Protein 5IYV (pdb70)

B-factor: mean 101.84, std 24.01, range [60.16, 191.95]

Sequence (599 aa):
MGSLNQDATILRQAKLGLSDPAQSLSSWSDVTPCKWLGVSCDATSNVVSVDLSSFMLVGPFPSILCHHLPSLHSLSLYNNSINGSLSADDFDTCHNLISLDLSENLLVGSIPKSLPFNLPNLKFLEISGNNLSDTIPSSFGEFRKLESLNLAGNFLSGTIPASLGNVTTLKELKLAYNLFSPPSQIPSQLGNLTELQVLWLAGCNLVGPIPPSLSRLTSLVNLDLTFNQLTGSIPSWITQLKTTVEQIELFNNSFSGELPESMGNMTTTLKRFDASMNKLTGKIPDNLNLLNLESLNLFENMLEGPLPESITRSKTLSELKLFNNRLTGVLPSQLGANSPLQYVDLSYNRFSGEIPANVCGEGKLEYLILIDNSFSGEISNNLGKCKSLTRVRLSNNNKLSGQIPHGFWGLPRLSLLELSDNSFTGSIPKTIIGAKNLSNLRISSKNRFSGSIPNEIGSLNGIIEISGAENDFSGEIPESLVKLKQLSRLDLSKNQLSGEIPRELRGWKNLNELNLANNHLSGEIPKEVGILPVLNYLDLSSNQFSGEIPPLELQNLKLNVLNLSYNHLSGKIPPLYANKIYAHDFIGNPGLCVDLVPPSSGSMRHN

Solvent-accessible surface area: 24530 Å² total

Structure (mmCIF, N/CA/C/O backbone):
data_5IYV
#
_entry.id   5IYV
#
_cell.length_a   150.181
_cell.length_b   150.181
_cell.length_c   60.070
_cell.angle_alpha   90.00
_cell.angle_beta   90.00
_cell.angle_gamma   120.00
#
_symmetry.space_group_name_H-M   'P 31 2 1'
#
loop_
_entity.id
_entity.type
_entity.pdbx_description
1 polymer 'Receptor-like protein kinase 5'
2 polymer 'Protein IDA-LIKE 1'
3 branched 2-acetamido-2-deoxy-beta-D-glucopyranose-(1-4)-2-acetamido-2-deoxy-beta-D-glucopyranose
4 branched alpha-D-mannopyranose-(1-3)-beta-D-mannopyranose-(1-4)-2-acetamido-2-deoxy-beta-D-glucopyranose-(1-4)-2-acetamido-2-deoxy-beta-D-glucopyranose
5 non-polymer 2-acetamido-2-deoxy-beta-D-glucopyranose
6 non-polymer 1,2-ETHANEDIOL
7 water water
#
loop_
_atom_site.group_PDB
_atom_site.id
_atom_site.type_symbol
_atom_site.label_atom_id
_atom_site.label_alt_id
_atom_site.label_comp_id
_atom_site.label_asym_id
_atom_site.label_entity_id
_atom_site.label_seq_id
_atom_site.pdbx_PDB_ins_code
_atom_site.Cartn_x
_atom_site.Cartn_y
_atom_site.Cartn_z
_atom_site.occupancy
_atom_site.B_iso_or_equiv
_atom_site.auth_seq_id
_atom_site.auth_comp_id
_atom_site.auth_asym_id
_atom_site.auth_atom_id
_atom_site.pdbx_PDB_model_num
ATOM 1 N N . MET A 1 4 ? -7.117 101.124 -16.207 1.00 141.58 18 MET A N 1
ATOM 2 C CA . MET A 1 4 ? -8.249 100.747 -17.110 1.00 139.94 18 MET A CA 1
ATOM 3 C C . MET A 1 4 ? -7.817 99.790 -18.228 1.00 137.46 18 MET A C 1
ATOM 4 O O . MET A 1 4 ? -8.522 98.824 -18.510 1.00 134.50 18 MET A O 1
ATOM 6 N N . GLY A 1 5 ? -6.683 100.079 -18.867 1.00 141.70 19 GLY A N 1
ATOM 7 C CA . GLY A 1 5 ? -6.227 99.340 -20.051 1.00 140.48 19 GLY A CA 1
ATOM 8 C C . GLY A 1 5 ? -5.790 97.906 -19.778 1.00 134.51 19 GLY A C 1
ATOM 9 O O . GLY A 1 5 ? -6.227 96.967 -20.451 1.00 128.43 19 GLY A O 1
ATOM 10 N N . SER A 1 6 ? -4.915 97.734 -18.793 1.00 134.02 20 SER A N 1
ATOM 11 C CA . SER A 1 6 ? -4.461 96.397 -18.393 1.00 130.28 20 SER A CA 1
ATOM 12 C C . SER A 1 6 ? -5.534 95.625 -17.599 1.00 125.37 20 SER A C 1
ATOM 13 O O . SER A 1 6 ? -5.429 94.408 -17.451 1.00 117.53 20 SER A O 1
ATOM 16 N N . LEU A 1 7 ? -6.549 96.330 -17.086 1.00 124.24 21 LEU A N 1
ATOM 17 C CA . LEU A 1 7 ? -7.750 95.683 -16.511 1.00 115.74 21 LEU A CA 1
ATOM 18 C C . LEU A 1 7 ? -8.690 95.185 -17.615 1.00 108.72 21 LEU A C 1
ATOM 19 O O . LEU A 1 7 ? -9.247 94.098 -17.508 1.00 98.16 21 LEU A O 1
ATOM 24 N N . ASN A 1 8 ? -8.880 95.995 -18.658 1.00 109.63 22 ASN A N 1
ATOM 25 C CA . ASN A 1 8 ? -9.680 95.587 -19.818 1.00 108.84 22 ASN A CA 1
ATOM 26 C C . ASN A 1 8 ? -9.085 94.348 -20.477 1.00 102.86 22 ASN A C 1
ATOM 27 O O . ASN A 1 8 ? -9.788 93.362 -20.676 1.00 98.14 22 ASN A O 1
ATOM 32 N N . GLN A 1 9 ? -7.805 94.428 -20.836 1.00 101.12 23 GLN A N 1
ATOM 33 C CA . GLN A 1 9 ? -7.115 93.349 -21.529 1.00 99.35 23 GLN A CA 1
ATOM 34 C C . GLN A 1 9 ? -7.261 92.044 -20.746 1.00 94.37 23 GLN A C 1
ATOM 35 O O . GLN A 1 9 ? -7.704 91.027 -21.276 1.00 89.75 23 GLN A O 1
ATOM 41 N N . ASP A 1 10 ? -6.912 92.101 -19.467 1.00 90.60 24 ASP A N 1
ATOM 42 C CA . ASP A 1 10 ? -6.911 90.931 -18.615 1.00 83.65 24 ASP A CA 1
ATOM 43 C C . ASP A 1 10 ? -8.303 90.328 -18.357 1.00 78.07 24 ASP A C 1
ATOM 44 O O . ASP A 1 10 ? -8.457 89.120 -18.409 1.00 76.90 24 ASP A O 1
ATOM 49 N N . ALA A 1 11 ? -9.317 91.147 -18.108 1.00 76.23 25 ALA A N 1
ATOM 50 C CA . ALA A 1 11 ? -10.677 90.635 -17.951 1.00 74.59 25 ALA A CA 1
ATOM 51 C C . ALA A 1 11 ? -11.131 89.878 -19.194 1.00 75.04 25 ALA A C 1
ATOM 52 O O . ALA A 1 11 ? -11.744 88.829 -19.086 1.00 70.42 25 ALA A O 1
ATOM 54 N N . THR A 1 12 ? -10.805 90.412 -20.372 1.00 80.01 26 THR A N 1
ATOM 55 C CA . THR A 1 12 ? -11.122 89.757 -21.644 1.00 80.66 26 THR A CA 1
ATOM 56 C C . THR A 1 12 ? -10.407 88.402 -21.761 1.00 80.74 26 THR A C 1
ATOM 57 O O . THR A 1 12 ? -11.081 87.394 -22.026 1.00 79.83 26 THR A O 1
ATOM 61 N N . ILE A 1 13 ? -9.074 88.367 -21.532 1.00 79.40 27 ILE A N 1
ATOM 62 C CA . ILE A 1 13 ? -8.302 87.109 -21.622 1.00 75.71 27 ILE A CA 1
ATOM 63 C C . ILE A 1 13 ? -8.872 86.041 -20.673 1.00 73.03 27 ILE A C 1
ATOM 64 O O . ILE A 1 13 ? -9.076 84.909 -21.099 1.00 72.53 27 ILE A O 1
ATOM 69 N N . LEU A 1 14 ? -9.147 86.407 -19.419 1.00 71.83 28 LEU A N 1
ATOM 70 C CA . LEU A 1 14 ? -9.667 85.460 -18.414 1.00 71.99 28 LEU A CA 1
ATOM 71 C C . LEU A 1 14 ? -11.030 84.888 -18.760 1.00 73.53 28 LEU A C 1
ATOM 72 O O . LEU A 1 14 ? -11.253 83.696 -18.566 1.00 76.11 28 LEU A O 1
ATOM 77 N N . ARG A 1 15 ? -11.941 85.734 -19.238 1.00 74.72 29 ARG A N 1
ATOM 78 C CA . ARG A 1 15 ? -13.275 85.279 -19.632 1.00 77.21 29 ARG A CA 1
ATOM 79 C C . ARG A 1 15 ? -13.214 84.354 -20.866 1.00 77.94 29 ARG A C 1
ATOM 80 O O . ARG A 1 15 ? -13.922 83.353 -20.927 1.00 79.03 29 ARG A O 1
ATOM 88 N N . GLN A 1 16 ? -12.358 84.674 -21.835 1.00 77.82 30 GLN A N 1
ATOM 89 C CA . GLN A 1 16 ? -12.101 83.764 -22.965 1.00 77.82 30 GLN A CA 1
ATOM 90 C C . GLN A 1 16 ? -11.582 82.407 -22.520 1.00 75.61 30 GLN A C 1
ATOM 91 O O . GLN A 1 16 ? -11.929 81.394 -23.095 1.00 80.56 30 GLN A O 1
ATOM 97 N N . ALA A 1 17 ? -10.740 82.386 -21.499 1.00 75.01 31 ALA A N 1
ATOM 98 C CA . ALA A 1 17 ? -10.253 81.135 -20.948 1.00 73.02 31 ALA A CA 1
ATOM 99 C C . ALA A 1 17 ? -11.404 80.337 -20.342 1.00 73.80 31 ALA A C 1
ATOM 100 O O . ALA A 1 17 ? -11.501 79.129 -20.532 1.00 73.58 31 ALA A O 1
ATOM 102 N N . LYS A 1 18 ? -12.253 81.031 -19.601 1.00 74.24 32 LYS A N 1
ATOM 103 C CA . LYS A 1 18 ? -13.352 80.413 -18.875 1.00 73.57 32 LYS A CA 1
ATOM 104 C C . LYS A 1 18 ? -14.332 79.747 -19.825 1.00 75.12 32 LYS A C 1
ATOM 105 O O . LYS A 1 18 ? -14.779 78.644 -19.529 1.00 76.83 32 LYS A O 1
ATOM 111 N N . LEU A 1 19 ? -14.635 80.377 -20.967 1.00 75.91 33 LEU A N 1
ATOM 112 C CA . LEU A 1 19 ? -15.558 79.793 -21.970 1.00 77.01 33 LEU A CA 1
ATOM 113 C C . LEU A 1 19 ? -15.115 78.462 -22.613 1.00 74.81 33 LEU A C 1
ATOM 114 O O . LEU A 1 19 ? -15.946 77.744 -23.169 1.00 79.47 33 LEU A O 1
ATOM 119 N N . GLY A 1 20 ? -13.821 78.160 -22.577 1.00 71.60 34 GLY A N 1
ATOM 120 C CA . GLY A 1 20 ? -13.312 76.856 -22.976 1.00 73.12 34 GLY A CA 1
ATOM 121 C C . GLY A 1 20 ? -13.321 75.795 -21.874 1.00 73.91 34 GLY A C 1
ATOM 122 O O . GLY A 1 20 ? -12.977 74.639 -22.119 1.00 81.06 34 GLY A O 1
ATOM 123 N N . LEU A 1 21 ? -13.681 76.193 -20.659 1.00 71.97 35 LEU A N 1
ATOM 124 C CA . LEU A 1 21 ? -13.827 75.280 -19.553 1.00 73.62 35 LEU A CA 1
ATOM 125 C C . LEU A 1 21 ? -15.285 75.161 -19.195 1.00 75.16 35 LEU A C 1
ATOM 126 O O . LEU A 1 21 ? -16.101 75.971 -19.588 1.00 78.20 35 LEU A O 1
ATOM 131 N N . SER A 1 22 ? -15.584 74.124 -18.433 1.00 77.81 36 SER A N 1
ATOM 132 C CA . SER A 1 22 ? -16.912 73.840 -17.956 1.00 80.02 36 SER A CA 1
ATOM 133 C C . SER A 1 22 ? -16.826 73.859 -16.441 1.00 82.17 36 SER A C 1
ATOM 134 O O . SER A 1 22 ? -15.934 73.236 -15.865 1.00 83.75 36 SER A O 1
ATOM 137 N N . ASP A 1 23 ? -17.744 74.586 -15.808 1.00 84.03 37 ASP A N 1
ATOM 138 C CA . ASP A 1 23 ? -17.648 74.920 -14.389 1.00 84.46 37 ASP A CA 1
ATOM 139 C C . ASP A 1 23 ? -18.949 74.559 -13.670 1.00 86.76 37 ASP A C 1
ATOM 140 O O . ASP A 1 23 ? -19.714 75.444 -13.292 1.00 91.82 37 ASP A O 1
ATOM 145 N N . PRO A 1 24 ? -19.202 73.259 -13.462 1.00 85.47 38 PRO A N 1
ATOM 146 C CA . PRO A 1 24 ? -20.460 72.827 -12.877 1.00 87.34 38 PRO A CA 1
ATOM 147 C C . PRO A 1 24 ? -20.645 73.224 -11.404 1.00 89.46 38 PRO A C 1
ATOM 148 O O . PRO A 1 24 ? -21.782 73.463 -10.990 1.00 94.93 38 PRO A O 1
ATOM 152 N N . ALA A 1 25 ? -19.561 73.341 -10.634 1.00 88.60 39 ALA A N 1
ATOM 153 C CA . ALA A 1 25 ? -19.660 73.867 -9.247 1.00 90.18 39 ALA A CA 1
ATOM 154 C C . ALA A 1 25 ? -19.785 75.401 -9.147 1.00 89.90 39 ALA A C 1
ATOM 155 O O . ALA A 1 25 ? -19.859 75.928 -8.037 1.00 87.42 39 ALA A O 1
ATOM 157 N N . GLN A 1 26 ? -19.783 76.102 -10.294 1.00 90.10 40 GLN A N 1
ATOM 158 C CA . GLN A 1 26 ? -19.884 77.578 -10.385 1.00 89.68 40 GLN A CA 1
ATOM 159 C C . GLN A 1 26 ? -18.802 78.331 -9.596 1.00 86.89 40 GLN A C 1
ATOM 160 O O . GLN A 1 26 ? -19.039 79.403 -9.045 1.00 90.03 40 GLN A O 1
ATOM 166 N N . SER A 1 27 ? -17.613 77.742 -9.574 1.00 84.59 41 SER A N 1
ATOM 167 C CA . SER A 1 27 ? -16.431 78.275 -8.904 1.00 83.42 41 SER A CA 1
ATOM 168 C C . SER A 1 27 ? -15.989 79.631 -9.426 1.00 81.08 41 SER A C 1
ATOM 169 O O . SER A 1 27 ? -15.470 80.439 -8.648 1.00 83.03 41 SER A O 1
ATOM 172 N N . LEU A 1 28 ? -16.196 79.870 -10.724 1.00 78.18 42 LEU A N 1
ATOM 173 C CA . LEU A 1 28 ? -15.806 81.114 -11.387 1.00 78.60 42 LEU A CA 1
ATOM 174 C C . LEU A 1 28 ? -16.990 82.079 -11.610 1.00 82.17 42 LEU A C 1
ATOM 175 O O . LEU A 1 28 ? -17.053 82.742 -12.659 1.00 79.01 42 LEU A O 1
ATOM 180 N N . SER A 1 29 ? -17.921 82.169 -10.652 1.00 82.99 43 SER A N 1
ATOM 181 C CA . SER A 1 29 ? -19.069 83.067 -10.823 1.00 86.65 43 SER A CA 1
ATOM 182 C C . SER A 1 29 ? -18.589 84.510 -10.835 1.00 87.79 43 SER A C 1
ATOM 183 O O . SER A 1 29 ? -19.058 85.299 -11.660 1.00 95.48 43 SER A O 1
ATOM 186 N N . SER A 1 30 ? -17.617 84.820 -9.972 1.00 86.28 44 SER A N 1
ATOM 187 C CA . SER A 1 30 ? -17.017 86.157 -9.858 1.00 85.75 44 SER A CA 1
ATOM 188 C C . SER A 1 30 ? -16.343 86.668 -11.132 1.00 86.19 44 SER A C 1
ATOM 189 O O . SER A 1 30 ? -16.050 87.859 -11.216 1.00 87.48 44 SER A O 1
ATOM 192 N N . TRP A 1 31 ? -16.095 85.786 -12.103 1.00 85.77 45 TRP A N 1
ATOM 193 C CA . TRP A 1 31 ? -15.566 86.166 -13.427 1.00 88.02 45 TRP A CA 1
ATOM 194 C C . TRP A 1 31 ? -16.672 86.598 -14.391 1.00 93.37 45 TRP A C 1
ATOM 195 O O . TRP A 1 31 ? -16.409 87.387 -15.268 1.00 99.81 45 TRP A O 1
ATOM 206 N N . SER A 1 32 ? -17.901 86.106 -14.203 1.00 104.51 46 SER A N 1
ATOM 207 C CA . SER A 1 32 ? -19.026 86.252 -15.185 1.00 111.49 46 SER A CA 1
ATOM 208 C C . SER A 1 32 ? -19.626 87.646 -15.252 1.00 108.02 46 SER A C 1
ATOM 209 O O . SER A 1 32 ? -19.128 88.549 -14.607 1.00 110.60 46 SER A O 1
ATOM 211 N N . ASP A 1 36 ? -19.272 93.270 -12.786 1.00 128.27 50 ASP A N 1
ATOM 212 C CA . ASP A 1 36 ? -19.199 94.610 -12.169 1.00 136.87 50 ASP A CA 1
ATOM 213 C C . ASP A 1 36 ? -17.808 94.966 -11.585 1.00 136.81 50 ASP A C 1
ATOM 214 O O . ASP A 1 36 ? -17.353 96.107 -11.703 1.00 139.14 50 ASP A O 1
ATOM 216 N N . VAL A 1 37 ? -17.143 93.980 -10.979 1.00 132.03 51 VAL A N 1
ATOM 217 C CA . VAL A 1 37 ? -15.928 94.184 -10.160 1.00 128.44 51 VAL A CA 1
ATOM 218 C C . VAL A 1 37 ? -14.636 94.072 -11.011 1.00 118.94 51 VAL A C 1
ATOM 219 O O . VAL A 1 37 ? -14.654 93.510 -12.104 1.00 116.83 51 VAL A O 1
ATOM 223 N N . THR A 1 38 ? -13.536 94.647 -10.515 1.00 111.90 52 THR A N 1
ATOM 224 C CA . THR A 1 38 ? -12.196 94.532 -11.131 1.00 104.36 52 THR A CA 1
ATOM 225 C C . THR A 1 38 ? -11.632 93.093 -11.187 1.00 97.41 52 THR A C 1
ATOM 226 O O . THR A 1 38 ? -11.720 92.355 -10.194 1.00 96.65 52 THR A O 1
ATOM 230 N N . PRO A 1 39 ? -11.012 92.706 -12.326 1.00 90.81 53 PRO A N 1
ATOM 231 C CA . PRO A 1 39 ? -10.418 91.366 -12.442 1.00 87.99 53 PRO A CA 1
ATOM 232 C C . PRO A 1 39 ? -9.414 90.959 -11.346 1.00 88.13 53 PRO A C 1
ATOM 233 O O . PRO A 1 39 ? -9.307 89.774 -11.046 1.00 83.83 53 PRO A O 1
ATOM 237 N N . CYS A 1 40 ? -8.706 91.933 -10.772 1.00 88.94 54 CYS A N 1
ATOM 238 C CA . CYS A 1 40 ? -7.762 91.700 -9.686 1.00 86.62 54 CYS A CA 1
ATOM 239 C C . CYS A 1 40 ? -8.364 91.211 -8.365 1.00 85.55 54 CYS A C 1
ATOM 240 O O . CYS A 1 40 ? -7.644 90.654 -7.555 1.00 90.63 54 CYS A O 1
ATOM 243 N N . LYS A 1 41 ? -9.660 91.403 -8.154 1.00 85.61 55 LYS A N 1
ATOM 244 C CA . LYS A 1 41 ? -10.359 90.863 -6.985 1.00 87.16 55 LYS A CA 1
ATOM 245 C C . LYS A 1 41 ? -11.215 89.611 -7.294 1.00 84.52 55 LYS A C 1
ATOM 246 O O . LYS A 1 41 ? -11.954 89.141 -6.438 1.00 85.33 55 LYS A O 1
ATOM 252 N N . TRP A 1 42 ? -11.112 89.059 -8.500 1.00 80.37 56 TRP A N 1
ATOM 253 C CA . TRP A 1 42 ? -11.822 87.822 -8.831 1.00 79.27 56 TRP A CA 1
ATOM 254 C C . TRP A 1 42 ? -11.196 86.645 -8.138 1.00 77.72 56 TRP A C 1
ATOM 255 O O . TRP A 1 42 ? -10.048 86.684 -7.758 1.00 80.35 56 TRP A O 1
ATOM 266 N N . LEU A 1 43 ? -11.952 85.569 -8.040 1.00 74.26 57 LEU A N 1
ATOM 267 C CA . LEU A 1 43 ? -11.509 84.406 -7.299 1.00 73.79 57 LEU A CA 1
ATOM 268 C C . LEU A 1 43 ? -10.366 83.704 -8.037 1.00 71.62 57 LEU A C 1
ATOM 269 O O . LEU A 1 43 ? -10.467 83.362 -9.207 1.00 68.26 57 LEU A O 1
ATOM 274 N N . GLY A 1 44 ? -9.282 83.475 -7.320 1.00 73.20 58 GLY A N 1
ATOM 275 C CA . GLY A 1 44 ? -8.126 82.790 -7.884 1.00 71.81 58 GLY A CA 1
ATOM 276 C C . GLY A 1 44 ? -7.165 83.692 -8.632 1.00 69.50 58 GLY A C 1
ATOM 277 O O . GLY A 1 44 ? -6.148 83.209 -9.109 1.00 71.38 58 GLY A O 1
ATOM 278 N N . VAL A 1 45 ? -7.449 84.990 -8.705 1.00 68.18 59 VAL A N 1
ATOM 279 C CA . VAL A 1 45 ? -6.681 85.899 -9.544 1.00 71.01 59 VAL A CA 1
ATOM 280 C C . VAL A 1 45 ? -5.885 86.898 -8.695 1.00 70.69 59 VAL A C 1
ATOM 281 O O . VAL A 1 45 ? -6.468 87.570 -7.830 1.00 78.85 59 VAL A O 1
ATOM 285 N N . SER A 1 46 ? -4.579 87.000 -8.966 1.00 68.85 60 SER A N 1
ATOM 286 C CA . SER A 1 46 ? -3.679 87.954 -8.301 1.00 73.09 60 SER A CA 1
ATOM 287 C C . SER A 1 46 ? -2.984 88.873 -9.270 1.00 71.78 60 SER A C 1
ATOM 288 O O . SER A 1 46 ? -2.483 88.430 -10.274 1.00 79.54 60 SER A O 1
ATOM 291 N N . CYS A 1 47 ? -2.991 90.159 -8.961 1.00 75.61 61 CYS A N 1
ATOM 292 C CA . CYS A 1 47 ? -2.371 91.181 -9.767 1.00 75.60 61 CYS A CA 1
ATOM 293 C C . CYS A 1 47 ? -1.190 91.805 -9.062 1.00 76.38 61 CYS A C 1
ATOM 294 O O . CYS A 1 47 ? -1.103 91.755 -7.838 1.00 76.73 61 CYS A O 1
ATOM 297 N N . ASP A 1 48 ? -0.287 92.392 -9.852 1.00 79.24 62 ASP A N 1
ATOM 298 C CA . ASP A 1 48 ? 0.771 93.284 -9.338 1.00 80.82 62 ASP A CA 1
ATOM 299 C C . ASP A 1 48 ? 0.170 94.672 -9.113 1.00 77.31 62 ASP A C 1
ATOM 300 O O . ASP A 1 48 ? -1.010 94.846 -9.318 1.00 74.89 62 ASP A O 1
ATOM 305 N N . ALA A 1 49 ? 0.977 95.649 -8.712 1.00 80.57 63 ALA A N 1
ATOM 306 C CA . ALA A 1 49 ? 0.503 97.022 -8.415 1.00 80.84 63 ALA A CA 1
ATOM 307 C C . ALA A 1 49 ? 0.028 97.853 -9.604 1.00 81.95 63 ALA A C 1
ATOM 308 O O . ALA A 1 49 ? -0.673 98.851 -9.420 1.00 79.62 63 ALA A O 1
ATOM 310 N N . THR A 1 50 ? 0.430 97.463 -10.815 1.00 86.46 64 THR A N 1
ATOM 311 C CA . THR A 1 50 ? -0.051 98.090 -12.067 1.00 89.72 64 THR A CA 1
ATOM 312 C C . THR A 1 50 ? -1.210 97.284 -12.707 1.00 89.02 64 THR A C 1
ATOM 313 O O . THR A 1 50 ? -1.464 97.412 -13.907 1.00 91.85 64 THR A O 1
ATOM 317 N N . SER A 1 51 ? -1.924 96.481 -11.899 1.00 87.11 65 SER A N 1
ATOM 318 C CA . SER A 1 51 ? -3.160 95.795 -12.320 1.00 84.06 65 SER A CA 1
ATOM 319 C C . SER A 1 51 ? -2.999 94.741 -13.434 1.00 80.16 65 SER A C 1
ATOM 320 O O . SER A 1 51 ? -3.955 94.449 -14.137 1.00 80.07 65 SER A O 1
ATOM 323 N N . ASN A 1 52 ? -1.803 94.176 -13.574 1.00 79.26 66 ASN A N 1
ATOM 324 C CA . ASN A 1 52 ? -1.558 93.061 -14.492 1.00 79.53 66 ASN A CA 1
ATOM 325 C C . ASN A 1 52 ? -1.704 91.750 -13.745 1.00 76.42 66 ASN A C 1
ATOM 326 O O . ASN A 1 52 ? -1.199 91.613 -12.632 1.00 76.78 66 ASN A O 1
ATOM 331 N N . VAL A 1 53 ? -2.355 90.771 -14.357 1.00 71.04 67 VAL A N 1
ATOM 332 C CA . VAL A 1 53 ? -2.477 89.479 -13.731 1.00 69.81 67 VAL A CA 1
ATOM 333 C C . VAL A 1 53 ? -1.109 88.817 -13.696 1.00 68.73 67 VAL A C 1
ATOM 334 O O . VAL A 1 53 ? -0.449 88.661 -14.701 1.00 70.18 67 VAL A O 1
ATOM 338 N N . VAL A 1 54 ? -0.693 88.490 -12.485 1.00 72.08 68 VAL A N 1
ATOM 339 C CA . VAL A 1 54 ? 0.588 87.839 -12.180 1.00 73.98 68 VAL A CA 1
ATOM 340 C C . VAL A 1 54 ? 0.380 86.338 -11.940 1.00 71.54 68 VAL A C 1
ATOM 341 O O . VAL A 1 54 ? 1.226 85.516 -12.293 1.00 72.51 68 VAL A O 1
ATOM 345 N N . SER A 1 55 ? -0.740 85.983 -11.335 1.00 69.72 69 SER A N 1
ATOM 346 C CA . SER A 1 55 ? -0.946 84.626 -10.882 1.00 71.26 69 SER A CA 1
ATOM 347 C C . SER A 1 55 ? -2.406 84.251 -11.057 1.00 67.68 69 SER A C 1
ATOM 348 O O . SER A 1 55 ? -3.267 85.094 -10.884 1.00 68.81 69 SER A O 1
ATOM 351 N N . VAL A 1 56 ? -2.663 83.009 -11.468 1.00 66.49 70 VAL A N 1
ATOM 352 C CA . VAL A 1 56 ? -4.023 82.465 -11.568 1.00 67.98 70 VAL A CA 1
ATOM 353 C C . VAL A 1 56 ? -3.994 81.091 -10.915 1.00 71.57 70 VAL A C 1
ATOM 354 O O . VAL A 1 56 ? -3.346 80.169 -11.435 1.00 72.81 70 VAL A O 1
ATOM 358 N N . ASP A 1 57 ? -4.672 80.972 -9.769 1.00 71.55 71 ASP A N 1
ATOM 359 C CA . ASP A 1 57 ? -4.689 79.765 -8.961 1.00 72.23 71 ASP A CA 1
ATOM 360 C C . ASP A 1 57 ? -6.125 79.252 -8.839 1.00 71.18 71 ASP A C 1
ATOM 361 O O . ASP A 1 57 ? -6.903 79.765 -8.043 1.00 74.26 71 ASP A O 1
ATOM 366 N N . LEU A 1 58 ? -6.440 78.219 -9.610 1.00 66.27 72 LEU A N 1
ATOM 367 C CA . LEU A 1 58 ? -7.763 77.613 -9.646 1.00 70.62 72 LEU A CA 1
ATOM 368 C C . LEU A 1 58 ? -7.773 76.221 -8.998 1.00 70.77 72 LEU A C 1
ATOM 369 O O . LEU A 1 58 ? -8.420 75.294 -9.482 1.00 68.75 72 LEU A O 1
ATOM 374 N N . SER A 1 59 ? -7.061 76.070 -7.887 1.00 73.47 73 SER A N 1
ATOM 375 C CA . SER A 1 59 ? -6.944 74.764 -7.249 1.00 72.62 73 SER A CA 1
ATOM 376 C C . SER A 1 59 ? -8.260 74.310 -6.655 1.00 75.13 73 SER A C 1
ATOM 377 O O . SER A 1 59 ? -8.915 75.075 -5.946 1.00 75.59 73 SER A O 1
ATOM 380 N N . SER A 1 60 ? -8.637 73.073 -6.981 1.00 75.78 74 SER A N 1
ATOM 381 C CA . SER A 1 60 ? -9.783 72.393 -6.386 1.00 75.55 74 SER A CA 1
ATOM 382 C C . SER A 1 60 ? -11.105 73.035 -6.756 1.00 75.53 74 SER A C 1
ATOM 383 O O . SER A 1 60 ? -12.039 73.006 -5.960 1.00 76.84 74 SER A O 1
ATOM 386 N N . PHE A 1 61 ? -11.188 73.547 -7.987 1.00 72.16 75 PHE A N 1
ATOM 387 C CA . PHE A 1 61 ? -12.357 74.281 -8.469 1.00 72.45 75 PHE A CA 1
ATOM 388 C C . PHE A 1 61 ? -13.318 73.421 -9.299 1.00 72.25 75 PHE A C 1
ATOM 389 O O . PHE A 1 61 ? -14.325 73.934 -9.798 1.00 70.26 75 PHE A O 1
ATOM 397 N N . MET A 1 62 ? -13.021 72.129 -9.435 1.00 75.21 76 MET A N 1
ATOM 398 C CA . MET A 1 62 ? -13.893 71.163 -10.139 1.00 81.76 76 MET A CA 1
ATOM 399 C C . MET A 1 62 ? -14.103 71.481 -11.625 1.00 80.52 76 MET A C 1
ATOM 400 O O . MET A 1 62 ? -15.144 71.144 -12.197 1.00 86.33 76 MET A O 1
ATOM 405 N N . LEU A 1 63 ? -13.087 72.075 -12.250 1.00 76.29 77 LEU A N 1
ATOM 406 C CA . LEU A 1 63 ? -13.165 72.497 -13.648 1.00 75.97 77 LEU A CA 1
ATOM 407 C C . LEU A 1 63 ? -12.857 71.348 -14.609 1.00 76.06 77 LEU A C 1
ATOM 408 O O . LEU A 1 63 ? -11.995 70.536 -14.348 1.00 83.11 77 LEU A O 1
ATOM 413 N N . VAL A 1 64 ? -13.578 71.303 -15.714 1.00 74.14 78 VAL A N 1
ATOM 414 C CA . VAL A 1 64 ? -13.537 70.217 -16.662 1.00 75.61 78 VAL A CA 1
ATOM 415 C C . VAL A 1 64 ? -13.288 70.828 -18.028 1.00 75.17 78 VAL A C 1
ATOM 416 O O . VAL A 1 64 ? -13.940 71.808 -18.406 1.00 75.15 78 VAL A O 1
ATOM 420 N N . GLY A 1 65 ? -12.345 70.257 -18.766 1.00 74.42 79 GLY A N 1
ATOM 421 C CA . GLY A 1 65 ? -12.077 70.705 -20.112 1.00 75.27 79 GLY A CA 1
ATOM 422 C C . GLY A 1 65 ? -10.620 70.676 -20.453 1.00 75.79 79 GLY A C 1
ATOM 423 O O . GLY A 1 65 ? -9.795 70.308 -19.609 1.00 75.72 79 GLY A O 1
ATOM 424 N N . PRO A 1 66 ? -10.280 71.050 -21.710 1.00 74.65 80 PRO A N 1
ATOM 425 C CA . PRO A 1 66 ? -8.880 71.051 -22.114 1.00 70.81 80 PRO A CA 1
ATOM 426 C C . PRO A 1 66 ? -8.098 72.100 -21.360 1.00 70.32 80 PRO A C 1
ATOM 427 O O . PRO A 1 66 ? -8.679 72.955 -20.693 1.00 77.86 80 PRO A O 1
ATOM 431 N N . PHE A 1 67 ? -6.785 72.019 -21.450 1.00 72.30 81 PHE A N 1
ATOM 432 C CA . PHE A 1 67 ? -5.906 72.970 -20.783 1.00 70.10 81 PHE A CA 1
ATOM 433 C C . PHE A 1 67 ? -6.190 74.392 -21.343 1.00 70.81 81 PHE A C 1
ATOM 434 O O . PHE A 1 67 ? -6.131 74.575 -22.553 1.00 74.25 81 PHE A O 1
ATOM 442 N N . PRO A 1 68 ? -6.512 75.382 -20.486 1.00 68.10 82 PRO A N 1
ATOM 443 C CA . PRO A 1 68 ? -6.897 76.699 -20.985 1.00 68.27 82 PRO A CA 1
ATOM 444 C C . PRO A 1 68 ? -5.656 77.545 -21.350 1.00 71.12 82 PRO A C 1
ATOM 445 O O . PRO A 1 68 ? -5.291 78.498 -20.644 1.00 71.66 82 PRO A O 1
ATOM 449 N N . SER A 1 69 ? -5.045 77.212 -22.484 1.00 70.65 83 SER A N 1
ATOM 450 C CA . SER A 1 69 ? -3.833 77.877 -22.949 1.00 69.46 83 SER A CA 1
ATOM 451 C C . SER A 1 69 ? -3.991 79.356 -23.254 1.00 69.53 83 SER A C 1
ATOM 452 O O . SER A 1 69 ? -2.984 80.053 -23.366 1.00 70.01 83 SER A O 1
ATOM 455 N N . ILE A 1 70 ? -5.234 79.826 -23.390 1.00 71.11 84 ILE A N 1
ATOM 456 C CA . ILE A 1 70 ? -5.539 81.251 -23.531 1.00 72.92 84 ILE A CA 1
ATOM 457 C C . ILE A 1 70 ? -5.000 82.044 -22.341 1.00 74.41 84 ILE A C 1
ATOM 458 O O . ILE A 1 70 ? -4.696 83.227 -22.489 1.00 77.06 84 ILE A O 1
ATOM 463 N N . LEU A 1 71 ? -4.865 81.410 -21.169 1.00 72.39 85 LEU A N 1
ATOM 464 C CA . LEU A 1 71 ? -4.349 82.104 -19.989 1.00 68.75 85 LEU A CA 1
ATOM 465 C C . LEU A 1 71 ? -2.925 82.555 -20.200 1.00 70.75 85 LEU A C 1
ATOM 466 O O . LEU A 1 71 ? -2.520 83.566 -19.646 1.00 72.50 85 LEU A O 1
ATOM 471 N N . CYS A 1 72 ? -2.165 81.834 -21.012 1.00 72.36 86 CYS A N 1
ATOM 472 C CA . CYS A 1 72 ? -0.797 82.256 -21.327 1.00 77.19 86 CYS A CA 1
ATOM 473 C C . CYS A 1 72 ? -0.676 83.522 -22.183 1.00 77.81 86 CYS A C 1
ATOM 474 O O . CYS A 1 72 ? 0.434 84.035 -22.349 1.00 77.94 86 CYS A O 1
ATOM 477 N N . HIS A 1 73 ? -1.812 84.008 -22.699 1.00 74.38 87 HIS A N 1
ATOM 478 C CA A HIS A 1 73 ? -1.873 85.273 -23.426 0.50 77.60 87 HIS A CA 1
ATOM 479 C CA B HIS A 1 73 ? -1.870 85.252 -23.435 0.50 74.14 87 HIS A CA 1
ATOM 480 C C . HIS A 1 73 ? -1.804 86.457 -22.462 1.00 75.06 87 HIS A C 1
ATOM 481 O O . HIS A 1 73 ? -1.594 87.583 -22.885 1.00 79.87 87 HIS A O 1
ATOM 494 N N . LEU A 1 74 ? -2.005 86.221 -21.161 1.00 76.21 88 LEU A N 1
ATOM 495 C CA . LEU A 1 74 ? -1.800 87.252 -20.107 1.00 74.65 88 LEU A CA 1
ATOM 496 C C . LEU A 1 74 ? -0.296 87.591 -19.980 1.00 73.54 88 LEU A C 1
ATOM 497 O O . LEU A 1 74 ? 0.477 86.766 -19.486 1.00 72.11 88 LEU A O 1
ATOM 502 N N . PRO A 1 75 ? 0.128 88.796 -20.404 1.00 72.70 89 PRO A N 1
ATOM 503 C CA . PRO A 1 75 ? 1.574 89.009 -20.579 1.00 75.29 89 PRO A CA 1
ATOM 504 C C . PRO A 1 75 ? 2.449 88.946 -19.329 1.00 80.03 89 PRO A C 1
ATOM 505 O O . PRO A 1 75 ? 3.640 88.647 -19.460 1.00 86.35 89 PRO A O 1
ATOM 509 N N . SER A 1 76 ? 1.899 89.202 -18.138 1.00 81.10 90 SER A N 1
ATOM 510 C CA . SER A 1 76 ? 2.707 89.134 -16.898 1.00 81.12 90 SER A CA 1
ATOM 511 C C . SER A 1 76 ? 2.503 87.877 -16.034 1.00 78.86 90 SER A C 1
ATOM 512 O O . SER A 1 76 ? 2.966 87.835 -14.879 1.00 84.14 90 SER A O 1
ATOM 515 N N . LEU A 1 77 ? 1.858 86.850 -16.591 1.00 75.56 91 LEU A N 1
ATOM 516 C CA . LEU A 1 77 ? 1.565 85.624 -15.850 1.00 71.44 91 LEU A CA 1
ATOM 517 C C . LEU A 1 77 ? 2.843 84.860 -15.515 1.00 73.56 91 LEU A C 1
ATOM 518 O O . LEU A 1 77 ? 3.556 84.428 -16.408 1.00 75.50 91 LEU A O 1
ATOM 523 N N . HIS A 1 78 ? 3.108 84.711 -14.213 1.00 73.25 92 HIS A N 1
ATOM 524 C CA . HIS A 1 78 ? 4.219 83.948 -13.702 1.00 72.25 92 HIS A CA 1
ATOM 525 C C . HIS A 1 78 ? 3.771 82.623 -13.105 1.00 71.85 92 HIS A C 1
ATOM 526 O O . HIS A 1 78 ? 4.491 81.630 -13.246 1.00 76.63 92 HIS A O 1
ATOM 533 N N . SER A 1 79 ? 2.614 82.588 -12.448 1.00 71.74 93 SER A N 1
ATOM 534 C CA . SER A 1 79 ? 2.101 81.359 -11.808 1.00 73.07 93 SER A CA 1
ATOM 535 C C . SER A 1 79 ? 0.772 80.919 -12.364 1.00 69.17 93 SER A C 1
ATOM 536 O O . SER A 1 79 ? -0.172 81.707 -12.424 1.00 73.21 93 SER A O 1
ATOM 539 N N . LEU A 1 80 ? 0.691 79.650 -12.737 1.00 65.15 94 LEU A N 1
ATOM 540 C CA . LEU A 1 80 ? -0.553 79.035 -13.118 1.00 67.08 94 LEU A CA 1
ATOM 541 C C . LEU A 1 80 ? -0.736 77.712 -12.340 1.00 69.09 94 LEU A C 1
ATOM 542 O O . LEU A 1 80 ? 0.067 76.794 -12.490 1.00 70.23 94 LEU A O 1
ATOM 547 N N . SER A 1 81 ? -1.767 77.639 -11.490 1.00 69.70 95 SER A N 1
ATOM 548 C CA . SER A 1 81 ? -2.164 76.370 -10.839 1.00 71.15 95 SER A CA 1
ATOM 549 C C . SER A 1 81 ? -3.564 75.923 -11.271 1.00 73.04 95 SER A C 1
ATOM 550 O O . SER A 1 81 ? -4.527 76.684 -11.156 1.00 70.08 95 SER A O 1
ATOM 553 N N . LEU A 1 82 ? -3.649 74.695 -11.794 1.00 74.55 96 LEU A N 1
ATOM 554 C CA . LEU A 1 82 ? -4.919 74.023 -12.071 1.00 73.61 96 LEU A CA 1
ATOM 555 C C . LEU A 1 82 ? -4.962 72.736 -11.279 1.00 73.03 96 LEU A C 1
ATOM 556 O O . LEU A 1 82 ? -5.605 71.786 -11.680 1.00 77.67 96 LEU A O 1
ATOM 561 N N . TYR A 1 83 ? -4.274 72.717 -10.143 1.00 73.76 97 TYR A N 1
ATOM 562 C CA . TYR A 1 83 ? -4.197 71.547 -9.275 1.00 74.37 97 TYR A CA 1
ATOM 563 C C . TYR A 1 83 ? -5.568 71.039 -8.910 1.00 72.98 97 TYR A C 1
ATOM 564 O O . TYR A 1 83 ? -6.430 71.830 -8.550 1.00 72.62 97 TYR A O 1
ATOM 573 N N . ASN A 1 84 ? -5.762 69.725 -9.013 1.00 72.92 98 ASN A N 1
ATOM 574 C CA . ASN A 1 84 ? -6.968 69.037 -8.507 1.00 71.58 98 ASN A CA 1
ATOM 575 C C . ASN A 1 84 ? -8.227 69.514 -9.213 1.00 68.25 98 ASN A C 1
ATOM 576 O O . ASN A 1 84 ? -9.137 70.024 -8.583 1.00 66.33 98 ASN A O 1
ATOM 581 N N . ASN A 1 85 ? -8.258 69.358 -10.527 1.00 67.63 99 ASN A N 1
ATOM 582 C CA . ASN A 1 85 ? -9.441 69.699 -11.317 1.00 71.84 99 ASN A CA 1
ATOM 583 C C . ASN A 1 85 ? -9.733 68.508 -12.186 1.00 70.92 99 ASN A C 1
ATOM 584 O O . ASN A 1 85 ? -9.281 67.441 -11.867 1.00 73.31 99 ASN A O 1
ATOM 589 N N . SER A 1 86 ? -10.509 68.656 -13.244 1.00 73.60 100 SER A N 1
ATOM 590 C CA . SER A 1 86 ? -10.687 67.587 -14.228 1.00 75.35 100 SER A CA 1
ATOM 591 C C . SER A 1 86 ? -10.284 68.075 -15.612 1.00 76.25 100 SER A C 1
ATOM 592 O O . SER A 1 86 ? -11.035 67.924 -16.579 1.00 81.28 100 SER A O 1
ATOM 595 N N . ILE A 1 87 ? -9.086 68.663 -15.689 1.00 77.24 101 ILE A N 1
ATOM 596 C CA . ILE A 1 87 ? -8.459 69.060 -16.954 1.00 75.79 101 ILE A CA 1
ATOM 597 C C . ILE A 1 87 ? -8.104 67.780 -17.693 1.00 75.03 101 ILE A C 1
ATOM 598 O O . ILE A 1 87 ? -7.424 66.925 -17.143 1.00 72.79 101 ILE A O 1
ATOM 603 N N . ASN A 1 88 ? -8.577 67.642 -18.929 1.00 78.39 102 ASN A N 1
ATOM 604 C CA . ASN A 1 88 ? -8.451 66.375 -19.654 1.00 81.32 102 ASN A CA 1
ATOM 605 C C . ASN A 1 88 ? -7.820 66.572 -21.016 1.00 80.23 102 ASN A C 1
ATOM 606 O O . ASN A 1 88 ? -7.381 67.671 -21.337 1.00 84.46 102 ASN A O 1
ATOM 611 N N . GLY A 1 89 ? -7.739 65.504 -21.799 1.00 80.03 103 GLY A N 1
ATOM 612 C CA . GLY A 1 89 ? -7.093 65.558 -23.094 1.00 80.50 103 GLY A CA 1
ATOM 613 C C . GLY A 1 89 ? -5.594 65.510 -22.892 1.00 82.83 103 GLY A C 1
ATOM 614 O O . GLY A 1 89 ? -5.107 65.285 -21.780 1.00 82.19 103 GLY A O 1
ATOM 615 N N . SER A 1 90 ? -4.859 65.721 -23.974 1.00 84.03 104 SER A N 1
ATOM 616 C CA . SER A 1 90 ? -3.419 65.737 -23.928 1.00 82.72 104 SER A CA 1
ATOM 617 C C . SER A 1 90 ? -2.849 67.133 -24.170 1.00 84.99 104 SER A C 1
ATOM 618 O O . SER A 1 90 ? -3.522 68.021 -24.647 1.00 93.12 104 SER A O 1
ATOM 621 N N . LEU A 1 91 ? -1.596 67.304 -23.791 1.00 85.89 105 LEU A N 1
ATOM 622 C CA . LEU A 1 91 ? -0.865 68.545 -23.935 1.00 83.58 105 LEU A CA 1
ATOM 623 C C . LEU A 1 91 ? -0.186 68.586 -25.303 1.00 88.05 105 LEU A C 1
ATOM 624 O O . LEU A 1 91 ? 0.649 67.729 -25.611 1.00 85.71 105 LEU A O 1
ATOM 629 N N . SER A 1 92 ? -0.540 69.587 -26.110 1.00 92.79 106 SER A N 1
ATOM 630 C CA . SER A 1 92 ? 0.137 69.853 -27.380 1.00 97.65 106 SER A CA 1
ATOM 631 C C . SER A 1 92 ? 1.423 70.660 -27.169 1.00 95.38 106 SER A C 1
ATOM 632 O O . SER A 1 92 ? 1.663 71.232 -26.108 1.00 85.62 106 SER A O 1
ATOM 635 N N . ALA A 1 93 ? 2.245 70.688 -28.210 1.00 101.29 107 ALA A N 1
ATOM 636 C CA . ALA A 1 93 ? 3.411 71.562 -28.262 1.00 105.42 107 ALA A CA 1
ATOM 637 C C . ALA A 1 93 ? 2.946 73.005 -28.199 1.00 104.35 107 ALA A C 1
ATOM 638 O O . ALA A 1 93 ? 3.449 73.803 -27.396 1.00 107.07 107 ALA A O 1
ATOM 640 N N . ASP A 1 94 ? 1.954 73.306 -29.029 1.00 102.83 108 ASP A N 1
ATOM 641 C CA . ASP A 1 94 ? 1.376 74.646 -29.118 1.00 104.92 108 ASP A CA 1
ATOM 642 C C . ASP A 1 94 ? 0.733 75.165 -27.816 1.00 97.63 108 ASP A C 1
ATOM 643 O O . ASP A 1 94 ? 0.685 76.366 -27.615 1.00 102.68 108 ASP A O 1
ATOM 648 N N . ASP A 1 95 ? 0.271 74.286 -26.931 1.00 92.16 109 ASP A N 1
ATOM 649 C CA . ASP A 1 95 ? -0.342 74.713 -25.650 1.00 91.20 109 ASP A CA 1
ATOM 650 C C . ASP A 1 95 ? 0.453 75.743 -24.826 1.00 88.52 109 ASP A C 1
ATOM 651 O O . ASP A 1 95 ? -0.134 76.600 -24.162 1.00 84.63 109 ASP A O 1
ATOM 656 N N . PHE A 1 96 ? 1.781 75.675 -24.902 1.00 89.12 110 PHE A N 1
ATOM 657 C CA . PHE A 1 96 ? 2.670 76.562 -24.141 1.00 88.06 110 PHE A CA 1
ATOM 658 C C . PHE A 1 96 ? 3.463 77.586 -24.978 1.00 91.64 110 PHE A C 1
ATOM 659 O O . PHE A 1 96 ? 4.322 78.268 -24.439 1.00 89.16 110 PHE A O 1
ATOM 667 N N . ASP A 1 97 ? 3.169 77.677 -26.287 1.00 99.75 111 ASP A N 1
ATOM 668 C CA . ASP A 1 97 ? 3.587 78.778 -27.210 1.00 97.83 111 ASP A CA 1
ATOM 669 C C . ASP A 1 97 ? 3.818 80.150 -26.596 1.00 96.27 111 ASP A C 1
ATOM 670 O O . ASP A 1 97 ? 4.831 80.781 -26.890 1.00 97.04 111 ASP A O 1
ATOM 675 N N . THR A 1 98 ? 2.859 80.609 -25.788 1.00 91.33 112 THR A N 1
ATOM 676 C CA . THR A 1 98 ? 2.891 81.963 -25.205 1.00 93.49 112 THR A CA 1
ATOM 677 C C . THR A 1 98 ? 3.269 82.029 -23.704 1.00 89.62 112 THR A C 1
ATOM 678 O O . THR A 1 98 ? 3.411 83.113 -23.138 1.00 81.66 112 THR A O 1
ATOM 682 N N . CYS A 1 99 ? 3.503 80.876 -23.080 1.00 95.06 113 CYS A N 1
ATOM 683 C CA . CYS A 1 99 ? 3.756 80.800 -21.629 1.00 98.88 113 CYS A CA 1
ATOM 684 C C . CYS A 1 99 ? 5.199 81.136 -21.192 1.00 98.89 113 CYS A C 1
ATOM 685 O O . CYS A 1 99 ? 5.591 80.789 -20.080 1.00 102.24 113 CYS A O 1
ATOM 688 N N . HIS A 1 100 ? 5.981 81.830 -22.016 1.00 102.37 114 HIS A N 1
ATOM 689 C CA . HIS A 1 100 ? 7.431 81.939 -21.749 1.00 103.87 114 HIS A CA 1
ATOM 690 C C . HIS A 1 100 ? 7.783 82.741 -20.493 1.00 99.92 114 HIS A C 1
ATOM 691 O O . HIS A 1 100 ? 8.875 82.565 -19.944 1.00 103.37 114 HIS A O 1
ATOM 698 N N . ASN A 1 101 ? 6.865 83.563 -20.005 1.00 97.03 115 ASN A N 1
ATOM 699 C CA . ASN A 1 101 ? 7.051 84.212 -18.694 1.00 94.23 115 ASN A CA 1
ATOM 700 C C . ASN A 1 101 ? 6.811 83.364 -17.448 1.00 85.14 115 ASN A C 1
ATOM 701 O O . ASN A 1 101 ? 7.138 83.823 -16.350 1.00 81.29 115 ASN A O 1
ATOM 706 N N . LEU A 1 102 ? 6.225 82.171 -17.588 1.00 79.10 116 LEU A N 1
ATOM 707 C CA . LEU A 1 102 ? 5.851 81.368 -16.412 1.00 78.11 116 LEU A CA 1
ATOM 708 C C . LEU A 1 102 ? 7.049 80.946 -15.545 1.00 76.99 116 LEU A C 1
ATOM 709 O O . LEU A 1 102 ? 8.094 80.487 -16.056 1.00 73.83 116 LEU A O 1
ATOM 714 N N . ILE A 1 103 ? 6.876 81.114 -14.240 1.00 72.63 117 ILE A N 1
ATOM 715 C CA . ILE A 1 103 ? 7.819 80.623 -13.256 1.00 74.72 117 ILE A CA 1
ATOM 716 C C . ILE A 1 103 ? 7.283 79.351 -12.611 1.00 71.18 117 ILE A C 1
ATOM 717 O O . ILE A 1 103 ? 8.055 78.480 -12.256 1.00 73.97 117 ILE A O 1
ATOM 722 N N . SER A 1 104 ? 5.968 79.247 -12.469 1.00 73.96 118 SER A N 1
ATOM 723 C CA . SER A 1 104 ? 5.326 78.163 -11.713 1.00 75.25 118 SER A CA 1
ATOM 724 C C . SER A 1 104 ? 4.210 77.562 -12.555 1.00 72.16 118 SER A C 1
ATOM 725 O O . SER A 1 104 ? 3.358 78.298 -13.023 1.00 78.86 118 SER A O 1
ATOM 728 N N . LEU A 1 105 ? 4.224 76.247 -12.766 1.00 69.23 119 LEU A N 1
ATOM 729 C CA . LEU A 1 105 ? 3.123 75.553 -13.448 1.00 68.12 119 LEU A CA 1
ATOM 730 C C . LEU A 1 105 ? 2.763 74.279 -12.689 1.00 67.83 119 LEU A C 1
ATOM 731 O O . LEU A 1 105 ? 3.606 73.417 -12.515 1.00 71.11 119 LEU A O 1
ATOM 736 N N . ASP A 1 106 ? 1.523 74.194 -12.217 1.00 66.38 120 ASP A N 1
ATOM 737 C CA . ASP A 1 106 ? 1.051 73.073 -11.445 1.00 66.10 120 ASP A CA 1
ATOM 738 C C . ASP A 1 106 ? -0.175 72.508 -12.156 1.00 65.47 120 ASP A C 1
ATOM 739 O O . ASP A 1 106 ? -1.225 73.139 -12.166 1.00 62.75 120 ASP A O 1
ATOM 744 N N . LEU A 1 107 ? -0.024 71.322 -12.740 1.00 64.18 121 LEU A N 1
ATOM 745 C CA . LEU A 1 107 ? -1.136 70.620 -13.362 1.00 71.47 121 LEU A CA 1
ATOM 746 C C . LEU A 1 107 ? -1.422 69.271 -12.694 1.00 72.86 121 LEU A C 1
ATOM 747 O O . LEU A 1 107 ? -1.996 68.369 -13.318 1.00 73.82 121 LEU A O 1
ATOM 752 N N . SER A 1 108 ? -1.041 69.141 -11.423 1.00 73.05 122 SER A N 1
ATOM 753 C CA . SER A 1 108 ? -1.169 67.874 -10.712 1.00 71.71 122 SER A CA 1
ATOM 754 C C . SER A 1 108 ? -2.648 67.567 -10.444 1.00 72.09 122 SER A C 1
ATOM 755 O O . SER A 1 108 ? -3.462 68.491 -10.380 1.00 68.29 122 SER A O 1
ATOM 758 N N . GLU A 1 109 ? -2.977 66.273 -10.320 1.00 72.87 123 GLU A N 1
ATOM 759 C CA . GLU A 1 109 ? -4.334 65.798 -10.025 1.00 72.62 123 GLU A CA 1
ATOM 760 C C . GLU A 1 109 ? -5.372 66.271 -11.057 1.00 70.47 123 GLU A C 1
ATOM 761 O O . GLU A 1 109 ? -6.322 66.989 -10.748 1.00 68.12 123 GLU A O 1
ATOM 767 N N . ASN A 1 110 ? -5.165 65.855 -12.293 1.00 69.59 124 ASN A N 1
ATOM 768 C CA . ASN A 1 110 ? -6.128 66.093 -13.355 1.00 71.80 124 ASN A CA 1
ATOM 769 C C . ASN A 1 110 ? -6.275 64.798 -14.162 1.00 72.29 124 ASN A C 1
ATOM 770 O O . ASN A 1 110 ? -5.885 63.761 -13.677 1.00 72.14 124 ASN A O 1
ATOM 775 N N . LEU A 1 111 ? -6.877 64.870 -15.350 1.00 74.49 125 LEU A N 1
ATOM 776 C CA . LEU A 1 111 ? -7.092 63.734 -16.216 1.00 77.07 125 LEU A CA 1
ATOM 777 C C . LEU A 1 111 ? -6.263 63.785 -17.501 1.00 76.31 125 LEU A C 1
ATOM 778 O O . LEU A 1 111 ? -6.736 63.365 -18.554 1.00 88.67 125 LEU A O 1
ATOM 783 N N . LEU A 1 112 ? -5.036 64.280 -17.427 1.00 73.05 126 LEU A N 1
ATOM 784 C CA . LEU A 1 112 ? -4.214 64.423 -18.621 1.00 74.16 126 LEU A CA 1
ATOM 785 C C . LEU A 1 112 ? -3.691 63.065 -19.118 1.00 78.70 126 LEU A C 1
ATOM 786 O O . LEU A 1 112 ? -3.205 62.243 -18.332 1.00 78.74 126 LEU A O 1
ATOM 791 N N . VAL A 1 113 ? -3.797 62.844 -20.432 1.00 78.91 127 VAL A N 1
ATOM 792 C CA . VAL A 1 113 ? -3.271 61.641 -21.073 1.00 79.74 127 VAL A CA 1
ATOM 793 C C . VAL A 1 113 ? -2.231 62.039 -22.128 1.00 80.24 127 VAL A C 1
ATOM 794 O O . VAL A 1 113 ? -1.979 63.211 -22.361 1.00 81.73 127 VAL A O 1
ATOM 798 N N . GLY A 1 114 ? -1.598 61.045 -22.734 1.00 85.98 128 GLY A N 1
ATOM 799 C CA . GLY A 1 114 ? -0.635 61.266 -23.801 1.00 84.14 128 GLY A CA 1
ATOM 800 C C . GLY A 1 114 ? 0.717 61.630 -23.248 1.00 82.07 128 GLY A C 1
ATOM 801 O O . GLY A 1 114 ? 0.935 61.648 -22.037 1.00 78.56 128 GLY A O 1
ATOM 802 N N . SER A 1 115 ? 1.624 61.939 -24.164 1.00 83.29 129 SER A N 1
ATOM 803 C CA . SER A 1 115 ? 3.014 62.199 -23.840 1.00 79.94 129 SER A CA 1
ATOM 804 C C . SER A 1 115 ? 3.265 63.626 -23.409 1.00 76.36 129 SER A C 1
ATOM 805 O O . SER A 1 115 ? 2.538 64.528 -23.776 1.00 79.68 129 SER A O 1
ATOM 808 N N . ILE A 1 116 ? 4.307 63.820 -22.616 1.00 79.13 130 ILE A N 1
ATOM 809 C CA . ILE A 1 116 ? 4.822 65.155 -22.333 1.00 82.00 130 ILE A CA 1
ATOM 810 C C . ILE A 1 116 ? 5.462 65.691 -23.629 1.00 88.08 130 ILE A C 1
ATOM 811 O O . ILE A 1 116 ? 6.253 64.962 -24.275 1.00 88.01 130 ILE A O 1
ATOM 816 N N . PRO A 1 117 ? 5.131 66.944 -24.020 1.00 88.60 131 PRO A N 1
ATOM 817 C CA . PRO A 1 117 ? 5.768 67.550 -25.204 1.00 92.84 131 PRO A CA 1
ATOM 818 C C . PRO A 1 117 ? 7.292 67.766 -25.065 1.00 93.50 131 PRO A C 1
ATOM 819 O O . PRO A 1 117 ? 7.747 68.310 -24.058 1.00 92.18 131 PRO A O 1
ATOM 823 N N . LYS A 1 118 ? 8.050 67.351 -26.081 1.00 93.48 132 LYS A N 1
ATOM 824 C CA . LYS A 1 118 ? 9.513 67.505 -26.087 1.00 95.65 132 LYS A CA 1
ATOM 825 C C . LYS A 1 118 ? 9.951 68.973 -26.144 1.00 94.89 132 LYS A C 1
ATOM 826 O O . LYS A 1 118 ? 11.023 69.329 -25.649 1.00 92.22 132 LYS A O 1
ATOM 832 N N . SER A 1 119 ? 9.092 69.813 -26.724 1.00 90.03 133 SER A N 1
ATOM 833 C CA . SER A 1 119 ? 9.326 71.231 -26.867 1.00 87.53 133 SER A CA 1
ATOM 834 C C . SER A 1 119 ? 9.019 72.046 -25.610 1.00 85.60 133 SER A C 1
ATOM 835 O O . SER A 1 119 ? 9.096 73.278 -25.638 1.00 85.82 133 SER A O 1
ATOM 838 N N . LEU A 1 120 ? 8.646 71.386 -24.521 1.00 84.20 134 LEU A N 1
ATOM 839 C CA . LEU A 1 120 ? 8.198 72.085 -23.306 1.00 86.69 134 LEU A CA 1
ATOM 840 C C . LEU A 1 120 ? 9.261 73.019 -22.700 1.00 84.30 134 LEU A C 1
ATOM 841 O O . LEU A 1 120 ? 8.940 74.163 -22.405 1.00 86.38 134 LEU A O 1
ATOM 846 N N . PRO A 1 121 ? 10.511 72.539 -22.522 1.00 85.57 135 PRO A N 1
ATOM 847 C CA . PRO A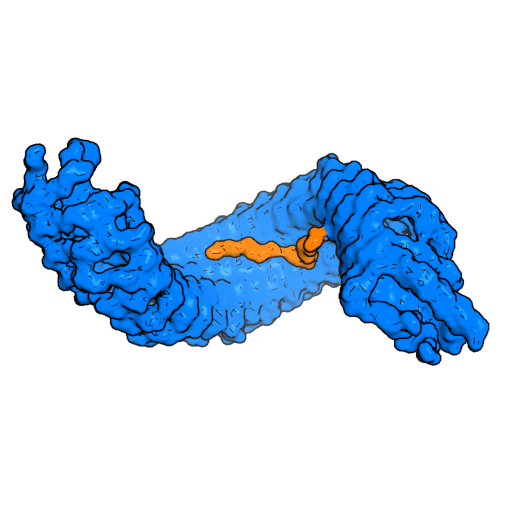 1 121 ? 11.572 73.391 -21.975 1.00 85.51 135 PRO A CA 1
ATOM 848 C C . PRO A 1 121 ? 11.914 74.604 -22.845 1.00 88.35 135 PRO A C 1
ATOM 849 O O . PRO A 1 121 ? 12.275 75.645 -22.303 1.00 88.02 135 PRO A O 1
ATOM 853 N N . PHE A 1 122 ? 11.817 74.458 -24.172 1.00 88.76 136 PHE A N 1
ATOM 854 C CA . PHE A 1 122 ? 12.008 75.576 -25.107 1.00 91.18 136 PHE A CA 1
ATOM 855 C C . PHE A 1 122 ? 10.874 76.605 -24.954 1.00 92.25 136 PHE A C 1
ATOM 856 O O . PHE A 1 122 ? 11.123 77.805 -24.911 1.00 96.23 136 PHE A O 1
ATOM 864 N N . ASN A 1 123 ? 9.636 76.129 -24.846 1.00 90.11 137 ASN A N 1
ATOM 865 C CA . ASN A 1 123 ? 8.481 77.006 -24.626 1.00 88.06 137 ASN A CA 1
ATOM 866 C C . ASN A 1 123 ? 8.359 77.577 -23.207 1.00 85.87 137 ASN A C 1
ATOM 867 O O . ASN A 1 123 ? 7.605 78.535 -22.993 1.00 83.26 137 ASN A O 1
ATOM 872 N N . LEU A 1 124 ? 9.067 76.986 -22.243 1.00 85.40 138 LEU A N 1
ATOM 873 C CA . LEU A 1 124 ? 8.958 77.368 -20.832 1.00 82.70 138 LEU A CA 1
ATOM 874 C C . LEU A 1 124 ? 10.333 77.567 -20.242 1.00 80.88 138 LEU A C 1
ATOM 875 O O . LEU A 1 124 ? 10.660 76.997 -19.219 1.00 78.91 138 LEU A O 1
ATOM 880 N N . PRO A 1 125 ? 11.134 78.439 -20.853 1.00 83.13 139 PRO A N 1
ATOM 881 C CA . PRO A 1 125 ? 12.515 78.598 -20.399 1.00 83.29 139 PRO A CA 1
ATOM 882 C C . PRO A 1 125 ? 12.691 79.117 -18.970 1.00 80.30 139 PRO A C 1
ATOM 883 O O . PRO A 1 125 ? 13.727 78.867 -18.389 1.00 87.47 139 PRO A O 1
ATOM 887 N N . ASN A 1 126 ? 11.707 79.805 -18.403 1.00 77.62 140 ASN A N 1
ATOM 888 C CA . ASN A 1 126 ? 11.879 80.398 -17.086 1.00 79.20 140 ASN A CA 1
ATOM 889 C C . ASN A 1 126 ? 11.323 79.635 -15.899 1.00 76.61 140 ASN A C 1
ATOM 890 O O . ASN A 1 126 ? 11.405 80.131 -14.788 1.00 80.78 140 ASN A O 1
ATOM 895 N N . LEU A 1 127 ? 10.802 78.427 -16.102 1.00 74.36 141 LEU A N 1
ATOM 896 C CA . LEU A 1 127 ? 10.231 77.661 -15.006 1.00 73.13 141 LEU A CA 1
ATOM 897 C C . LEU A 1 127 ? 11.199 77.418 -13.858 1.00 73.74 141 LEU A C 1
ATOM 898 O O . LEU A 1 127 ? 12.349 77.034 -14.072 1.00 71.93 141 LEU A O 1
ATOM 903 N N . LYS A 1 128 ? 10.695 77.663 -12.653 1.00 74.36 142 LYS A N 1
ATOM 904 C CA . LYS A 1 128 ? 11.260 77.151 -11.412 1.00 72.89 142 LYS A CA 1
ATOM 905 C C . LYS A 1 128 ? 10.511 75.919 -10.876 1.00 67.24 142 LYS A C 1
ATOM 906 O O . LYS A 1 128 ? 11.118 75.035 -10.300 1.00 64.78 142 LYS A O 1
ATO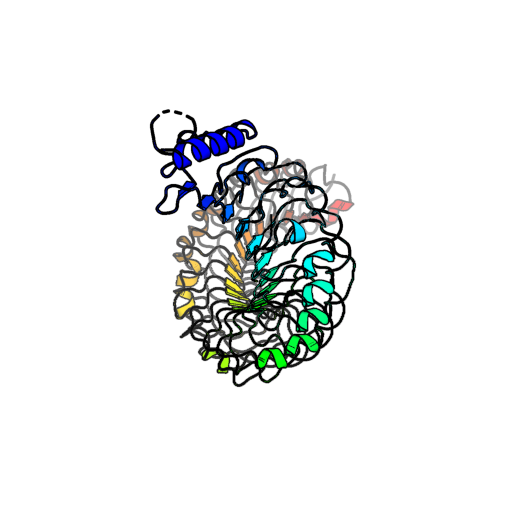M 912 N N . PHE A 1 129 ? 9.201 75.853 -11.055 1.00 66.41 143 PHE A N 1
ATOM 913 C CA . PHE A 1 129 ? 8.394 74.812 -10.421 1.00 63.11 143 PHE A CA 1
ATOM 914 C C . PHE A 1 129 ? 7.488 74.221 -11.468 1.00 64.94 143 PHE A C 1
ATOM 915 O O . PHE A 1 129 ? 6.664 74.941 -12.044 1.00 68.37 143 PHE A O 1
ATOM 923 N N . LEU A 1 130 ? 7.677 72.927 -11.732 1.00 66.05 144 LEU A N 1
ATOM 924 C CA . LEU A 1 130 ? 6.844 72.149 -12.642 1.00 65.44 144 LEU A CA 1
ATOM 925 C C . LEU A 1 130 ? 6.325 70.897 -11.944 1.00 66.90 144 LEU A C 1
ATOM 926 O O . LEU A 1 130 ? 7.095 70.045 -11.534 1.00 68.45 144 LEU A O 1
ATOM 931 N N . GLU A 1 131 ? 5.010 70.790 -11.819 1.00 69.83 145 GLU A N 1
ATOM 932 C CA . GLU A 1 131 ? 4.354 69.609 -11.259 1.00 70.45 145 GLU A CA 1
ATOM 933 C C . GLU A 1 131 ? 3.255 69.142 -12.200 1.00 66.59 145 GLU A C 1
ATOM 934 O O . GLU A 1 131 ? 2.399 69.925 -12.569 1.00 65.95 145 GLU A O 1
ATOM 940 N N . ILE A 1 132 ? 3.301 67.879 -12.601 1.00 66.67 146 ILE A N 1
ATOM 941 C CA . ILE A 1 132 ? 2.180 67.236 -13.285 1.00 72.63 146 ILE A CA 1
ATOM 942 C C . ILE A 1 132 ? 1.903 65.865 -12.649 1.00 73.52 146 ILE A C 1
ATOM 943 O O . ILE A 1 132 ? 1.679 64.853 -13.326 1.00 73.69 146 ILE A O 1
ATOM 948 N N . SER A 1 133 ? 1.901 65.864 -11.326 1.00 73.13 147 SER A N 1
ATOM 949 C CA . SER A 1 133 ? 1.772 64.662 -10.553 1.00 72.11 147 SER A CA 1
ATOM 950 C C . SER A 1 133 ? 0.333 64.137 -10.626 1.00 74.02 147 SER A C 1
ATOM 951 O O . SER A 1 133 ? -0.616 64.937 -10.655 1.00 70.24 147 SER A O 1
ATOM 954 N N . GLY A 1 134 ? 0.155 62.809 -10.663 1.00 70.03 148 GLY A N 1
ATOM 955 C CA . GLY A 1 134 ? -1.184 62.249 -10.582 1.00 68.26 148 GLY A CA 1
ATOM 956 C C . GLY A 1 134 ? -2.053 62.531 -11.798 1.00 69.44 148 GLY A C 1
ATOM 957 O O . GLY A 1 134 ? -3.143 63.059 -11.684 1.00 69.84 148 GLY A O 1
ATOM 958 N N . ASN A 1 135 ? -1.550 62.217 -12.976 1.00 70.89 149 ASN A N 1
ATOM 959 C CA . ASN A 1 135 ? -2.357 62.251 -14.188 1.00 74.03 149 ASN A CA 1
ATOM 960 C C . ASN A 1 135 ? -2.223 60.860 -14.828 1.00 76.60 149 ASN A C 1
ATOM 961 O O . ASN A 1 135 ? -1.855 59.906 -14.116 1.00 73.12 149 ASN A O 1
ATOM 966 N N . ASN A 1 136 ? -2.574 60.733 -16.114 1.00 79.15 150 ASN A N 1
ATOM 967 C CA . ASN A 1 136 ? -2.386 59.502 -16.875 1.00 86.33 150 ASN A CA 1
ATOM 968 C C . ASN A 1 136 ? -1.360 59.664 -18.026 1.00 86.55 150 ASN A C 1
ATOM 969 O O . ASN A 1 136 ? -1.532 59.080 -19.134 1.00 86.59 150 ASN A O 1
ATOM 974 N N . LEU A 1 137 ? -0.293 60.427 -17.766 1.00 80.23 151 LEU A N 1
ATOM 975 C CA . LEU A 1 137 ? 0.723 60.697 -18.793 1.00 81.04 151 LEU A CA 1
ATOM 976 C C . LEU A 1 137 ? 1.508 59.446 -19.171 1.00 81.53 151 LEU A C 1
ATOM 977 O O . LEU A 1 137 ? 1.754 58.587 -18.323 1.00 82.90 151 LEU A O 1
ATOM 982 N N . SER A 1 138 ? 1.920 59.364 -20.435 1.00 81.14 152 SER A N 1
ATOM 983 C CA . SER A 1 138 ? 2.617 58.173 -20.957 1.00 84.42 152 SER A CA 1
ATOM 984 C C . SER A 1 138 ? 3.760 58.580 -21.901 1.00 84.99 152 SER A C 1
ATOM 985 O O . SER A 1 138 ? 4.156 59.744 -21.904 1.00 85.34 152 SER A O 1
ATOM 988 N N . ASP A 1 139 ? 4.310 57.627 -22.656 1.00 89.17 153 ASP A N 1
ATOM 989 C CA . ASP A 1 139 ? 5.597 57.778 -23.365 1.00 92.32 153 ASP A CA 1
ATOM 990 C C . ASP A 1 139 ? 6.762 58.122 -22.375 1.00 88.15 153 ASP A C 1
ATOM 991 O O . ASP A 1 139 ? 6.615 58.015 -21.153 1.00 81.19 153 ASP A O 1
ATOM 996 N N . THR A 1 140 ? 7.922 58.504 -22.899 1.00 89.24 154 THR A N 1
ATOM 997 C CA . THR A 1 140 ? 9.097 58.778 -22.066 1.00 86.77 154 THR A CA 1
ATOM 998 C C . THR A 1 140 ? 9.200 60.230 -21.629 1.00 86.38 154 THR A C 1
ATOM 999 O O . THR A 1 140 ? 8.582 61.127 -22.214 1.00 91.88 154 THR A O 1
ATOM 1003 N N . ILE A 1 141 ? 9.976 60.454 -20.573 1.00 86.18 155 ILE A N 1
ATOM 1004 C CA . ILE A 1 141 ? 10.302 61.811 -20.136 1.00 83.65 155 ILE A CA 1
ATOM 1005 C C . ILE A 1 141 ? 11.292 62.337 -21.171 1.00 84.39 155 ILE A C 1
ATOM 1006 O O . ILE A 1 141 ? 12.328 61.722 -21.367 1.00 89.51 155 ILE A O 1
ATOM 1011 N N . PRO A 1 142 ? 10.975 63.445 -21.855 1.00 82.93 156 PRO A N 1
ATOM 1012 C CA . PRO A 1 142 ? 11.870 63.913 -22.931 1.00 85.94 156 PRO A CA 1
ATOM 1013 C C . PRO A 1 142 ? 13.287 64.228 -22.448 1.00 85.34 156 PRO A C 1
ATOM 1014 O O . PRO A 1 142 ? 13.453 64.858 -21.399 1.00 84.40 156 PRO A O 1
ATOM 1018 N N . SER A 1 143 ? 14.293 63.792 -23.201 1.00 88.58 157 SER A N 1
ATOM 1019 C CA . SER A 1 143 ? 15.687 64.127 -22.884 1.00 88.82 157 SER A CA 1
ATOM 1020 C C . SER A 1 143 ? 15.918 65.634 -22.861 1.00 87.59 157 SER A C 1
ATOM 1021 O O . SER A 1 143 ? 16.758 66.114 -22.097 1.00 87.85 157 SER A O 1
ATOM 1024 N N . SER A 1 144 ? 15.160 66.370 -23.673 1.00 84.29 158 SER A N 1
ATOM 1025 C CA . SER A 1 144 ? 15.217 67.816 -23.663 1.00 85.77 158 SER A CA 1
ATOM 1026 C C . SER A 1 144 ? 14.956 68.471 -22.292 1.00 87.15 158 SER A C 1
ATOM 1027 O O . SER A 1 144 ? 15.237 69.656 -22.128 1.00 95.28 158 SER A O 1
ATOM 1030 N N . PHE A 1 145 ? 14.419 67.735 -21.320 1.00 85.02 159 PHE A N 1
ATOM 1031 C CA . PHE A 1 145 ? 14.304 68.250 -19.945 1.00 85.35 159 PHE A CA 1
ATOM 1032 C C . PHE A 1 145 ? 15.648 68.680 -19.314 1.00 89.18 159 PHE A C 1
ATOM 1033 O O . PHE A 1 145 ? 15.671 69.567 -18.448 1.00 89.06 159 PHE A O 1
ATOM 1041 N N . GLY A 1 146 ? 16.755 68.095 -19.776 1.00 89.34 160 GLY A N 1
ATOM 1042 C CA . GLY A 1 146 ? 18.095 68.558 -19.423 1.00 92.00 160 GLY A CA 1
ATOM 1043 C C . GLY A 1 146 ? 18.405 70.017 -19.758 1.00 94.87 160 GLY A C 1
ATOM 1044 O O . GLY A 1 146 ? 19.357 70.597 -19.220 1.00 97.44 160 GLY A O 1
ATOM 1045 N N . GLU A 1 147 ? 17.609 70.621 -20.640 1.00 96.73 161 GLU A N 1
ATOM 1046 C CA . GLU A 1 147 ? 17.821 72.017 -21.068 1.00 97.45 161 GLU A CA 1
ATOM 1047 C C . GLU A 1 147 ? 17.250 73.111 -20.160 1.00 88.49 161 GLU A C 1
ATOM 1048 O O . GLU A 1 147 ? 17.607 74.246 -20.317 1.00 90.52 161 GLU A O 1
ATOM 1054 N N . PHE A 1 148 ? 16.382 72.788 -19.216 1.00 87.73 162 PHE A N 1
ATOM 1055 C CA . PHE A 1 148 ? 15.944 73.775 -18.204 1.00 84.54 162 PHE A CA 1
ATOM 1056 C C . PHE A 1 148 ? 17.130 74.395 -17.466 1.00 85.41 162 PHE A C 1
ATOM 1057 O O . PHE A 1 148 ? 17.918 73.675 -16.823 1.00 91.46 162 PHE A O 1
ATOM 1065 N N . ARG A 1 149 ? 17.257 75.718 -17.561 1.00 86.90 163 ARG A N 1
ATOM 1066 C CA . ARG A 1 149 ? 18.368 76.446 -16.938 1.00 89.15 163 ARG A CA 1
ATOM 1067 C C . ARG A 1 149 ? 18.032 77.001 -15.532 1.00 87.17 163 ARG A C 1
ATOM 1068 O O . ARG A 1 149 ? 18.922 77.495 -14.844 1.00 92.16 163 ARG A O 1
ATOM 1076 N N . LYS A 1 150 ? 16.772 76.916 -15.096 1.00 82.93 164 LYS A N 1
ATOM 1077 C CA . LYS A 1 150 ? 16.328 77.550 -13.840 1.00 83.65 164 LYS A CA 1
ATOM 1078 C C . LYS A 1 150 ? 15.509 76.676 -12.875 1.00 80.46 164 LYS A C 1
ATOM 1079 O O . LYS A 1 150 ? 15.190 77.116 -11.756 1.00 77.78 164 LYS A O 1
ATOM 1085 N N . LEU A 1 151 ? 15.203 75.444 -13.286 1.00 76.74 165 LEU A N 1
ATOM 1086 C CA . LEU A 1 151 ? 14.197 74.639 -12.636 1.00 71.71 165 LEU A CA 1
ATOM 1087 C C . LEU A 1 151 ? 14.698 74.147 -11.278 1.00 72.98 165 LEU A C 1
ATOM 1088 O O . LEU A 1 151 ? 15.801 73.612 -11.178 1.00 73.67 165 LEU A O 1
ATOM 1093 N N . GLU A 1 152 ? 13.885 74.389 -10.246 1.00 73.95 166 GLU A N 1
ATOM 1094 C CA . GLU A 1 152 ? 14.174 74.062 -8.842 1.00 74.58 166 GLU A CA 1
ATOM 1095 C C . GLU A 1 152 ? 13.435 72.833 -8.321 1.00 71.78 166 GLU A C 1
ATOM 1096 O O . GLU A 1 152 ? 13.924 72.152 -7.427 1.00 75.42 166 GLU A O 1
ATOM 1102 N N . SER A 1 153 ? 12.244 72.573 -8.831 1.00 72.96 167 SER A N 1
ATOM 1103 C CA . SER A 1 153 ? 11.397 71.477 -8.341 1.00 70.65 167 SER A CA 1
ATOM 1104 C C . SER A 1 153 ? 10.708 70.841 -9.533 1.00 68.40 167 SER A C 1
ATOM 1105 O O . SER A 1 153 ? 10.033 71.543 -10.272 1.00 70.12 167 SER A O 1
ATOM 1108 N N . LEU A 1 154 ? 10.952 69.547 -9.763 1.00 67.39 168 LEU A N 1
ATOM 1109 C CA . LEU A 1 154 ? 10.292 68.775 -10.829 1.00 65.31 168 LEU A CA 1
ATOM 1110 C C . LEU A 1 154 ? 9.518 67.610 -10.228 1.00 65.53 168 LEU A C 1
ATOM 1111 O O . LEU A 1 154 ? 10.101 66.756 -9.584 1.00 73.94 168 LEU A O 1
ATOM 1116 N N . ASN A 1 155 ? 8.212 67.567 -10.441 1.00 65.08 169 ASN A N 1
ATOM 1117 C CA . ASN A 1 155 ? 7.392 66.468 -9.960 1.00 63.67 169 ASN A CA 1
ATOM 1118 C C . ASN A 1 155 ? 6.524 65.874 -11.065 1.00 64.65 169 ASN A C 1
ATOM 1119 O O . ASN A 1 155 ? 5.539 66.478 -11.483 1.00 62.35 169 ASN A O 1
ATOM 1124 N N . LEU A 1 156 ? 6.899 64.672 -11.497 1.00 64.13 170 LEU A N 1
ATOM 1125 C CA . LEU A 1 156 ? 6.130 63.897 -12.451 1.00 66.18 170 LEU A CA 1
ATOM 1126 C C . LEU A 1 156 ? 5.632 62.583 -11.845 1.00 67.08 170 LEU A C 1
ATOM 1127 O O . LEU A 1 156 ? 5.249 61.690 -12.561 1.00 66.35 170 LEU A O 1
ATOM 1132 N N . ALA A 1 157 ? 5.563 62.516 -10.518 1.00 68.17 171 ALA A N 1
ATOM 1133 C CA . ALA A 1 157 ? 5.181 61.311 -9.804 1.00 67.02 171 ALA A CA 1
ATOM 1134 C C . ALA A 1 157 ? 3.748 60.911 -10.040 1.00 65.29 171 ALA A C 1
ATOM 1135 O O . ALA A 1 157 ? 2.873 61.762 -10.060 1.00 68.71 171 ALA A O 1
ATOM 1137 N N . GLY A 1 158 ? 3.501 59.608 -10.188 1.00 69.04 172 GLY A N 1
ATOM 1138 C CA . GLY A 1 158 ? 2.122 59.074 -10.311 1.00 67.61 172 GLY A CA 1
ATOM 1139 C C . GLY A 1 158 ? 1.503 59.257 -11.687 1.00 69.12 172 GLY A C 1
ATOM 1140 O O . GLY A 1 158 ? 0.476 59.897 -11.829 1.00 74.90 172 GLY A O 1
ATOM 1141 N N . ASN A 1 159 ? 2.158 58.725 -12.707 1.00 69.99 173 ASN A N 1
ATOM 1142 C CA . ASN A 1 159 ? 1.654 58.752 -14.083 1.00 71.50 173 ASN A CA 1
ATOM 1143 C C . ASN A 1 159 ? 1.976 57.358 -14.637 1.00 75.55 173 ASN A C 1
ATOM 1144 O O . ASN A 1 159 ? 2.331 56.479 -13.861 1.00 74.27 173 ASN A O 1
ATOM 1149 N N . PHE A 1 160 ? 1.848 57.153 -15.949 1.00 76.89 174 PHE A N 1
ATOM 1150 C CA . PHE A 1 160 ? 2.301 55.933 -16.598 1.00 80.92 174 PHE A CA 1
ATOM 1151 C C . PHE A 1 160 ? 3.516 56.165 -17.509 1.00 80.41 174 PHE A C 1
ATOM 1152 O O . PHE A 1 160 ? 3.598 55.595 -18.599 1.00 86.02 174 PHE A O 1
ATOM 1160 N N . LEU A 1 161 ? 4.472 56.975 -17.056 1.00 74.98 175 LEU A N 1
ATOM 1161 C CA . LEU A 1 161 ? 5.639 57.286 -17.879 1.00 74.65 175 LEU A CA 1
ATOM 1162 C C . LEU A 1 161 ? 6.509 56.060 -18.030 1.00 74.60 175 LEU A C 1
ATOM 1163 O O . LEU A 1 161 ? 6.680 55.300 -17.085 1.00 76.48 175 LEU A O 1
ATOM 1168 N N . SER A 1 162 ? 7.074 55.887 -19.220 1.00 76.61 176 SER A N 1
ATOM 1169 C CA . SER A 1 162 ? 7.802 54.671 -19.566 1.00 79.98 176 SER A CA 1
ATOM 1170 C C . SER A 1 162 ? 9.251 54.984 -19.969 1.00 82.64 176 SER A C 1
ATOM 1171 O O . SER A 1 162 ? 9.689 56.145 -19.877 1.00 81.96 176 SER A O 1
ATOM 1174 N N . GLY A 1 163 ? 9.994 53.947 -20.381 1.00 85.20 177 GLY A N 1
ATOM 1175 C CA . GLY A 1 163 ? 11.420 54.071 -20.706 1.00 84.27 177 GLY A CA 1
ATOM 1176 C C . GLY A 1 163 ? 12.251 54.132 -19.431 1.00 84.39 177 GLY A C 1
ATOM 1177 O O . GLY A 1 163 ? 11.916 53.495 -18.444 1.00 84.21 177 GLY A O 1
ATOM 1178 N N . THR A 1 164 ? 13.349 54.877 -19.456 1.00 86.61 178 THR A N 1
ATOM 1179 C CA . THR A 1 164 ? 14.179 55.078 -18.263 1.00 84.99 178 THR A CA 1
ATOM 1180 C C . THR A 1 164 ? 14.304 56.568 -17.937 1.00 84.72 178 THR A C 1
ATOM 1181 O O . THR A 1 164 ? 14.060 57.430 -18.784 1.00 90.82 178 THR A O 1
ATOM 1185 N N . ILE A 1 165 ? 14.652 56.862 -16.691 1.00 80.04 179 ILE A N 1
ATOM 1186 C CA . ILE A 1 165 ? 14.858 58.230 -16.247 1.00 76.10 179 ILE A CA 1
ATOM 1187 C C . ILE A 1 165 ? 16.016 58.791 -17.075 1.00 78.86 179 ILE A C 1
ATOM 1188 O O . ILE A 1 165 ? 17.095 58.217 -17.047 1.00 80.32 179 ILE A O 1
ATOM 1193 N N . PRO A 1 166 ? 15.794 59.887 -17.828 1.00 80.50 180 PRO A N 1
ATOM 1194 C CA . PRO A 1 166 ? 16.843 60.365 -18.738 1.00 82.44 180 PRO A CA 1
ATOM 1195 C C . PRO A 1 166 ? 18.075 60.886 -18.005 1.00 83.86 180 PRO A C 1
ATOM 1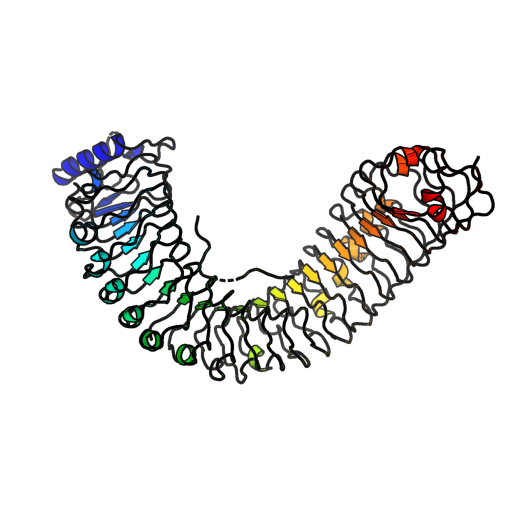196 O O . PRO A 1 166 ? 17.958 61.617 -17.027 1.00 82.29 180 PRO A O 1
ATOM 1200 N N . ALA A 1 167 ? 19.248 60.492 -18.488 1.00 86.53 181 ALA A N 1
ATOM 1201 C CA . ALA A 1 167 ? 20.519 60.919 -17.894 1.00 89.29 181 ALA A CA 1
ATOM 1202 C C . ALA A 1 167 ? 20.676 62.437 -17.960 1.00 86.67 181 ALA A C 1
ATOM 1203 O O . ALA A 1 167 ? 21.189 63.060 -17.023 1.00 86.55 181 ALA A O 1
ATOM 1205 N N . SER A 1 168 ? 20.197 63.016 -19.061 1.00 86.24 182 SER A N 1
ATOM 1206 C CA . SER A 1 168 ? 20.247 64.450 -19.301 1.00 84.54 182 SER A CA 1
ATOM 1207 C C . SER A 1 168 ? 19.677 65.294 -18.149 1.00 81.30 182 SER A C 1
ATOM 1208 O O . SER A 1 168 ? 20.019 66.458 -18.029 1.00 83.37 182 SER A O 1
ATOM 1211 N N . LEU A 1 169 ? 18.816 64.730 -17.311 1.00 78.05 183 LEU A N 1
ATOM 1212 C CA . LEU A 1 169 ? 18.365 65.426 -16.103 1.00 78.82 183 LEU A CA 1
ATOM 1213 C C . LEU A 1 169 ? 19.484 65.918 -15.207 1.00 84.29 183 LEU A C 1
ATOM 1214 O O . LEU A 1 169 ? 19.303 66.915 -14.496 1.00 89.06 183 LEU A O 1
ATOM 1219 N N . GLY A 1 170 ? 20.620 65.218 -15.219 1.00 88.53 184 GLY A N 1
ATOM 1220 C CA . GLY A 1 170 ? 21.814 65.615 -14.458 1.00 89.35 184 GLY A CA 1
ATOM 1221 C C . GLY A 1 170 ? 22.393 66.991 -14.751 1.00 88.54 184 GLY A C 1
ATOM 1222 O O . GLY A 1 170 ? 23.070 67.547 -13.903 1.00 88.02 184 GLY A O 1
ATOM 1223 N N . ASN A 1 171 ? 22.135 67.529 -15.942 1.00 93.15 185 ASN A N 1
ATOM 1224 C CA . ASN A 1 171 ? 22.526 68.909 -16.299 1.00 100.22 185 ASN A CA 1
ATOM 1225 C C . ASN A 1 171 ? 21.713 69.994 -15.584 1.00 95.29 185 ASN A C 1
ATOM 1226 O O . ASN A 1 171 ? 22.153 71.143 -15.539 1.00 102.35 185 ASN A O 1
ATOM 1231 N N . VAL A 1 172 ? 20.543 69.658 -15.040 1.00 87.35 186 VAL A N 1
ATOM 1232 C CA . VAL A 1 172 ? 19.625 70.661 -14.490 1.00 83.01 186 VAL A CA 1
ATOM 1233 C C . VAL A 1 172 ? 20.036 70.897 -13.056 1.00 79.54 186 VAL A C 1
ATOM 1234 O O . VAL A 1 172 ? 19.300 70.587 -12.132 1.00 78.60 186 VAL A O 1
ATOM 1238 N N . THR A 1 173 ? 21.218 71.488 -12.893 1.00 78.85 187 THR A N 1
ATOM 1239 C CA . THR A 1 173 ? 21.910 71.570 -11.597 1.00 78.85 187 THR A CA 1
ATOM 1240 C C . THR A 1 173 ? 21.293 72.556 -10.615 1.00 79.71 187 THR A C 1
ATOM 1241 O O . THR A 1 173 ? 21.715 72.624 -9.462 1.00 82.38 187 THR A O 1
ATOM 1245 N N . THR A 1 174 ? 20.310 73.322 -11.075 1.00 78.72 188 THR A N 1
ATOM 1246 C CA . THR A 1 174 ? 19.491 74.150 -10.215 1.00 80.58 188 THR A CA 1
ATOM 1247 C C . THR A 1 174 ? 18.434 73.348 -9.441 1.00 77.72 188 THR A C 1
ATOM 1248 O O . THR A 1 174 ? 17.756 73.903 -8.585 1.00 76.17 188 THR A O 1
ATOM 1252 N N . LEU A 1 175 ? 18.271 72.064 -9.749 1.00 78.58 189 LEU A N 1
ATOM 1253 C CA . LEU A 1 175 ? 17.251 71.241 -9.090 1.00 76.45 189 LEU A CA 1
ATOM 1254 C C . LEU A 1 175 ? 17.487 71.027 -7.602 1.00 75.79 189 LEU A C 1
ATOM 1255 O O . LEU A 1 175 ? 18.535 70.562 -7.206 1.00 77.14 189 LEU A O 1
ATOM 1260 N N . LYS A 1 176 ? 16.489 71.381 -6.804 1.00 76.18 190 LYS A N 1
ATOM 1261 C CA . LYS A 1 176 ? 16.424 71.059 -5.382 1.00 78.33 190 LYS A CA 1
ATOM 1262 C C . LYS A 1 176 ? 15.437 69.929 -5.020 1.00 74.39 190 LYS A C 1
ATOM 1263 O O . LYS A 1 176 ? 15.514 69.354 -3.929 1.00 76.09 190 LYS A O 1
ATOM 1269 N N . GLU A 1 177 ? 14.492 69.630 -5.892 1.00 70.87 191 GLU A N 1
ATOM 1270 C CA . GLU A 1 177 ? 13.584 68.502 -5.677 1.00 70.86 191 GLU A CA 1
ATOM 1271 C C . GLU A 1 177 ? 13.329 67.796 -6.981 1.00 69.69 191 GLU A C 1
ATOM 1272 O O . GLU A 1 177 ? 13.081 68.429 -7.992 1.00 71.52 191 GLU A O 1
ATOM 1278 N N . LEU A 1 178 ? 13.453 66.477 -6.953 1.00 71.71 192 LEU A N 1
ATOM 1279 C CA . LEU A 1 178 ? 13.195 65.635 -8.113 1.00 69.21 192 LEU A CA 1
ATOM 1280 C C . LEU A 1 178 ? 12.294 64.466 -7.671 1.00 68.13 192 LEU A C 1
ATOM 1281 O O . LEU A 1 178 ? 12.726 63.598 -6.897 1.00 68.21 192 LEU A O 1
ATOM 1286 N N . LYS A 1 179 ? 11.055 64.473 -8.164 1.00 63.83 193 LYS A N 1
ATOM 1287 C CA . LYS A 1 179 ? 10.055 63.470 -7.841 1.00 65.25 193 LYS A CA 1
ATOM 1288 C C . LYS A 1 179 ? 9.549 62.778 -9.103 1.00 67.71 193 LYS A C 1
ATOM 1289 O O . LYS A 1 179 ? 8.818 63.382 -9.895 1.00 73.34 193 LYS A O 1
ATOM 1295 N N . LEU A 1 180 ? 9.968 61.525 -9.306 1.00 66.66 194 LEU A N 1
ATOM 1296 C CA . LEU A 1 180 ? 9.540 60.712 -10.461 1.00 66.29 194 LEU A CA 1
ATOM 1297 C C . LEU A 1 180 ? 8.823 59.399 -10.040 1.00 64.66 194 LEU A C 1
ATOM 1298 O O . LEU A 1 180 ? 8.547 58.534 -10.864 1.00 61.60 194 LEU A O 1
ATOM 1303 N N . ALA A 1 181 ? 8.463 59.322 -8.767 1.00 64.85 195 ALA A N 1
ATOM 1304 C CA . ALA A 1 181 ? 7.981 58.118 -8.134 1.00 66.51 195 ALA A CA 1
ATOM 1305 C C . ALA A 1 181 ? 6.708 57.617 -8.765 1.00 65.80 195 ALA A C 1
ATOM 1306 O O . ALA A 1 181 ? 5.911 58.405 -9.205 1.00 70.10 195 ALA A O 1
ATOM 1308 N N . TYR A 1 182 ? 6.532 56.299 -8.807 1.00 67.16 196 TYR A N 1
ATOM 1309 C CA . TYR A 1 182 ? 5.266 55.675 -9.242 1.00 69.89 196 TYR A CA 1
ATOM 1310 C C . TYR A 1 182 ? 4.926 55.933 -10.703 1.00 67.46 196 TYR A C 1
ATOM 1311 O O . TYR A 1 182 ? 3.920 56.528 -11.029 1.00 67.73 196 TYR A O 1
ATOM 1320 N N . ASN A 1 183 ? 5.816 55.466 -11.566 1.00 70.56 197 ASN A N 1
ATOM 1321 C CA . ASN A 1 183 ? 5.612 55.439 -13.022 1.00 75.27 197 ASN A CA 1
ATOM 1322 C C . ASN A 1 183 ? 5.904 54.014 -13.511 1.00 78.16 197 ASN A C 1
ATOM 1323 O O . ASN A 1 183 ? 6.049 53.133 -12.692 1.00 81.20 197 ASN A O 1
ATOM 1328 N N . LEU A 1 184 ? 5.948 53.794 -14.829 1.00 81.50 198 LEU A N 1
ATOM 1329 C CA . LEU A 1 184 ? 6.170 52.476 -15.431 1.00 81.49 198 LEU A CA 1
ATOM 1330 C C . LEU A 1 184 ? 7.480 52.406 -16.218 1.00 82.49 198 LEU A C 1
ATOM 1331 O O . LEU A 1 184 ? 7.512 51.975 -17.375 1.00 83.22 198 LEU A O 1
ATOM 1336 N N . PHE A 1 185 ? 8.568 52.801 -15.571 1.00 79.21 199 PHE A N 1
ATOM 1337 C CA . PHE A 1 185 ? 9.879 52.748 -16.198 1.00 78.28 199 PHE A CA 1
ATOM 1338 C C . PHE A 1 185 ? 10.289 51.288 -16.406 1.00 78.71 199 PHE A C 1
ATOM 1339 O O . PHE A 1 185 ? 9.863 50.419 -15.654 1.00 79.78 199 PHE A O 1
ATOM 1347 N N . SER A 1 186 ? 11.097 51.024 -17.436 1.00 78.09 200 SER A N 1
ATOM 1348 C CA . SER A 1 186 ? 11.712 49.704 -17.645 1.00 78.43 200 SER A CA 1
ATOM 1349 C C . SER A 1 186 ? 12.720 49.419 -16.545 1.00 79.58 200 SER A C 1
ATOM 1350 O O . SER A 1 186 ? 13.214 50.371 -15.941 1.00 86.66 200 SER A O 1
ATOM 1353 N N . PRO A 1 187 ? 13.057 48.130 -16.276 1.00 81.84 201 PRO A N 1
ATOM 1354 C CA A PRO A 1 187 ? 14.067 47.877 -15.247 0.50 79.86 201 PRO A CA 1
ATOM 1355 C CA B PRO A 1 187 ? 14.071 47.868 -15.249 0.50 80.00 201 PRO A CA 1
ATOM 1356 C C . PRO A 1 187 ? 15.387 48.535 -15.630 1.00 79.90 201 PRO A C 1
ATOM 1357 O O . PRO A 1 187 ? 15.871 48.334 -16.742 1.00 84.11 201 PRO A O 1
ATOM 1364 N N . SER A 1 188 ? 15.938 49.345 -14.732 1.00 78.39 202 SER A N 1
ATOM 1365 C CA . SER A 1 188 ? 17.142 50.110 -15.041 1.00 77.55 202 SER A CA 1
ATOM 1366 C C . SER A 1 188 ? 17.764 50.636 -13.785 1.00 77.34 202 SER A C 1
ATOM 1367 O O . SER A 1 188 ? 17.140 50.652 -12.733 1.00 79.28 202 SER A O 1
ATOM 1370 N N . GLN A 1 189 ? 19.008 51.062 -13.905 1.00 80.79 203 GLN A N 1
ATOM 1371 C CA . GLN A 1 189 ? 19.744 51.622 -12.785 1.00 81.66 203 GLN A CA 1
ATOM 1372 C C . GLN A 1 189 ? 19.405 53.075 -12.554 1.00 80.16 203 GLN A C 1
ATOM 1373 O O . GLN A 1 189 ? 18.888 53.745 -13.443 1.00 82.17 203 GLN A O 1
ATOM 1379 N N . ILE A 1 190 ? 19.687 53.549 -11.346 1.00 79.47 204 ILE A N 1
ATOM 1380 C CA . ILE A 1 190 ? 19.622 54.971 -11.059 1.00 79.44 204 ILE A CA 1
ATOM 1381 C C . ILE A 1 190 ? 20.753 55.580 -11.881 1.00 79.94 204 ILE A C 1
ATOM 1382 O O . ILE A 1 190 ? 21.898 55.172 -11.703 1.00 76.75 204 ILE A O 1
ATOM 1387 N N . PRO A 1 191 ? 20.443 56.541 -12.776 1.00 81.35 205 PRO A N 1
ATOM 1388 C CA . PRO A 1 191 ? 21.498 57.156 -13.586 1.00 84.17 205 PRO A CA 1
ATOM 1389 C C . PRO A 1 191 ? 22.575 57.842 -12.743 1.00 83.23 205 PRO A C 1
ATOM 1390 O O . PRO A 1 191 ? 22.272 58.532 -11.770 1.00 81.35 205 PRO A O 1
ATOM 1394 N N . SER A 1 192 ? 23.823 57.631 -13.133 1.00 86.39 206 SER A N 1
ATOM 1395 C CA . SER A 1 192 ? 24.989 58.175 -12.420 1.00 87.23 206 SER A CA 1
ATOM 1396 C C . SER A 1 192 ? 25.019 59.727 -12.405 1.00 84.60 206 SER A C 1
ATOM 1397 O O . SER A 1 192 ? 25.450 60.359 -11.451 1.00 82.84 206 SER A O 1
ATOM 1400 N N . GLN A 1 193 ? 24.503 60.314 -13.471 1.00 82.66 207 GLN A N 1
ATOM 1401 C CA . GLN A 1 193 ? 24.546 61.727 -13.696 1.00 81.79 207 GLN A CA 1
ATOM 1402 C C . GLN A 1 193 ? 23.751 62.452 -12.623 1.00 82.21 207 GLN A C 1
ATOM 1403 O O . GLN A 1 193 ? 24.053 63.601 -12.328 1.00 84.36 207 GLN A O 1
ATOM 1409 N N . LEU A 1 194 ? 22.756 61.797 -12.013 1.00 80.42 208 LEU A N 1
ATOM 1410 C CA . LEU A 1 194 ? 21.981 62.428 -10.942 1.00 78.56 208 LEU A CA 1
ATOM 1411 C C . LEU A 1 194 ? 22.848 62.903 -9.770 1.00 82.02 208 LEU A C 1
ATOM 1412 O O . LEU A 1 194 ? 22.430 63.776 -9.017 1.00 83.45 208 LEU A O 1
ATOM 1417 N N . GLY A 1 195 ? 24.041 62.321 -9.614 1.00 83.41 209 GLY A N 1
ATOM 1418 C CA . GLY A 1 195 ? 25.074 62.849 -8.728 1.00 82.86 209 GLY A CA 1
ATOM 1419 C C . GLY A 1 195 ? 25.496 64.284 -8.986 1.00 84.99 209 GLY A C 1
ATOM 1420 O O . GLY A 1 195 ? 25.999 64.937 -8.079 1.00 90.03 209 GLY A O 1
ATOM 1421 N N . ASN A 1 196 ? 25.326 64.773 -10.218 1.00 84.67 210 ASN A N 1
ATOM 1422 C CA . ASN A 1 196 ? 25.568 66.184 -10.549 1.00 87.71 210 ASN A CA 1
ATOM 1423 C C . ASN A 1 196 ? 24.620 67.164 -9.845 1.00 83.95 210 ASN A C 1
ATOM 1424 O O . ASN A 1 196 ? 24.916 68.346 -9.758 1.00 88.02 210 ASN A O 1
ATOM 1429 N N . LEU A 1 197 ? 23.478 66.693 -9.363 1.00 80.55 211 LEU A N 1
ATOM 1430 C CA . LEU A 1 197 ? 22.456 67.578 -8.837 1.00 79.96 211 LEU A CA 1
ATOM 1431 C C . LEU A 1 197 ? 22.735 67.843 -7.382 1.00 81.39 211 LEU A C 1
ATOM 1432 O O . LEU A 1 197 ? 21.943 67.474 -6.515 1.00 85.07 211 LEU A O 1
ATOM 1437 N N . THR A 1 198 ? 23.824 68.564 -7.126 1.00 82.67 212 THR A N 1
ATOM 1438 C CA . THR A 1 198 ? 24.383 68.663 -5.777 1.00 83.54 212 THR A CA 1
ATOM 1439 C C . THR A 1 198 ? 23.583 69.572 -4.856 1.00 84.42 212 THR A C 1
ATOM 1440 O O . THR A 1 198 ? 23.886 69.618 -3.660 1.00 84.66 212 THR A O 1
ATOM 1444 N N . GLU A 1 199 ? 22.589 70.286 -5.403 1.00 83.66 213 GLU A N 1
ATOM 1445 C CA . GLU A 1 199 ? 21.657 71.063 -4.592 1.00 85.89 213 GLU A CA 1
ATOM 1446 C C . GLU A 1 199 ? 20.417 70.278 -4.144 1.00 79.47 213 GLU A C 1
ATOM 1447 O O . GLU A 1 199 ? 19.623 70.807 -3.383 1.00 77.20 213 GLU A O 1
ATOM 1453 N N . LEU A 1 200 ? 20.256 69.027 -4.567 1.00 76.44 214 LEU A N 1
ATOM 1454 C CA . LEU A 1 200 ? 19.050 68.246 -4.206 1.00 76.34 214 LEU A CA 1
ATOM 1455 C C . LEU A 1 200 ? 18.803 68.070 -2.711 1.00 76.76 214 LEU A C 1
ATOM 1456 O O . LEU A 1 200 ? 19.667 67.626 -1.942 1.00 73.25 214 LEU A O 1
ATOM 1461 N N . GLN A 1 201 ? 17.581 68.395 -2.324 1.00 76.72 215 GLN A N 1
ATOM 1462 C CA . GLN A 1 201 ? 17.105 68.167 -0.973 1.00 77.69 215 GLN A CA 1
ATOM 1463 C C . GLN A 1 201 ? 16.131 66.999 -0.906 1.00 73.32 215 GLN A C 1
ATOM 1464 O O . GLN A 1 201 ? 16.087 66.304 0.104 1.00 71.97 215 GLN A O 1
ATOM 1470 N N . VAL A 1 202 ? 15.361 66.795 -1.978 1.00 72.53 216 VAL A N 1
ATOM 1471 C CA . VAL A 1 202 ? 14.388 65.725 -2.057 1.00 68.74 216 VAL A CA 1
ATOM 1472 C C . VAL A 1 202 ? 14.639 64.924 -3.323 1.00 70.40 216 VAL A C 1
ATOM 1473 O O . VAL A 1 202 ? 14.644 65.475 -4.424 1.00 67.98 216 VAL A O 1
ATOM 1477 N N . LEU A 1 203 ? 14.873 63.623 -3.151 1.00 73.01 217 LEU A N 1
ATOM 1478 C CA . LEU A 1 203 ? 14.923 62.678 -4.276 1.00 73.84 217 LEU A CA 1
ATOM 1479 C C . LEU A 1 203 ? 13.943 61.528 -3.977 1.00 71.87 217 LEU A C 1
ATOM 1480 O O . LEU A 1 203 ? 14.116 60.771 -3.018 1.00 67.86 217 LEU A O 1
ATOM 1485 N N . TRP A 1 204 ? 12.902 61.438 -4.796 1.00 67.72 218 TRP A N 1
ATOM 1486 C CA . TRP A 1 204 ? 11.837 60.498 -4.590 1.00 66.69 218 TRP A CA 1
ATOM 1487 C C . TRP A 1 204 ? 11.692 59.711 -5.890 1.00 69.42 218 TRP A C 1
ATOM 1488 O O . TRP A 1 204 ? 11.095 60.202 -6.854 1.00 66.96 218 TRP A O 1
ATOM 1499 N N . LEU A 1 205 ? 12.289 58.506 -5.889 1.00 68.80 219 LEU A N 1
ATOM 1500 C CA . LEU A 1 205 ? 12.265 57.575 -7.003 1.00 69.81 219 LEU A CA 1
ATOM 1501 C C . LEU A 1 205 ? 11.655 56.228 -6.609 1.00 71.15 219 LEU A C 1
ATOM 1502 O O . LEU A 1 205 ? 12.071 55.183 -7.116 1.00 71.55 219 LEU A O 1
ATOM 1507 N N . ALA A 1 206 ? 10.647 56.267 -5.740 1.00 68.99 220 ALA A N 1
ATOM 1508 C CA . ALA A 1 206 ? 9.947 55.085 -5.305 1.00 65.70 220 ALA A CA 1
ATOM 1509 C C . ALA A 1 206 ? 9.128 54.509 -6.441 1.00 71.96 220 ALA A C 1
ATOM 1510 O O . ALA A 1 206 ? 8.538 55.257 -7.223 1.00 73.18 220 ALA A O 1
ATOM 1512 N N . GLY A 1 207 ? 9.068 53.173 -6.516 1.00 72.56 221 GLY A N 1
ATOM 1513 C CA . GLY A 1 207 ? 8.240 52.495 -7.519 1.00 69.34 221 GLY A CA 1
ATOM 1514 C C . GLY A 1 207 ? 8.629 52.834 -8.942 1.00 67.27 221 GLY A C 1
ATOM 1515 O O . GLY A 1 207 ? 7.773 53.089 -9.765 1.00 68.77 221 GLY A O 1
ATOM 1516 N N . CYS A 1 208 ? 9.923 52.835 -9.219 1.00 68.91 222 CYS A N 1
ATOM 1517 C CA . CYS A 1 208 ? 10.462 53.207 -10.531 1.00 72.43 222 CYS A CA 1
ATOM 1518 C C . CYS A 1 208 ? 11.191 52.071 -11.179 1.00 71.91 222 CYS A C 1
ATOM 1519 O O . CYS A 1 208 ? 11.962 52.289 -12.108 1.00 76.62 222 CYS A O 1
ATOM 1522 N N . ASN A 1 209 ? 10.974 50.855 -10.697 1.00 72.85 223 ASN A N 1
ATOM 1523 C CA . ASN A 1 209 ? 11.606 49.688 -11.289 1.00 73.40 223 ASN A CA 1
ATOM 1524 C C . ASN A 1 209 ? 13.134 49.781 -11.325 1.00 74.31 223 ASN A C 1
ATOM 1525 O O . ASN A 1 209 ? 13.770 49.301 -12.252 1.00 77.77 223 ASN A O 1
ATOM 1530 N N . LEU A 1 210 ? 13.721 50.382 -10.297 1.00 72.32 224 LEU A N 1
ATOM 1531 C CA . LEU A 1 210 ? 15.165 50.523 -10.220 1.00 73.32 224 LEU A CA 1
ATOM 1532 C C . LEU A 1 210 ? 15.852 49.214 -9.787 1.00 76.40 224 LEU A C 1
ATOM 1533 O O . LEU A 1 210 ? 15.363 48.472 -8.902 1.00 74.30 224 LEU A O 1
ATOM 1538 N N . VAL A 1 211 ? 16.998 48.954 -10.407 1.00 75.88 225 VAL A N 1
ATOM 1539 C CA . VAL A 1 211 ? 17.833 47.796 -10.079 1.00 76.24 225 VAL A CA 1
ATOM 1540 C C . VAL A 1 211 ? 19.288 48.229 -9.840 1.00 74.29 225 VAL A C 1
ATOM 1541 O O . VAL A 1 211 ? 19.716 49.283 -10.271 1.00 77.98 225 VAL A O 1
ATOM 1545 N N . GLY A 1 212 ? 20.030 47.412 -9.130 1.00 73.22 226 GLY A N 1
ATOM 1546 C CA . GLY A 1 212 ? 21.441 47.651 -8.925 1.00 76.13 226 GLY A CA 1
ATOM 1547 C C . GLY A 1 212 ? 21.717 48.396 -7.647 1.00 77.29 226 GLY A C 1
ATOM 1548 O O . GLY A 1 212 ? 20.829 48.559 -6.804 1.00 75.91 226 GLY A O 1
ATOM 1549 N N . PRO A 1 213 ? 22.960 48.861 -7.488 1.00 83.32 227 PRO A N 1
ATOM 1550 C CA . PRO A 1 213 ? 23.290 49.588 -6.269 1.00 85.56 227 PRO A CA 1
ATOM 1551 C C . PRO A 1 213 ? 22.879 51.014 -6.399 1.00 83.78 227 PRO A C 1
ATOM 1552 O O . PRO A 1 213 ? 22.670 51.476 -7.514 1.00 82.54 227 PRO A O 1
ATOM 1556 N N . ILE A 1 214 ? 22.778 51.693 -5.257 1.00 84.12 228 ILE A N 1
ATOM 1557 C CA . ILE A 1 214 ? 22.748 53.144 -5.226 1.00 80.86 228 ILE A CA 1
ATOM 1558 C C . ILE A 1 214 ? 24.122 53.602 -5.750 1.00 83.24 228 ILE A C 1
ATOM 1559 O O . ILE A 1 214 ? 25.141 53.198 -5.190 1.00 84.92 228 ILE A O 1
ATOM 1564 N N . PRO A 1 215 ? 24.158 54.389 -6.853 1.00 84.73 229 PRO A N 1
ATOM 1565 C CA . PRO A 1 215 ? 25.465 54.702 -7.443 1.00 85.62 229 PRO A CA 1
ATOM 1566 C C . PRO A 1 215 ? 26.366 55.474 -6.476 1.00 86.91 229 PRO A C 1
ATOM 1567 O O . PRO A 1 215 ? 25.851 56.180 -5.585 1.00 84.73 229 PRO A O 1
ATOM 1571 N N . PRO A 1 216 ? 27.698 55.303 -6.607 1.00 84.24 230 PRO A N 1
ATOM 1572 C CA . PRO A 1 216 ? 28.586 56.045 -5.698 1.00 84.08 230 PRO A CA 1
ATOM 1573 C C . PRO A 1 216 ? 28.506 57.578 -5.872 1.00 83.13 230 PRO A C 1
ATOM 1574 O O . PRO A 1 216 ? 28.695 58.318 -4.895 1.00 78.55 230 PRO A O 1
ATOM 1578 N N . SER A 1 217 ? 28.194 58.035 -7.090 1.00 82.54 231 SER A N 1
ATOM 1579 C CA . SER A 1 217 ? 28.114 59.471 -7.401 1.00 82.40 231 SER A CA 1
ATOM 1580 C C . SER A 1 217 ? 27.073 60.249 -6.571 1.00 80.99 231 SER A C 1
ATOM 1581 O O . SER A 1 217 ? 27.220 61.465 -6.375 1.00 80.90 231 SER A O 1
ATOM 1584 N N . LEU A 1 218 ? 26.056 59.551 -6.056 1.00 78.69 232 LEU A N 1
ATOM 1585 C CA . LEU A 1 218 ? 25.068 60.175 -5.166 1.00 77.71 232 LEU A CA 1
ATOM 1586 C C . LEU A 1 218 ? 25.614 60.632 -3.813 1.00 78.80 232 LEU A C 1
ATOM 1587 O O . LEU A 1 218 ? 24.915 61.331 -3.079 1.00 82.05 232 LEU A O 1
ATOM 1592 N N . SER A 1 219 ? 26.851 60.275 -3.480 1.00 79.49 233 SER A N 1
ATOM 1593 C CA . SER A 1 219 ? 27.526 60.849 -2.309 1.00 80.92 233 SER A CA 1
ATOM 1594 C C . SER A 1 219 ? 27.742 62.354 -2.427 1.00 83.32 233 SER A C 1
ATOM 1595 O O . SER A 1 219 ? 27.916 63.052 -1.422 1.00 87.15 233 SER A O 1
ATOM 1598 N N . ARG A 1 220 ? 27.727 62.866 -3.650 1.00 83.99 234 ARG A N 1
ATOM 1599 C CA . ARG A 1 220 ? 27.823 64.307 -3.867 1.00 86.11 234 ARG A CA 1
ATOM 1600 C C . ARG A 1 220 ? 26.541 65.080 -3.475 1.00 83.25 234 ARG A C 1
ATOM 1601 O O . ARG A 1 220 ? 26.583 66.305 -3.368 1.00 82.06 234 ARG A O 1
ATOM 1609 N N . LEU A 1 221 ? 25.425 64.369 -3.267 1.00 80.86 235 LEU A N 1
ATOM 1610 C CA . LEU A 1 221 ? 24.159 64.959 -2.831 1.00 79.76 235 LEU A CA 1
ATOM 1611 C C . LEU A 1 221 ? 24.171 65.192 -1.332 1.00 80.33 235 LEU A C 1
ATOM 1612 O O . LEU A 1 221 ? 23.347 64.642 -0.615 1.00 76.60 235 LEU A O 1
ATOM 1617 N N . THR A 1 222 ? 25.072 66.056 -0.868 1.00 82.08 236 THR A N 1
ATOM 1618 C CA . THR A 1 222 ? 25.229 66.313 0.550 1.00 83.27 236 THR A CA 1
ATOM 1619 C C . THR A 1 222 ? 24.144 67.223 1.165 1.00 84.52 236 THR A C 1
ATOM 1620 O O . THR A 1 222 ? 24.170 67.439 2.379 1.00 87.83 236 THR A O 1
ATOM 1624 N N . SER A 1 223 ? 23.207 67.755 0.365 1.00 81.28 237 SER A N 1
ATOM 1625 C CA . SER A 1 223 ? 22.085 68.529 0.914 1.00 78.51 237 SER A CA 1
ATOM 1626 C C . SER A 1 223 ? 20.780 67.743 1.064 1.00 76.14 237 SER A C 1
ATOM 1627 O O . SER A 1 223 ? 19.769 68.313 1.465 1.00 74.83 237 SER A O 1
ATOM 1630 N N . LEU A 1 224 ? 20.791 66.440 0.787 1.00 74.70 238 LEU A N 1
ATOM 1631 C CA . LEU A 1 224 ? 19.598 65.609 0.979 1.00 73.31 238 LEU A CA 1
ATOM 1632 C C . LEU A 1 224 ? 18.980 65.753 2.361 1.00 74.74 238 LEU A C 1
ATOM 1633 O O . LEU A 1 224 ? 19.655 65.647 3.375 1.00 77.14 238 LEU A O 1
ATOM 1638 N N . VAL A 1 225 ? 17.687 66.042 2.353 1.00 74.60 239 VAL A N 1
ATOM 1639 C CA . VAL A 1 225 ? 16.826 66.043 3.519 1.00 73.41 239 VAL A CA 1
ATOM 1640 C C . VAL A 1 225 ? 15.943 64.796 3.486 1.00 72.95 239 VAL A C 1
ATOM 1641 O O . VAL A 1 225 ? 15.704 64.178 4.528 1.00 76.81 239 VAL A O 1
ATOM 1645 N N . ASN A 1 226 ? 15.459 64.445 2.293 1.00 72.66 240 ASN A N 1
ATOM 1646 C CA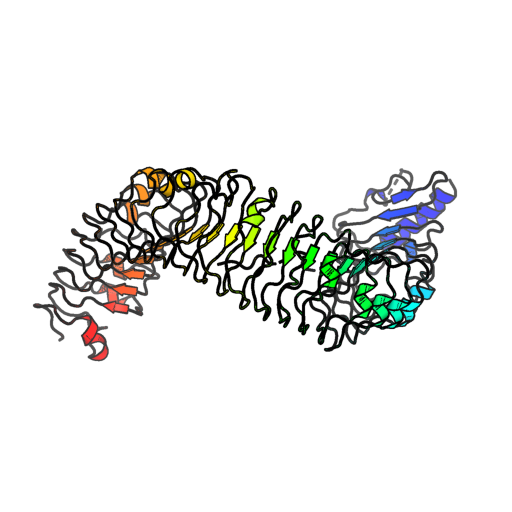 . ASN A 1 226 ? 14.597 63.295 2.085 1.00 69.83 240 ASN A CA 1
ATOM 1647 C C . ASN A 1 226 ? 15.090 62.491 0.920 1.00 68.79 240 ASN A C 1
ATOM 1648 O O . ASN A 1 226 ? 15.093 62.973 -0.215 1.00 70.23 240 ASN A O 1
ATOM 1653 N N . LEU A 1 227 ? 15.468 61.247 1.206 1.00 71.15 241 LEU A N 1
ATOM 1654 C CA . LEU A 1 227 ? 15.831 60.256 0.192 1.00 69.34 241 LEU A CA 1
ATOM 1655 C C . LEU A 1 227 ? 14.839 59.105 0.247 1.00 67.38 241 LEU A C 1
ATOM 1656 O O . LEU A 1 227 ? 14.757 58.421 1.252 1.00 69.42 241 LEU A O 1
ATOM 1661 N N . ASP A 1 228 ? 14.089 58.885 -0.822 1.00 66.51 242 ASP A N 1
ATOM 1662 C CA . ASP A 1 228 ? 13.042 57.886 -0.823 1.00 66.34 242 ASP A CA 1
ATOM 1663 C C . ASP A 1 228 ? 13.132 57.027 -2.067 1.00 71.85 242 ASP A C 1
ATOM 1664 O O . ASP A 1 228 ? 12.872 57.495 -3.194 1.00 70.39 242 ASP A O 1
ATOM 1669 N N . LEU A 1 229 ? 13.481 55.752 -1.827 1.00 70.94 243 LEU A N 1
ATOM 1670 C CA . LEU A 1 229 ? 13.734 54.789 -2.872 1.00 69.75 243 LEU A CA 1
ATOM 1671 C C . LEU A 1 229 ? 12.974 53.498 -2.611 1.00 70.02 243 LEU A C 1
ATOM 1672 O O . LEU A 1 229 ? 13.432 52.415 -2.988 1.00 71.42 243 LEU A O 1
ATOM 1677 N N . THR A 1 230 ? 11.792 53.629 -2.017 1.00 68.85 244 THR A N 1
ATOM 1678 C CA . THR A 1 230 ? 10.970 52.483 -1.663 1.00 72.66 244 THR A CA 1
ATOM 1679 C C . THR A 1 230 ? 10.385 51.801 -2.898 1.00 72.10 244 THR A C 1
ATOM 1680 O O . THR A 1 230 ? 10.271 52.420 -3.952 1.00 71.18 244 THR A O 1
ATOM 1684 N N . PHE A 1 231 ? 10.011 50.527 -2.757 1.00 75.95 245 PHE A N 1
ATOM 1685 C CA . PHE A 1 231 ? 9.410 49.751 -3.842 1.00 78.55 245 PHE A CA 1
ATOM 1686 C C . PHE A 1 231 ? 10.292 49.709 -5.092 1.00 74.46 245 PHE A C 1
ATOM 1687 O O . PHE A 1 231 ? 9.832 50.006 -6.203 1.00 75.72 245 PHE A O 1
ATOM 1695 N N . ASN A 1 232 ? 11.558 49.339 -4.921 1.00 71.62 246 ASN A N 1
ATOM 1696 C CA . ASN A 1 232 ? 12.425 49.005 -6.066 1.00 74.35 246 ASN A CA 1
ATOM 1697 C C . ASN A 1 232 ? 13.083 47.647 -5.823 1.00 76.04 246 ASN A C 1
ATOM 1698 O O . ASN A 1 232 ? 12.700 46.963 -4.880 1.00 77.10 246 ASN A O 1
ATOM 1703 N N . GLN A 1 233 ? 14.026 47.240 -6.681 1.00 80.09 247 GLN A N 1
ATOM 1704 C CA . GLN A 1 233 ? 14.922 46.106 -6.387 1.00 82.02 247 GLN A CA 1
ATOM 1705 C C . GLN A 1 233 ? 16.393 46.562 -6.307 1.00 79.27 247 GLN A C 1
ATOM 1706 O O . GLN A 1 233 ? 17.298 46.052 -6.973 1.00 78.31 247 GLN A O 1
ATOM 1712 N N . LEU A 1 234 ? 16.630 47.526 -5.445 1.00 76.17 248 LEU A N 1
ATOM 1713 C CA . LEU A 1 234 ? 17.977 47.978 -5.216 1.00 77.98 248 LEU A CA 1
ATOM 1714 C C . LEU A 1 234 ? 18.705 46.917 -4.409 1.00 78.34 248 LEU A C 1
ATOM 1715 O O . LEU A 1 234 ? 18.102 46.237 -3.566 1.00 74.96 248 LEU A O 1
ATOM 1720 N N . THR A 1 235 ? 19.993 46.775 -4.718 1.00 81.68 249 THR A N 1
ATOM 1721 C CA . THR A 1 235 ? 20.897 45.794 -4.119 1.00 79.38 249 THR A CA 1
ATOM 1722 C C . THR A 1 235 ? 22.101 46.500 -3.521 1.00 76.57 249 THR A C 1
ATOM 1723 O O . THR A 1 235 ? 22.285 47.723 -3.694 1.00 75.17 249 THR A O 1
ATOM 1727 N N . GLY A 1 236 ? 22.898 45.706 -2.802 1.00 80.37 250 GLY A N 1
ATOM 1728 C CA . GLY A 1 236 ? 24.132 46.146 -2.172 1.00 80.69 250 GLY A CA 1
ATOM 1729 C C . GLY A 1 236 ? 23.908 46.651 -0.762 1.00 78.79 250 GLY A C 1
ATOM 1730 O O . GLY A 1 236 ? 22.829 46.504 -0.185 1.00 77.57 250 GLY A O 1
ATOM 1731 N N . SER A 1 237 ? 24.953 47.239 -0.207 1.00 80.64 251 SER A N 1
ATOM 1732 C CA . SER A 1 237 ? 24.894 47.863 1.110 1.00 82.20 251 SER A CA 1
ATOM 1733 C C . SER A 1 237 ? 24.063 49.145 1.073 1.00 80.21 251 SER A C 1
ATOM 1734 O O . SER A 1 237 ? 23.979 49.801 0.042 1.00 81.32 251 SER A O 1
ATOM 1737 N N . ILE A 1 238 ? 23.456 49.506 2.199 1.00 79.42 252 ILE A N 1
ATOM 1738 C CA . ILE A 1 238 ? 23.030 50.886 2.403 1.00 77.16 252 ILE A CA 1
ATOM 1739 C C . ILE A 1 238 ? 24.350 51.647 2.574 1.00 81.09 252 ILE A C 1
ATOM 1740 O O . ILE A 1 238 ? 25.097 51.340 3.505 1.00 89.39 252 ILE A O 1
ATOM 1745 N N . PRO A 1 239 ? 24.671 52.605 1.680 1.00 80.87 253 PRO A N 1
ATOM 1746 C CA . PRO A 1 239 ? 26.000 53.208 1.786 1.00 78.91 253 PRO A CA 1
ATOM 1747 C C . PRO A 1 239 ? 26.145 53.959 3.076 1.00 78.05 253 PRO A C 1
ATOM 1748 O O . PRO A 1 239 ? 25.204 54.604 3.512 1.00 82.02 253 PRO A O 1
ATOM 1752 N N . SER A 1 240 ? 27.310 53.862 3.691 1.00 82.14 254 SER A N 1
ATOM 1753 C CA . SER A 1 240 ? 27.554 54.531 4.961 1.00 85.33 254 SER A CA 1
ATOM 1754 C C . SER A 1 240 ? 27.691 56.062 4.834 1.00 85.11 254 SER A C 1
ATOM 1755 O O . SER A 1 240 ? 27.692 56.738 5.862 1.00 87.36 254 SER A O 1
ATOM 1758 N N . TRP A 1 241 ? 27.832 56.604 3.614 1.00 82.91 255 TRP A N 1
ATOM 1759 C CA . TRP A 1 241 ? 27.831 58.061 3.418 1.00 83.73 255 TRP A CA 1
ATOM 1760 C C . TRP A 1 241 ? 26.495 58.760 3.726 1.00 84.63 255 TRP A C 1
ATOM 1761 O O . TRP A 1 241 ? 26.496 59.976 3.884 1.00 87.24 255 TRP A O 1
ATOM 1772 N N . ILE A 1 242 ? 25.378 58.028 3.841 1.00 83.41 256 ILE A N 1
ATOM 1773 C CA . ILE A 1 242 ? 24.134 58.642 4.313 1.00 86.16 256 ILE A CA 1
ATOM 1774 C C . ILE A 1 242 ? 24.302 59.167 5.733 1.00 90.89 256 ILE A C 1
ATOM 1775 O O . ILE A 1 242 ? 23.566 60.043 6.167 1.00 93.81 256 ILE A O 1
ATOM 1780 N N . THR A 1 243 ? 25.254 58.599 6.462 1.00 94.89 257 THR A N 1
ATOM 1781 C CA . THR A 1 243 ? 25.528 58.980 7.829 1.00 94.87 257 THR A CA 1
ATOM 1782 C C . THR A 1 243 ? 26.167 60.353 7.945 1.00 91.85 257 THR A C 1
ATOM 1783 O O . THR A 1 243 ? 26.082 60.994 8.994 1.00 90.59 257 THR A O 1
ATOM 1787 N N . GLN A 1 244 ? 26.804 60.806 6.876 1.00 91.87 258 GLN A N 1
ATOM 1788 C CA . GLN A 1 244 ? 27.483 62.099 6.885 1.00 97.02 258 GLN A CA 1
ATOM 1789 C C . GLN A 1 244 ? 26.757 63.157 6.038 1.00 94.65 258 GLN A C 1
ATOM 1790 O O . GLN A 1 244 ? 27.366 64.088 5.510 1.00 96.32 258 GLN A O 1
ATOM 1796 N N . LEU A 1 245 ? 25.440 62.999 5.929 1.00 93.38 259 LEU A N 1
ATOM 1797 C CA . LEU A 1 245 ? 24.564 64.022 5.396 1.00 90.47 259 LEU A CA 1
ATOM 1798 C C . LEU A 1 245 ? 24.250 64.913 6.571 1.00 91.54 259 LEU A C 1
ATOM 1799 O O . LEU A 1 245 ? 23.651 64.448 7.528 1.00 93.31 259 LEU A O 1
ATOM 1804 N N . LYS A 1 246 ? 24.677 66.168 6.528 1.00 93.56 260 LYS A N 1
ATOM 1805 C CA . LYS A 1 246 ? 24.496 67.036 7.677 1.00 99.52 260 LYS A CA 1
ATOM 1806 C C . LYS A 1 246 ? 23.025 67.374 8.008 1.00 98.40 260 LYS A C 1
ATOM 1807 O O . LYS A 1 246 ? 22.719 67.639 9.175 1.00 95.41 260 LYS A O 1
ATOM 1813 N N . THR A 1 247 ? 22.130 67.351 7.011 1.00 97.30 261 THR A N 1
ATOM 1814 C CA A THR A 1 247 ? 20.758 67.825 7.216 0.80 97.21 261 THR A CA 1
ATOM 1815 C CA B THR A 1 247 ? 20.763 67.853 7.170 0.20 95.40 261 THR A CA 1
ATOM 1816 C C . THR A 1 247 ? 19.688 66.802 6.872 1.00 92.69 261 THR A C 1
ATOM 1817 O O . THR A 1 247 ? 18.522 67.145 6.708 1.00 94.10 261 THR A O 1
ATOM 1824 N N . VAL A 1 248 ? 20.067 65.529 6.816 1.00 88.55 262 VAL A N 1
ATOM 1825 C CA . VAL A 1 248 ? 19.110 64.482 6.478 1.00 84.66 262 VAL A CA 1
ATOM 1826 C C . VAL A 1 248 ? 18.000 64.315 7.526 1.00 84.46 262 VAL A C 1
ATOM 1827 O O . VAL A 1 248 ? 18.284 64.192 8.720 1.00 89.32 262 VAL A O 1
ATOM 1831 N N . GLU A 1 249 ? 16.742 64.320 7.077 1.00 80.27 263 GLU A N 1
ATOM 1832 C CA . GLU A 1 249 ? 15.581 64.104 7.958 1.00 78.39 263 GLU A CA 1
ATOM 1833 C C . GLU A 1 249 ? 14.826 62.794 7.721 1.00 76.37 263 GLU A C 1
ATOM 1834 O O . GLU A 1 249 ? 14.305 62.198 8.656 1.00 76.23 263 GLU A O 1
ATOM 1840 N N . GLN A 1 250 ? 14.782 62.324 6.491 1.00 76.46 264 GLN A N 1
ATOM 1841 C CA . GLN A 1 250 ? 14.024 61.131 6.158 1.00 75.85 264 GLN A CA 1
ATOM 1842 C C . GLN A 1 250 ? 14.798 60.238 5.210 1.00 74.39 264 GLN A C 1
ATOM 1843 O O . GLN A 1 250 ? 15.233 60.694 4.152 1.00 79.62 264 GLN A O 1
ATOM 1849 N N . ILE A 1 251 ? 14.986 58.978 5.589 1.00 73.58 265 ILE A N 1
ATOM 1850 C CA . ILE A 1 251 ? 15.528 57.957 4.679 1.00 76.08 265 ILE A CA 1
ATOM 1851 C C . ILE A 1 251 ? 14.496 56.857 4.558 1.00 73.02 265 ILE A C 1
ATOM 1852 O O . ILE A 1 251 ? 14.128 56.261 5.547 1.00 74.80 265 ILE A O 1
ATOM 1857 N N . GLU A 1 252 ? 14.014 56.614 3.346 1.00 74.19 266 GLU A N 1
ATOM 1858 C CA . GLU A 1 252 ? 13.004 55.587 3.087 1.00 71.39 266 GLU A CA 1
ATOM 1859 C C . GLU A 1 252 ? 13.548 54.623 2.056 1.00 73.54 266 GLU A C 1
ATOM 1860 O O . GLU A 1 252 ? 13.816 55.012 0.918 1.00 75.43 266 GLU A O 1
ATOM 1866 N N . LEU A 1 253 ? 13.770 53.378 2.492 1.00 75.59 267 LEU A N 1
ATOM 1867 C CA . LEU A 1 253 ? 14.306 52.310 1.656 1.00 72.70 267 LEU A CA 1
ATOM 1868 C C . LEU A 1 253 ? 13.500 51.005 1.703 1.00 73.21 267 LEU A C 1
ATOM 1869 O O . LEU A 1 253 ? 13.904 50.016 1.095 1.00 74.25 267 LEU A O 1
ATOM 1874 N N . PHE A 1 254 ? 12.353 51.024 2.384 1.00 75.42 268 PHE A N 1
ATOM 1875 C CA . PHE A 1 254 ? 11.379 49.920 2.457 1.00 78.40 268 PHE A CA 1
ATOM 1876 C C . PHE A 1 254 ? 11.238 49.172 1.126 1.00 76.16 268 PHE A C 1
ATOM 1877 O O . PHE A 1 254 ? 11.095 49.796 0.086 1.00 74.86 268 PHE A O 1
ATOM 1885 N N . ASN A 1 255 ? 11.318 47.841 1.168 1.00 76.46 269 ASN A N 1
ATOM 1886 C CA . ASN A 1 255 ? 10.978 46.967 0.041 1.00 74.57 269 ASN A CA 1
ATOM 1887 C C . ASN A 1 255 ? 11.952 47.092 -1.133 1.00 74.54 269 ASN A C 1
ATOM 1888 O O . ASN A 1 255 ? 11.565 47.385 -2.270 1.00 74.10 269 ASN A O 1
ATOM 1893 N N . ASN A 1 256 ? 13.221 46.828 -0.835 1.00 74.21 270 ASN A N 1
ATOM 1894 C CA . ASN A 1 256 ? 14.265 46.621 -1.832 1.00 74.62 270 ASN A CA 1
ATOM 1895 C C . ASN A 1 256 ? 15.031 45.322 -1.500 1.00 78.03 270 ASN A C 1
ATOM 1896 O O . ASN A 1 256 ? 14.589 44.583 -0.624 1.00 80.16 270 ASN A O 1
ATOM 1901 N N . SER A 1 257 ? 16.157 45.045 -2.183 1.00 79.95 271 SER A N 1
ATOM 1902 C CA . SER A 1 257 ? 17.059 43.931 -1.818 1.00 83.12 271 SER A CA 1
ATOM 1903 C C . SER A 1 257 ? 18.399 44.377 -1.211 1.00 80.53 271 SER A C 1
ATOM 1904 O O . SER A 1 257 ? 19.444 43.794 -1.486 1.00 83.03 271 SER A O 1
ATOM 1907 N N . PHE A 1 258 ? 18.359 45.396 -0.366 1.00 79.15 272 PHE A N 1
ATOM 1908 C CA . PHE A 1 258 ? 19.547 45.812 0.392 1.00 80.65 272 PHE A CA 1
ATOM 1909 C C . PHE A 1 258 ? 20.008 44.688 1.322 1.00 81.50 272 PHE A C 1
ATOM 1910 O O . PHE A 1 258 ? 19.181 43.970 1.894 1.00 80.89 272 PHE A O 1
ATOM 1918 N N . SER A 1 259 ? 21.326 44.504 1.411 1.00 81.80 273 SER A N 1
ATOM 1919 C CA . SER A 1 259 ? 21.929 43.501 2.301 1.00 80.68 273 SER A CA 1
ATOM 1920 C C . SER A 1 259 ? 23.098 44.135 3.026 1.00 80.15 273 SER A C 1
ATOM 1921 O O . SER A 1 259 ? 23.255 45.362 3.002 1.00 86.11 273 SER A O 1
ATOM 1924 N N . GLY A 1 260 ? 23.895 43.324 3.706 1.00 82.04 274 GLY A N 1
ATOM 1925 C CA . GLY A 1 260 ? 24.954 43.829 4.547 1.00 83.67 274 GLY A CA 1
ATOM 1926 C C . GLY A 1 260 ? 24.345 44.397 5.818 1.00 84.12 274 GLY A C 1
ATOM 1927 O O . GLY A 1 260 ? 23.223 44.058 6.188 1.00 83.32 274 GLY A O 1
ATOM 1928 N N . GLU A 1 261 ? 25.103 45.248 6.497 1.00 88.59 275 GLU A N 1
ATOM 1929 C CA . GLU A 1 261 ? 24.689 45.791 7.778 1.00 92.22 275 GLU A CA 1
ATOM 1930 C C . GLU A 1 261 ? 24.206 47.215 7.614 1.00 88.25 275 GLU A C 1
ATOM 1931 O O . GLU A 1 261 ? 24.559 47.909 6.664 1.00 93.72 275 GLU A O 1
ATOM 1937 N N . LEU A 1 262 ? 23.380 47.639 8.558 1.00 83.53 276 LEU A N 1
ATOM 1938 C CA . LEU A 1 262 ? 23.145 49.048 8.777 1.00 80.80 276 LEU A CA 1
ATOM 1939 C C . LEU A 1 262 ? 24.523 49.663 9.061 1.00 81.95 276 LEU A C 1
ATOM 1940 O O . LEU A 1 262 ? 25.338 49.040 9.755 1.00 83.76 276 LEU A O 1
ATOM 1945 N N . PRO A 1 263 ? 24.808 50.855 8.515 1.00 82.25 277 PRO A N 1
ATOM 1946 C CA . PRO A 1 263 ? 26.103 51.427 8.826 1.00 87.49 277 PRO A CA 1
ATOM 1947 C C . PRO A 1 263 ? 26.234 51.716 10.330 1.00 94.15 277 PRO A C 1
ATOM 1948 O O . PRO A 1 263 ? 25.275 52.230 10.942 1.00 93.79 277 PRO A O 1
ATOM 1952 N N . GLU A 1 264 ? 27.396 51.367 10.901 1.00 96.53 278 GLU A N 1
ATOM 1953 C CA . GLU A 1 264 ? 27.672 51.514 12.341 1.00 103.78 278 GLU A CA 1
ATOM 1954 C C . GLU A 1 264 ? 27.576 52.976 12.819 1.00 103.02 278 GLU A C 1
ATOM 1955 O O . GLU A 1 264 ? 27.155 53.263 13.951 1.00 99.65 278 GLU A O 1
ATOM 1961 N N . SER A 1 265 ? 27.961 53.901 11.951 1.00 102.14 279 SER A N 1
ATOM 1962 C CA . SER A 1 265 ? 27.978 55.313 12.315 1.00 106.03 279 SER A CA 1
ATOM 1963 C C . SER A 1 265 ? 26.568 55.970 12.390 1.00 103.39 279 SER A C 1
ATOM 1964 O O . SER A 1 265 ? 26.442 57.098 12.867 1.00 104.89 279 SER A O 1
ATOM 1967 N N . MET A 1 266 ? 25.521 55.295 11.910 1.00 98.14 280 MET A N 1
ATOM 1968 C CA . MET A 1 266 ? 24.128 55.793 12.014 1.00 93.83 280 MET A CA 1
ATOM 1969 C C . MET A 1 266 ? 23.760 56.586 13.262 1.00 92.92 280 MET A C 1
ATOM 1970 O O . MET A 1 266 ? 23.066 57.597 13.165 1.00 95.84 280 MET A O 1
ATOM 1975 N N . GLY A 1 267 ? 24.188 56.098 14.424 1.00 91.88 281 GLY A N 1
ATOM 1976 C CA . GLY A 1 267 ? 23.904 56.730 15.706 1.00 91.20 281 GLY A CA 1
ATOM 1977 C C . GLY A 1 267 ? 24.243 58.204 15.863 1.00 93.68 281 GLY A C 1
ATOM 1978 O O . GLY A 1 267 ? 23.655 58.862 16.721 1.00 95.78 281 GLY A O 1
ATOM 1979 N N . ASN A 1 268 ? 25.185 58.730 15.077 1.00 94.24 282 ASN A N 1
ATOM 1980 C CA . ASN A 1 268 ? 25.495 60.160 15.125 1.00 101.93 282 ASN A CA 1
ATOM 1981 C C . ASN A 1 268 ? 24.606 61.064 14.197 1.00 99.74 282 ASN A C 1
ATOM 1982 O O . ASN A 1 268 ? 24.874 62.262 14.074 1.00 104.32 282 ASN A O 1
ATOM 1987 N N . MET A 1 269 ? 23.566 60.500 13.571 1.00 94.55 283 MET A N 1
ATOM 1988 C CA . MET A 1 269 ? 22.644 61.252 12.689 1.00 91.64 283 MET A CA 1
ATOM 1989 C C . MET A 1 269 ? 21.551 61.983 13.495 1.00 89.07 283 MET A C 1
ATOM 1990 O O . MET A 1 269 ? 20.399 61.541 13.591 1.00 83.11 283 MET A O 1
ATOM 1995 N N . THR A 1 270 ? 21.945 63.131 14.032 1.00 90.56 284 THR A N 1
ATOM 1996 C CA A THR A 1 270 ? 21.140 63.879 14.998 0.50 92.81 284 THR A CA 1
ATOM 1997 C CA B THR A 1 270 ? 21.138 63.882 14.991 0.50 90.76 284 THR A CA 1
ATOM 1998 C C . THR A 1 270 ? 19.881 64.506 14.380 1.00 90.30 284 THR A C 1
ATOM 1999 O O . THR A 1 270 ? 18.887 64.709 15.069 1.00 87.71 284 THR A O 1
ATOM 2006 N N . THR A 1 271 ? 19.934 64.807 13.082 1.00 88.78 285 THR A N 1
ATOM 2007 C CA . THR A 1 271 ? 18.837 65.448 12.378 1.00 84.82 285 THR A CA 1
ATOM 2008 C C . THR A 1 271 ? 17.744 64.500 11.914 1.00 83.97 285 THR A C 1
ATOM 2009 O O . THR A 1 271 ? 16.667 64.950 11.549 1.00 91.11 285 THR A O 1
ATOM 2013 N N . LEU A 1 272 ? 18.023 63.207 11.918 1.00 82.17 286 LEU A N 1
ATOM 2014 C CA . LEU A 1 272 ? 17.146 62.192 11.333 1.00 80.88 286 LEU A CA 1
ATOM 2015 C C . LEU A 1 272 ? 15.820 62.044 12.091 1.00 83.27 286 LEU A C 1
ATOM 2016 O O . LEU A 1 272 ? 15.809 61.795 13.304 1.00 89.19 286 LEU A O 1
ATOM 2021 N N . LYS A 1 273 ? 14.718 62.200 11.360 1.00 83.39 287 LYS A N 1
ATOM 2022 C CA . LYS A 1 273 ? 13.363 62.096 11.895 1.00 84.91 287 LYS A CA 1
ATOM 2023 C C . LYS A 1 273 ? 12.736 60.735 11.651 1.00 81.74 287 LYS A C 1
ATOM 2024 O O . LYS A 1 273 ? 12.066 60.197 12.535 1.00 80.42 287 LYS A O 1
ATOM 2030 N N . ARG A 1 274 ? 12.936 60.197 10.452 1.00 80.33 288 ARG A N 1
ATOM 2031 C CA . ARG A 1 274 ? 12.287 58.954 10.024 1.00 79.95 288 ARG A CA 1
ATOM 2032 C C . ARG A 1 274 ? 13.248 58.069 9.241 1.00 74.97 288 ARG A C 1
ATOM 2033 O O . ARG A 1 274 ? 13.842 58.511 8.277 1.00 76.78 288 ARG A O 1
ATOM 2041 N N . PHE A 1 275 ? 13.395 56.821 9.668 1.00 75.00 289 PHE A N 1
ATOM 2042 C CA . PHE A 1 275 ? 14.254 55.853 8.996 1.00 75.07 289 PHE A CA 1
ATOM 2043 C C . PHE A 1 275 ? 13.514 54.550 8.814 1.00 75.27 289 PHE A C 1
ATOM 2044 O O . PHE A 1 275 ? 13.082 53.969 9.804 1.00 82.83 289 PHE A O 1
ATOM 2052 N N . ASP A 1 276 ? 13.347 54.114 7.559 1.00 73.52 290 ASP A N 1
ATOM 2053 C CA . ASP A 1 276 ? 12.696 52.854 7.236 1.00 73.24 290 ASP A CA 1
ATOM 2054 C C . ASP A 1 276 ? 13.529 52.066 6.228 1.00 77.12 290 ASP A C 1
ATOM 2055 O O . ASP A 1 276 ? 13.661 52.482 5.080 1.00 75.76 290 ASP A O 1
ATOM 2060 N N . ALA A 1 277 ? 14.094 50.930 6.678 1.00 77.73 291 ALA A N 1
ATOM 2061 C CA . ALA A 1 277 ? 14.775 49.953 5.811 1.00 74.41 291 ALA A CA 1
ATOM 2062 C C . ALA A 1 277 ? 14.143 48.562 5.964 1.00 75.48 291 ALA A C 1
ATOM 2063 O O . ALA A 1 277 ? 14.814 47.531 5.836 1.00 78.60 291 ALA A O 1
ATOM 2065 N N . SER A 1 278 ? 12.839 48.545 6.214 1.00 77.06 292 SER A N 1
ATOM 2066 C CA . SER A 1 278 ? 12.051 47.316 6.297 1.00 76.14 292 SER A CA 1
ATOM 2067 C C . SER A 1 278 ? 11.976 46.568 4.973 1.00 75.99 292 SER A C 1
ATOM 2068 O O . SER A 1 278 ? 12.261 47.150 3.923 1.00 77.15 292 SER A O 1
ATOM 2071 N N . MET A 1 279 ? 11.582 45.292 5.028 1.00 74.83 293 MET A N 1
ATOM 2072 C CA . MET A 1 279 ? 11.484 44.448 3.857 1.00 77.93 293 MET A CA 1
ATOM 2073 C C . MET A 1 279 ? 12.761 44.504 3.023 1.00 77.91 293 MET A C 1
ATOM 2074 O O . MET A 1 279 ? 12.732 44.844 1.836 1.00 78.57 293 MET A O 1
ATOM 2079 N N . ASN A 1 280 ? 13.889 44.185 3.641 1.00 78.01 294 ASN A N 1
ATOM 2080 C CA . ASN A 1 280 ? 15.153 44.052 2.896 1.00 78.86 294 ASN A CA 1
ATOM 2081 C C . ASN A 1 280 ? 15.824 42.738 3.308 1.00 82.16 294 ASN A C 1
ATOM 2082 O O . ASN A 1 280 ? 15.171 41.883 3.902 1.00 80.03 294 ASN A O 1
ATOM 2087 N N . LYS A 1 281 ? 17.102 42.567 2.971 1.00 84.62 295 LYS A N 1
ATOM 2088 C CA . LYS A 1 281 ? 17.865 41.396 3.373 1.00 90.08 295 LYS A CA 1
ATOM 2089 C C . LYS A 1 281 ? 19.040 41.806 4.291 1.00 88.48 295 LYS A C 1
ATOM 2090 O O . LYS A 1 281 ? 20.151 41.261 4.212 1.00 92.04 295 LYS A O 1
ATOM 2096 N N . LEU A 1 282 ? 18.781 42.755 5.178 1.00 83.04 296 LEU A N 1
ATOM 2097 C CA . LEU A 1 282 ? 19.820 43.279 6.054 1.00 82.66 296 LEU A CA 1
ATOM 2098 C C . LEU A 1 282 ? 20.169 42.229 7.091 1.00 83.82 296 LEU A C 1
ATOM 2099 O O . LEU A 1 282 ? 19.282 41.560 7.624 1.00 83.29 296 LEU A O 1
ATOM 2104 N N . THR A 1 283 ? 21.466 42.104 7.358 1.00 84.49 297 THR A N 1
ATOM 2105 C CA . THR A 1 283 ? 21.997 41.243 8.405 1.00 86.35 297 THR A CA 1
ATOM 2106 C C . THR A 1 283 ? 22.744 42.117 9.378 1.00 85.01 297 THR A C 1
ATOM 2107 O O . THR A 1 283 ? 22.848 43.318 9.173 1.00 85.75 297 THR A O 1
ATOM 2111 N N . GLY A 1 284 ? 23.244 41.508 10.446 1.00 89.92 298 GLY A N 1
ATOM 2112 C CA . GLY A 1 284 ? 24.047 42.199 11.461 1.00 89.58 298 GLY A CA 1
ATOM 2113 C C . GLY A 1 284 ? 23.207 42.764 12.582 1.00 88.89 298 GLY A C 1
ATOM 2114 O O . GLY A 1 284 ? 22.056 42.388 12.746 1.00 90.20 298 GLY A O 1
ATOM 2115 N N . LYS A 1 285 ? 23.793 43.669 13.357 1.00 93.25 299 LYS A N 1
ATOM 2116 C CA . LYS A 1 285 ? 23.114 44.275 14.506 1.00 95.97 299 LYS A CA 1
ATOM 2117 C C . LYS A 1 285 ? 22.537 45.642 14.166 1.00 91.47 299 LYS A C 1
ATOM 2118 O O . LYS A 1 285 ? 22.831 46.231 13.122 1.00 89.49 299 LYS A O 1
ATOM 2124 N N . ILE A 1 286 ? 21.688 46.118 15.071 1.00 89.29 300 ILE A N 1
ATOM 2125 C CA . ILE A 1 286 ? 21.299 47.504 15.117 1.00 85.92 300 ILE A CA 1
ATOM 2126 C C . ILE A 1 286 ? 22.508 48.258 15.670 1.00 88.62 300 ILE A C 1
ATOM 2127 O O . ILE A 1 286 ? 23.047 47.863 16.698 1.00 92.73 300 ILE A O 1
ATOM 2132 N N . PRO A 1 287 ? 22.954 49.332 14.993 1.00 88.02 301 PRO A N 1
ATOM 2133 C CA . PRO A 1 287 ? 24.085 50.108 15.502 1.00 90.19 301 PRO A CA 1
ATOM 2134 C C . PRO A 1 287 ? 23.859 50.612 16.919 1.00 91.90 301 PRO A C 1
ATOM 2135 O O . PRO A 1 287 ? 22.713 50.833 17.290 1.00 93.10 301 PRO A O 1
ATOM 2139 N N . ASP A 1 288 ? 24.930 50.800 17.686 1.00 96.59 302 ASP A N 1
ATOM 2140 C CA . ASP A 1 288 ? 24.807 51.274 19.074 1.00 103.79 302 ASP A CA 1
ATOM 2141 C C . ASP A 1 288 ? 25.500 52.633 19.276 1.00 106.55 302 ASP A C 1
ATOM 2142 O O . ASP A 1 288 ? 26.075 53.166 18.334 1.00 107.89 302 ASP A O 1
ATOM 2147 N N . ASN A 1 289 ? 25.423 53.175 20.496 1.00 109.94 303 ASN A N 1
ATOM 2148 C CA . ASN A 1 289 ? 25.740 54.579 20.778 1.00 112.91 303 ASN A CA 1
ATOM 2149 C C . ASN A 1 289 ? 24.903 55.481 19.885 1.00 108.89 303 ASN A C 1
ATOM 2150 O O . ASN A 1 289 ? 25.428 56.365 19.204 1.00 111.95 303 ASN A O 1
ATOM 2155 N N . LEU A 1 290 ? 23.595 55.222 19.900 1.00 102.50 304 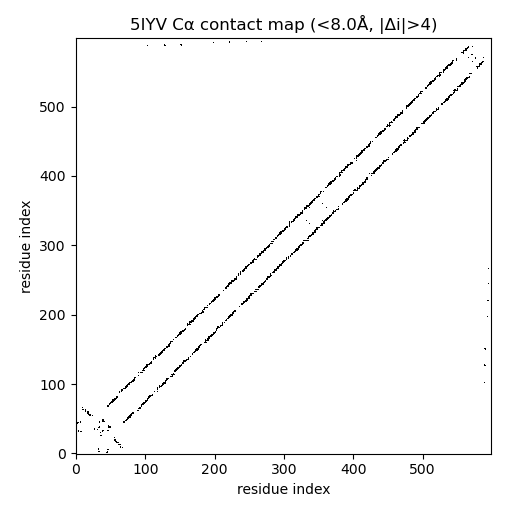LEU A N 1
ATOM 2156 C CA . LEU A 1 290 ? 22.626 56.000 19.161 1.00 97.70 304 LEU A CA 1
ATOM 2157 C C . LEU A 1 290 ? 22.392 57.305 19.909 1.00 99.89 304 LEU A C 1
ATOM 2158 O O . LEU A 1 290 ? 22.089 57.301 21.103 1.00 100.92 304 LEU A O 1
ATOM 2163 N N . ASN A 1 291 ? 22.551 58.418 19.198 1.00 100.19 305 ASN A N 1
ATOM 2164 C CA . ASN A 1 291 ? 22.212 59.747 19.700 1.00 101.56 305 ASN A CA 1
ATOM 2165 C C . ASN A 1 291 ? 21.204 60.393 18.726 1.00 98.25 305 ASN A C 1
ATOM 2166 O O . ASN A 1 291 ? 21.347 61.548 18.303 1.00 95.63 305 ASN A O 1
ATOM 2171 N N . LEU A 1 292 ? 20.185 59.610 18.374 1.00 94.90 306 LEU A N 1
ATOM 2172 C CA . LEU A 1 292 ? 19.196 60.002 17.382 1.00 91.37 306 LEU A CA 1
ATOM 2173 C C . LEU A 1 292 ? 18.137 60.865 18.043 1.00 90.08 306 LEU A C 1
ATOM 2174 O O . LEU A 1 292 ? 17.051 60.385 18.359 1.00 86.86 306 LEU A O 1
ATOM 2179 N N . LEU A 1 293 ? 18.483 62.136 18.262 1.00 93.03 307 LEU A N 1
ATOM 2180 C CA . LEU A 1 293 ? 17.690 63.029 19.120 1.00 95.60 307 LEU A CA 1
ATOM 2181 C C . LEU A 1 293 ? 16.323 63.381 18.523 1.00 96.55 307 LEU A C 1
ATOM 2182 O O . LEU A 1 293 ? 15.296 63.339 19.205 1.00 98.23 307 LEU A O 1
ATOM 2187 N N . ASN A 1 294 ? 16.313 63.668 17.229 1.00 96.57 308 ASN A N 1
ATOM 2188 C CA . ASN A 1 294 ? 15.082 64.014 16.520 1.00 94.72 308 ASN A CA 1
ATOM 2189 C C . ASN A 1 294 ? 14.300 62.826 15.957 1.00 90.88 308 ASN A C 1
ATOM 2190 O O . ASN A 1 294 ? 13.280 63.022 15.298 1.00 88.07 308 ASN A O 1
ATOM 2195 N N . LEU A 1 295 ? 14.745 61.605 16.241 1.00 91.94 309 LEU A N 1
ATOM 2196 C CA . LEU A 1 295 ? 14.095 60.414 15.695 1.00 89.39 309 LEU A CA 1
ATOM 2197 C C . LEU A 1 295 ? 12.640 60.310 16.162 1.00 91.81 309 LEU A C 1
ATOM 2198 O O . LEU A 1 295 ? 12.365 60.306 17.372 1.00 95.56 309 LEU A O 1
ATOM 2203 N N . GLU A 1 296 ? 11.735 60.250 15.184 1.00 90.14 310 GLU A N 1
ATOM 2204 C CA . GLU A 1 296 ? 10.302 60.026 15.414 1.00 91.07 310 GLU A CA 1
ATOM 2205 C C . GLU A 1 296 ? 9.882 58.606 15.073 1.00 83.80 310 GLU A C 1
ATOM 2206 O O . GLU A 1 296 ? 9.013 58.066 15.752 1.00 85.77 310 GLU A O 1
ATOM 2212 N N . SER A 1 297 ? 10.476 58.009 14.040 1.00 80.46 311 SER A N 1
ATOM 2213 C CA . SER A 1 297 ? 10.065 56.681 13.555 1.00 81.03 311 SER A CA 1
ATOM 2214 C C . SER A 1 297 ? 11.256 55.835 13.100 1.00 79.76 311 SER A C 1
ATOM 2215 O O . SER A 1 297 ? 12.052 56.280 12.286 1.00 79.91 311 SER A O 1
ATOM 2218 N N . LEU A 1 298 ? 11.354 54.606 13.612 1.00 79.78 312 LEU A N 1
ATOM 2219 C CA . LEU A 1 298 ? 12.340 53.630 13.128 1.00 76.95 312 LEU A CA 1
ATOM 2220 C C . LEU A 1 298 ? 11.641 52.338 12.776 1.00 76.75 312 LEU A C 1
ATOM 2221 O O . LEU A 1 298 ? 10.972 51.737 13.618 1.00 78.31 312 LEU A O 1
ATOM 2226 N N . ASN A 1 299 ? 11.799 51.920 11.527 1.00 75.59 313 ASN A N 1
ATOM 2227 C CA . ASN A 1 299 ? 11.188 50.707 11.012 1.00 75.57 313 ASN A CA 1
ATOM 2228 C C . ASN A 1 299 ? 12.287 49.885 10.367 1.00 78.43 313 ASN A C 1
ATOM 2229 O O . ASN A 1 299 ? 12.920 50.341 9.409 1.00 78.27 313 ASN A O 1
ATOM 2234 N N . LEU A 1 300 ? 12.521 48.684 10.905 1.00 78.80 314 LEU A N 1
ATOM 2235 C CA . LEU A 1 300 ? 13.481 47.717 10.352 1.00 74.97 314 LEU A CA 1
ATOM 2236 C C . LEU A 1 300 ? 12.870 46.308 10.233 1.00 75.83 314 LEU A C 1
ATOM 2237 O O . LEU A 1 300 ? 13.573 45.301 10.179 1.00 75.24 314 LEU A O 1
ATOM 2242 N N . PHE A 1 301 ? 11.550 46.243 10.153 1.00 75.99 315 PHE A N 1
ATOM 2243 C CA . PHE A 1 301 ? 10.863 44.976 10.114 1.00 78.45 315 PHE A CA 1
ATOM 2244 C C . PHE A 1 301 ? 11.144 44.188 8.822 1.00 77.57 315 PHE A C 1
ATOM 2245 O O . PHE A 1 301 ? 11.478 44.765 7.809 1.00 73.11 315 PHE A O 1
ATOM 2253 N N . GLU A 1 302 ? 11.007 42.861 8.904 1.00 80.23 316 GLU A N 1
ATOM 2254 C CA . GLU A 1 302 ? 11.262 41.933 7.797 1.00 80.92 316 GLU A CA 1
ATOM 2255 C C . GLU A 1 302 ? 12.683 42.058 7.236 1.00 79.61 316 GLU A C 1
ATOM 2256 O O . GLU A 1 302 ? 12.923 42.331 6.054 1.00 77.94 316 GLU A O 1
ATOM 2262 N N . ASN A 1 303 ? 13.620 41.844 8.141 1.00 82.15 317 ASN A N 1
ATOM 2263 C CA . ASN A 1 303 ? 15.026 41.702 7.820 1.00 84.55 317 ASN A CA 1
ATOM 2264 C C . ASN A 1 303 ? 15.566 40.472 8.574 1.00 87.65 317 ASN A C 1
ATOM 2265 O O . ASN A 1 303 ? 14.794 39.692 9.134 1.00 89.56 317 ASN A O 1
ATOM 2270 N N . MET A 1 304 ? 16.879 40.280 8.561 1.00 90.73 318 MET A N 1
ATOM 2271 C CA . MET A 1 304 ? 17.516 39.209 9.303 1.00 92.83 318 MET A CA 1
ATOM 2272 C C . MET A 1 304 ? 18.479 39.795 10.324 1.00 94.15 318 MET A C 1
ATOM 2273 O O . MET A 1 304 ? 19.597 39.313 10.492 1.00 97.54 318 MET A O 1
ATOM 2278 N N . LEU A 1 305 ? 18.016 40.828 11.030 1.00 93.71 319 LEU A N 1
ATOM 2279 C CA . LEU A 1 305 ? 18.806 41.473 12.077 1.00 94.88 319 LEU A CA 1
ATOM 2280 C C . LEU A 1 305 ? 18.880 40.613 13.340 1.00 98.40 319 LEU A C 1
ATOM 2281 O O . LEU A 1 305 ? 17.961 39.857 13.643 1.00 101.08 319 LEU A O 1
ATOM 2286 N N . GLU A 1 306 ? 19.972 40.772 14.079 1.00 98.90 320 GLU A N 1
ATOM 2287 C CA . GLU A 1 306 ? 20.195 40.075 15.341 1.00 99.47 320 GLU A CA 1
ATOM 2288 C C . GLU A 1 306 ? 20.765 41.036 16.381 1.00 99.05 320 GLU A C 1
ATOM 2289 O O . GLU A 1 306 ? 21.070 42.199 16.080 1.00 99.86 320 GLU A O 1
ATOM 2295 N N . GLY A 1 307 ? 20.906 40.551 17.612 1.00 99.15 321 GLY A N 1
ATOM 2296 C CA . GLY A 1 307 ? 21.473 41.340 18.705 1.00 96.84 321 GLY A CA 1
ATOM 2297 C C . GLY A 1 307 ? 20.371 41.986 19.520 1.00 97.67 321 GLY A C 1
ATOM 2298 O O . GLY A 1 307 ? 19.180 41.668 19.350 1.00 98.30 321 GLY A O 1
ATOM 2299 N N . PRO A 1 308 ? 20.749 42.894 20.430 1.00 97.21 322 PRO A N 1
ATOM 2300 C CA . PRO A 1 308 ? 19.757 43.575 21.247 1.00 96.25 322 PRO A CA 1
ATOM 2301 C C . PRO A 1 308 ? 19.226 44.838 20.568 1.00 95.80 322 PRO A C 1
ATOM 2302 O O . PRO A 1 308 ? 19.754 45.276 19.541 1.00 93.74 322 PRO A O 1
ATOM 2306 N N . LEU A 1 309 ? 18.136 45.360 21.124 1.00 96.25 323 LEU A N 1
ATOM 2307 C CA . LEU A 1 309 ? 17.724 46.733 20.915 1.00 93.55 323 LEU A CA 1
ATOM 2308 C C . LEU A 1 309 ? 18.600 47.539 21.876 1.00 95.62 323 LEU A C 1
ATOM 2309 O O . LEU A 1 309 ? 18.485 47.371 23.097 1.00 99.18 323 LEU A O 1
ATOM 2314 N N . PRO A 1 310 ? 19.506 48.378 21.350 1.00 92.07 324 PRO A N 1
ATOM 2315 C CA . PRO A 1 310 ? 20.383 49.102 22.258 1.00 92.77 324 PRO A CA 1
ATOM 2316 C C . PRO A 1 310 ? 19.678 50.035 23.252 1.00 95.29 324 PRO A C 1
ATOM 2317 O O . PRO A 1 310 ? 18.656 50.651 22.947 1.00 96.91 324 PRO A O 1
ATOM 2321 N N . GLU A 1 311 ? 20.261 50.118 24.435 1.00 99.94 325 GLU A N 1
ATOM 2322 C CA . GLU A 1 311 ? 19.809 50.983 25.519 1.00 104.69 325 GLU A CA 1
ATOM 2323 C C . GLU A 1 311 ? 19.737 52.443 25.073 1.00 102.76 325 GLU A C 1
ATOM 2324 O O . GLU A 1 311 ? 18.804 53.152 25.450 1.00 103.03 325 GLU A O 1
ATOM 2330 N N . SER A 1 312 ? 20.689 52.859 24.231 1.00 101.39 326 SER A N 1
ATOM 2331 C CA . SER A 1 312 ? 20.790 54.244 23.743 1.00 100.17 326 SER A CA 1
ATOM 2332 C C . SER A 1 312 ? 19.648 54.729 22.821 1.00 98.24 326 SER A C 1
ATOM 2333 O O . SER A 1 312 ? 19.681 55.872 22.346 1.00 96.14 326 SER A O 1
ATOM 2336 N N . ILE A 1 313 ? 18.663 53.865 22.551 1.00 96.37 327 ILE A N 1
ATOM 2337 C CA . ILE A 1 313 ? 17.416 54.285 21.929 1.00 93.12 327 ILE A CA 1
ATOM 2338 C C . ILE A 1 313 ? 16.614 55.205 22.848 1.00 94.97 327 ILE A C 1
ATOM 2339 O O . ILE A 1 313 ? 15.870 56.056 22.357 1.00 97.24 327 ILE A O 1
ATOM 2344 N N . THR A 1 314 ? 16.766 55.053 24.167 1.00 95.55 328 THR A N 1
ATOM 2345 C CA . THR A 1 314 ? 16.095 55.948 25.123 1.00 98.14 328 THR A CA 1
ATOM 2346 C C . THR A 1 314 ? 16.559 57.422 25.064 1.00 100.06 328 THR A C 1
ATOM 2347 O O . THR A 1 314 ? 15.936 58.279 25.690 1.00 101.59 328 THR A O 1
ATOM 2351 N N . ARG A 1 315 ? 17.637 57.720 24.332 1.00 101.12 329 ARG A N 1
ATOM 2352 C CA . ARG A 1 315 ? 17.992 59.116 24.016 1.00 102.66 329 ARG A CA 1
ATOM 2353 C C . ARG A 1 315 ? 17.027 59.772 23.031 1.00 99.22 329 ARG A C 1
ATOM 2354 O O . ARG A 1 315 ? 16.934 60.995 22.998 1.00 98.95 329 ARG A O 1
ATOM 2362 N N . SER A 1 316 ? 16.345 58.970 22.211 1.00 97.38 330 SER A N 1
ATOM 2363 C CA . SER A 1 316 ? 15.341 59.489 21.267 1.00 97.34 330 SER A CA 1
ATOM 2364 C C . SER A 1 316 ? 14.024 59.860 21.968 1.00 97.58 330 SER A C 1
ATOM 2365 O O . SER A 1 316 ? 13.076 59.089 21.965 1.00 96.40 330 SER A O 1
ATOM 2368 N N . LYS A 1 317 ? 13.980 61.058 22.546 1.00 100.75 331 LYS A N 1
ATOM 2369 C CA . LYS A 1 317 ? 12.862 61.490 23.401 1.00 102.75 331 LYS A CA 1
ATOM 2370 C C . LYS A 1 317 ? 11.559 61.865 22.652 1.00 98.46 331 LYS A C 1
ATOM 2371 O O . LYS A 1 317 ? 10.525 62.071 23.296 1.00 94.19 331 LYS A O 1
ATOM 2377 N N . THR A 1 318 ? 11.618 61.954 21.317 1.00 95.90 332 THR A N 1
ATOM 2378 C CA . THR A 1 318 ? 10.439 62.141 20.458 1.00 97.32 332 THR A CA 1
ATOM 2379 C C . THR A 1 318 ? 10.023 60.868 19.676 1.00 96.44 332 THR A C 1
ATOM 2380 O O . THR A 1 318 ? 9.093 60.926 18.862 1.00 99.86 332 THR A O 1
ATOM 2384 N N . LEU A 1 319 ? 10.680 59.731 19.918 1.00 94.03 333 LEU A N 1
ATOM 2385 C CA . LEU A 1 319 ? 10.363 58.488 19.201 1.00 91.76 333 LEU A CA 1
ATOM 2386 C C . LEU A 1 319 ? 8.927 58.039 19.474 1.00 94.05 333 LEU A C 1
ATOM 2387 O O . LEU A 1 319 ? 8.562 57.830 20.637 1.00 94.35 333 LEU A O 1
ATOM 2392 N N . SER A 1 320 ? 8.131 57.918 18.401 1.00 91.78 334 SER A N 1
ATOM 2393 C CA . SER A 1 320 ? 6.715 57.555 18.497 1.00 89.71 334 SER A CA 1
ATOM 2394 C C . SER A 1 320 ? 6.341 56.218 17.848 1.00 86.56 334 SER A C 1
ATOM 2395 O O . SER A 1 320 ? 5.398 55.575 18.277 1.00 89.57 334 SER A O 1
ATOM 2398 N N . GLU A 1 321 ? 7.066 55.808 16.819 1.00 85.34 335 GLU A N 1
ATOM 2399 C CA . GLU A 1 321 ? 6.825 54.551 16.108 1.00 83.75 335 GLU A CA 1
ATOM 2400 C C . GLU A 1 321 ? 8.089 53.673 16.081 1.00 82.94 335 GLU A C 1
ATOM 2401 O O . GLU A 1 321 ? 9.150 54.096 15.599 1.00 82.33 335 GLU A O 1
ATOM 2407 N N . LEU A 1 322 ? 7.969 52.448 16.573 1.00 82.37 336 LEU A N 1
ATOM 2408 C CA . LEU A 1 322 ? 9.075 51.496 16.557 1.00 84.02 336 LEU A CA 1
ATOM 2409 C C . LEU A 1 322 ? 8.551 50.144 16.129 1.00 83.24 336 LEU A C 1
ATOM 2410 O O . LEU A 1 322 ? 7.831 49.491 16.876 1.00 82.75 336 LEU A O 1
ATOM 2415 N N . LYS A 1 323 ? 8.911 49.734 14.917 1.00 84.35 337 LYS A N 1
ATOM 2416 C CA . LYS A 1 323 ? 8.486 48.443 14.365 1.00 81.36 337 LYS A CA 1
ATOM 2417 C C . LYS A 1 323 ? 9.698 47.689 13.881 1.00 79.33 337 LYS A C 1
ATOM 2418 O O . LYS A 1 323 ? 10.309 48.078 12.885 1.00 76.48 337 LYS A O 1
ATOM 2424 N N . LEU A 1 324 ? 10.058 46.640 14.629 1.00 80.84 338 LEU A N 1
ATOM 2425 C CA . LEU A 1 324 ? 11.219 45.784 14.337 1.00 78.71 338 LEU A CA 1
ATOM 2426 C C . LEU A 1 324 ? 10.842 44.330 14.123 1.00 78.23 338 LEU A C 1
ATOM 2427 O O . LEU A 1 324 ? 11.700 43.459 14.058 1.00 77.01 338 LEU A O 1
ATOM 2432 N N . PHE A 1 325 ? 9.552 44.065 14.000 1.00 78.67 339 PHE A N 1
ATOM 2433 C CA . PHE A 1 325 ? 9.054 42.712 13.908 1.00 80.34 339 PHE A CA 1
ATOM 2434 C C . PHE A 1 325 ? 9.683 41.902 12.761 1.00 80.76 339 PHE A C 1
ATOM 2435 O O . PHE A 1 325 ? 10.147 42.464 11.796 1.00 77.33 339 PHE A O 1
ATOM 2443 N N . ASN A 1 326 ? 9.703 40.573 12.896 1.00 85.63 340 ASN A N 1
ATOM 2444 C CA . ASN A 1 326 ? 10.125 39.672 11.827 1.00 86.19 340 ASN A CA 1
ATOM 2445 C C . ASN A 1 326 ? 11.637 39.738 11.635 1.00 87.50 340 ASN A C 1
ATOM 2446 O O . ASN A 1 326 ? 12.146 39.870 10.511 1.00 89.26 340 ASN A O 1
ATOM 2451 N N . ASN A 1 327 ? 12.347 39.669 12.758 1.00 89.07 341 ASN A N 1
ATOM 2452 C CA . ASN A 1 327 ? 13.812 39.700 12.804 1.00 90.00 341 ASN A CA 1
ATOM 2453 C C . ASN A 1 327 ? 14.305 38.591 13.746 1.00 94.76 341 ASN A C 1
ATOM 2454 O O 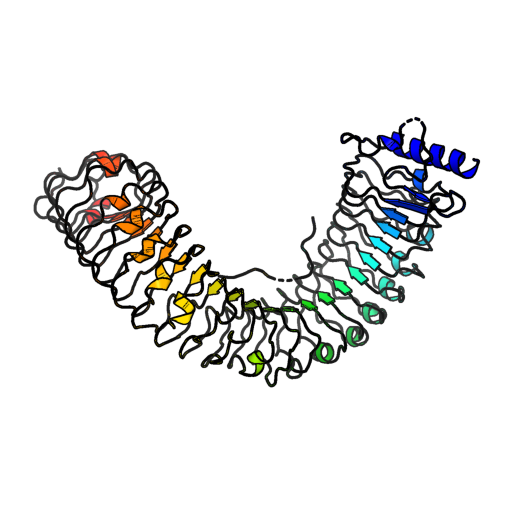. ASN A 1 327 ? 13.518 37.744 14.152 1.00 97.81 341 ASN A O 1
ATOM 2459 N N . ARG A 1 328 ? 15.602 38.566 14.049 1.00 97.89 342 ARG A N 1
ATOM 2460 C CA . ARG A 1 328 ? 16.162 37.607 14.989 1.00 102.13 342 ARG A CA 1
ATOM 2461 C C . ARG A 1 328 ? 16.754 38.330 16.201 1.00 100.71 342 ARG A C 1
ATOM 2462 O O . ARG A 1 328 ? 17.838 38.002 16.663 1.00 108.87 342 ARG A O 1
ATOM 2470 N N . LEU A 1 329 ? 16.027 39.298 16.735 1.00 98.73 343 LEU A N 1
ATOM 2471 C CA . LEU A 1 329 ? 16.531 40.127 17.830 1.00 98.93 343 LEU A CA 1
ATOM 2472 C C . LEU A 1 329 ? 16.434 39.392 19.181 1.00 98.99 343 LEU A C 1
ATOM 2473 O O . LEU A 1 329 ? 15.437 38.726 19.469 1.00 98.20 343 LEU A O 1
ATOM 2478 N N . THR A 1 330 ? 17.469 39.561 20.003 1.00 98.45 344 THR A N 1
ATOM 2479 C CA . THR A 1 330 ? 17.629 38.848 21.261 1.00 100.70 344 THR A CA 1
ATOM 2480 C C . THR A 1 330 ? 17.749 39.799 22.451 1.00 100.71 344 THR A C 1
ATOM 2481 O O . THR A 1 330 ? 17.891 41.014 22.298 1.00 97.84 344 THR A O 1
ATOM 2485 N N . GLY A 1 331 ? 17.689 39.207 23.640 1.00 104.21 345 GLY A N 1
ATOM 2486 C CA . GLY A 1 331 ? 17.952 39.901 24.881 1.00 106.61 345 GLY A CA 1
ATOM 2487 C C . GLY A 1 331 ? 16.739 40.600 25.444 1.00 108.68 345 GLY A C 1
ATOM 2488 O O . GLY A 1 331 ? 15.624 40.459 24.944 1.00 105.93 345 GLY A O 1
ATOM 2489 N N . VAL A 1 332 ? 16.983 41.351 26.515 1.00 114.68 346 VAL A N 1
ATOM 2490 C CA . VAL A 1 332 ? 15.948 42.089 27.233 1.00 114.85 346 VAL A CA 1
ATOM 2491 C C . VAL A 1 332 ? 15.882 43.517 26.696 1.00 111.25 346 VAL A C 1
ATOM 2492 O O . VAL A 1 332 ? 16.897 44.084 26.290 1.00 113.19 346 VAL A O 1
ATOM 2496 N N . LEU A 1 333 ? 14.683 44.085 26.690 1.00 108.21 347 LEU A N 1
ATOM 2497 C CA . LEU A 1 333 ? 14.490 45.439 26.193 1.00 106.36 347 LEU A CA 1
ATOM 2498 C C . LEU A 1 333 ? 14.849 46.452 27.274 1.00 107.11 347 LEU A C 1
ATOM 2499 O O . LEU A 1 333 ? 14.680 46.164 28.456 1.00 110.72 347 LEU A O 1
ATOM 2504 N N . PRO A 1 334 ? 15.317 47.646 26.876 1.00 105.44 348 PRO A N 1
ATOM 2505 C CA . PRO A 1 334 ? 15.558 48.734 27.817 1.00 107.10 348 PRO A CA 1
ATOM 2506 C C . PRO A 1 334 ? 14.415 48.954 28.807 1.00 106.53 348 PRO A C 1
ATOM 2507 O O . PRO A 1 334 ? 13.300 49.268 28.403 1.00 104.12 348 PRO A O 1
ATOM 2511 N N . SER A 1 335 ? 14.709 48.772 30.089 1.00 110.86 349 SER A N 1
ATOM 2512 C CA . SER A 1 335 ? 13.756 49.021 31.184 1.00 113.10 349 SER A CA 1
ATOM 2513 C C . SER A 1 335 ? 13.073 50.398 31.124 1.00 113.32 349 SER A C 1
ATOM 2514 O O . SER A 1 335 ? 11.902 50.509 31.483 1.00 118.41 349 SER A O 1
ATOM 2517 N N . GLN A 1 336 ? 13.798 51.424 30.671 1.00 111.82 350 GLN A N 1
ATOM 2518 C CA . GLN A 1 336 ? 13.259 52.780 30.573 1.00 112.94 350 GLN A CA 1
ATOM 2519 C C . GLN A 1 336 ? 12.605 53.112 29.228 1.00 111.48 350 GLN A C 1
ATOM 2520 O O . GLN A 1 336 ? 12.268 54.272 28.993 1.00 112.22 350 GLN A O 1
ATOM 2526 N N . LEU A 1 337 ? 12.407 52.116 28.359 1.00 109.98 351 LEU A N 1
ATOM 2527 C CA . LEU A 1 337 ? 11.794 52.343 27.048 1.00 106.31 351 LEU A CA 1
ATOM 2528 C C . LEU A 1 337 ? 10.386 52.874 27.227 1.00 107.30 351 LEU A C 1
ATOM 2529 O O . LEU A 1 337 ? 9.581 52.264 27.938 1.00 114.92 351 LEU A O 1
ATOM 2534 N N . GLY A 1 338 ? 10.110 54.015 26.599 1.00 103.19 352 GLY A N 1
ATOM 2535 C CA . GLY A 1 338 ? 8.791 54.635 26.614 1.00 99.73 352 GLY A CA 1
ATOM 2536 C C . GLY A 1 338 ? 8.562 55.682 27.685 1.00 99.67 352 GLY A C 1
ATOM 2537 O O . GLY A 1 338 ? 7.727 56.559 27.506 1.00 100.81 352 GLY A O 1
ATOM 2538 N N . ALA A 1 339 ? 9.288 55.588 28.794 1.00 102.09 353 ALA A N 1
ATOM 2539 C CA . ALA A 1 339 ? 9.112 56.489 29.941 1.00 106.19 353 ALA A CA 1
ATOM 2540 C C . ALA A 1 339 ? 9.245 57.950 29.562 1.00 106.44 353 ALA A C 1
ATOM 2541 O O . ALA A 1 339 ? 8.434 58.786 29.994 1.00 105.86 353 ALA A O 1
ATOM 2543 N N . ASN A 1 340 ? 10.272 58.249 28.765 1.00 107.23 354 ASN A N 1
ATOM 2544 C CA . ASN A 1 340 ? 10.482 59.602 28.248 1.00 109.21 354 ASN A CA 1
ATOM 2545 C C . ASN A 1 340 ? 10.381 59.661 26.717 1.00 106.63 354 ASN A C 1
ATOM 2546 O O . ASN A 1 340 ? 11.153 60.363 26.068 1.00 111.68 354 ASN A O 1
ATOM 2551 N N . SER A 1 341 ? 9.394 58.953 26.162 1.00 104.54 355 SER A N 1
ATOM 2552 C CA . SER A 1 341 ? 9.056 58.986 24.725 1.00 100.36 355 SER A CA 1
ATOM 2553 C C . SER A 1 341 ? 7.547 59.027 24.536 1.00 97.23 355 SER A C 1
ATOM 2554 O O . SER A 1 341 ? 6.819 58.460 25.350 1.00 102.39 355 SER A O 1
ATOM 2557 N N . PRO A 1 342 ? 7.064 59.684 23.465 1.00 97.30 356 PRO A N 1
ATOM 2558 C CA . PRO A 1 342 ? 5.662 59.585 23.097 1.00 97.93 356 PRO A CA 1
ATOM 2559 C C . PRO A 1 342 ? 5.376 58.336 22.235 1.00 97.79 356 PRO A C 1
ATOM 2560 O O . PRO A 1 342 ? 4.851 58.442 21.131 1.00 97.78 356 PRO A O 1
ATOM 2564 N N . LEU A 1 343 ? 5.702 57.155 22.748 1.00 98.76 357 LEU A N 1
ATOM 2565 C CA . LEU A 1 343 ? 5.525 55.928 22.001 1.00 98.74 357 LEU A CA 1
ATOM 2566 C C . LEU A 1 343 ? 4.045 55.740 21.714 1.00 100.49 357 LEU A C 1
ATOM 2567 O O . LEU A 1 343 ? 3.202 55.857 22.627 1.00 102.61 357 LEU A O 1
ATOM 2572 N N . GLN A 1 344 ? 3.758 55.472 20.439 1.00 98.37 358 GLN A N 1
ATOM 2573 C CA . GLN A 1 344 ? 2.401 55.368 19.904 1.00 99.05 358 GLN A CA 1
ATOM 2574 C C . GLN A 1 344 ? 2.128 53.972 19.318 1.00 99.38 358 GLN A C 1
ATOM 2575 O O . GLN A 1 344 ? 1.143 53.327 19.684 1.00 100.08 358 GLN A O 1
ATOM 2581 N N . TYR A 1 345 ? 2.994 53.529 18.401 1.00 99.19 359 TYR A N 1
ATOM 2582 C CA . TYR A 1 345 ? 2.935 52.185 17.789 1.00 95.13 359 TYR A CA 1
ATOM 2583 C C . TYR A 1 345 ? 4.220 51.398 18.081 1.00 91.42 359 TYR A C 1
ATOM 2584 O O . TYR A 1 345 ? 5.304 51.867 17.790 1.00 91.01 359 TYR A O 1
ATOM 2593 N N . VAL A 1 346 ? 4.092 50.220 18.684 1.00 89.87 360 VAL A N 1
ATOM 2594 C CA . VAL A 1 346 ? 5.224 49.350 18.975 1.00 87.90 360 VAL A CA 1
ATOM 2595 C C . VAL A 1 346 ? 4.897 47.913 18.568 1.00 87.74 360 VAL A C 1
ATOM 2596 O O . VAL A 1 346 ? 4.071 47.256 19.197 1.00 91.75 360 VAL A O 1
ATOM 2600 N N . ASP A 1 347 ? 5.534 47.447 17.494 1.00 86.87 361 ASP A N 1
ATOM 2601 C CA . ASP A 1 347 ? 5.398 46.077 16.997 1.00 83.08 361 ASP A CA 1
ATOM 2602 C C . ASP A 1 347 ? 6.788 45.440 16.943 1.00 83.62 361 ASP A C 1
ATOM 2603 O O . ASP A 1 347 ? 7.566 45.723 16.015 1.00 82.72 361 ASP A O 1
ATOM 2608 N N . LEU A 1 348 ? 7.091 44.597 17.946 1.00 82.73 362 LEU A N 1
ATOM 2609 C CA . LEU A 1 348 ? 8.344 43.837 17.990 1.00 82.05 362 LEU A CA 1
ATOM 2610 C C . LEU A 1 348 ? 8.101 42.340 17.830 1.00 84.11 362 LEU A C 1
ATOM 2611 O O . LEU A 1 348 ? 8.918 41.515 18.277 1.00 83.60 362 LEU A O 1
ATOM 2616 N N . SER A 1 349 ? 7.009 41.995 17.153 1.00 83.48 363 SER A N 1
ATOM 2617 C CA . SER A 1 349 ? 6.588 40.620 17.026 1.00 85.19 363 SER A CA 1
ATOM 2618 C C . SER A 1 349 ? 7.611 39.738 16.317 1.00 86.30 363 SER A C 1
ATOM 2619 O O . SER A 1 349 ? 8.443 40.224 15.565 1.00 83.00 363 SER A O 1
ATOM 2622 N N . TYR A 1 350 ? 7.545 38.438 16.586 1.00 88.14 364 TYR A N 1
ATOM 2623 C CA . TYR A 1 350 ? 8.345 37.434 15.885 1.00 90.51 364 TYR A CA 1
ATOM 2624 C C . TYR A 1 350 ? 9.835 37.754 15.917 1.00 89.31 364 TYR A C 1
ATOM 2625 O O . TYR A 1 350 ? 10.485 37.911 14.892 1.00 86.70 364 TYR A O 1
ATOM 2634 N N . ASN A 1 351 ? 10.333 37.860 17.141 1.00 90.63 365 ASN A N 1
ATOM 2635 C CA . ASN A 1 351 ? 11.751 37.976 17.438 1.00 93.18 365 ASN A CA 1
ATOM 2636 C C . ASN A 1 351 ? 12.089 36.931 18.503 1.00 98.95 365 ASN A C 1
ATOM 2637 O O . ASN A 1 351 ? 11.292 36.014 18.742 1.00 101.24 365 ASN A O 1
ATOM 2642 N N . ARG A 1 352 ? 13.272 37.036 19.108 1.00 102.41 366 ARG A N 1
ATOM 2643 C CA . ARG A 1 352 ? 13.657 36.166 20.205 1.00 105.48 366 ARG A CA 1
ATOM 2644 C C . ARG A 1 352 ? 13.970 36.991 21.450 1.00 103.73 366 ARG A C 1
ATOM 2645 O O . ARG A 1 352 ? 14.917 36.699 22.167 1.00 104.48 366 ARG A O 1
ATOM 2653 N N . PHE A 1 353 ? 13.155 38.018 21.704 1.00 102.87 367 PHE A N 1
ATOM 2654 C CA . PHE A 1 353 ? 13.276 38.837 22.916 1.00 104.06 367 PHE A CA 1
ATOM 2655 C C . PHE A 1 353 ? 12.862 38.018 24.129 1.00 105.57 367 PHE A C 1
ATOM 2656 O O . PHE A 1 353 ? 12.078 37.076 24.018 1.00 104.73 367 PHE A O 1
ATOM 2664 N N . SER A 1 354 ? 13.415 38.401 25.279 1.00 108.48 368 SER A N 1
ATOM 2665 C CA . SER A 1 354 ? 13.183 37.752 26.566 1.00 110.61 368 SER A CA 1
ATOM 2666 C C . SER A 1 354 ? 13.157 38.811 27.670 1.00 112.46 368 SER A C 1
ATOM 2667 O O . SER A 1 354 ? 13.382 39.991 27.412 1.00 110.83 368 SER A O 1
ATOM 2670 N N . GLY A 1 355 ? 12.882 38.390 28.902 1.00 117.63 369 GLY A N 1
ATOM 2671 C CA . GLY A 1 355 ? 12.802 39.313 30.041 1.00 118.78 369 GLY A CA 1
ATOM 2672 C C . GLY A 1 355 ? 11.459 40.009 30.098 1.00 117.76 369 GLY A C 1
ATOM 2673 O O . GLY A 1 355 ? 10.563 39.701 29.308 1.00 117.82 369 GLY A O 1
ATOM 2674 N N . GLU A 1 356 ? 11.311 40.941 31.035 1.00 119.03 370 GLU A N 1
ATOM 2675 C CA . GLU A 1 356 ? 10.026 41.622 31.249 1.00 119.21 370 GLU A CA 1
ATOM 2676 C C . GLU A 1 356 ? 9.781 42.788 30.274 1.00 115.40 370 GLU A C 1
ATOM 2677 O O . GLU A 1 356 ? 10.721 43.405 29.750 1.00 111.63 370 GLU A O 1
ATOM 2683 N N . ILE A 1 357 ? 8.497 43.062 30.041 1.00 112.92 371 ILE A N 1
ATOM 2684 C CA . ILE A 1 357 ? 8.042 44.216 29.270 1.00 109.16 371 ILE A CA 1
ATOM 2685 C C . ILE A 1 357 ? 8.228 45.448 30.159 1.00 113.06 371 ILE A C 1
ATOM 2686 O O . ILE A 1 357 ? 7.773 45.427 31.309 1.00 120.77 371 ILE A O 1
ATOM 2691 N N . PRO A 1 358 ? 8.874 46.522 29.651 1.00 110.81 372 PRO A N 1
ATOM 2692 C CA . PRO A 1 358 ? 9.078 47.709 30.502 1.00 112.51 372 PRO A CA 1
ATOM 2693 C C . PRO A 1 358 ? 7.774 48.276 31.087 1.00 114.29 372 PRO A C 1
ATOM 2694 O O . PRO A 1 358 ? 6.757 48.339 30.392 1.00 110.59 372 PRO A O 1
ATOM 2698 N N . ALA A 1 359 ? 7.834 48.656 32.364 1.00 116.95 373 ALA A N 1
ATOM 2699 C CA . ALA A 1 359 ? 6.685 49.139 33.122 1.00 119.27 373 ALA A CA 1
ATOM 2700 C C . ALA A 1 359 ? 6.131 50.45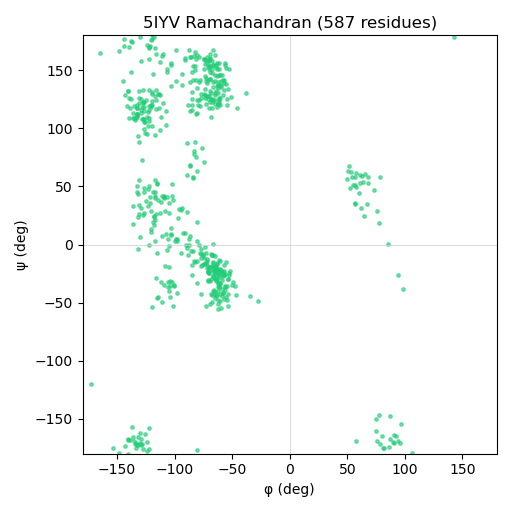1 32.581 1.00 120.39 373 ALA A C 1
ATOM 2701 O O . ALA A 1 359 ? 4.915 50.570 32.417 1.00 126.66 373 ALA A O 1
ATOM 2703 N N . ASN A 1 360 ? 7.014 51.419 32.301 1.00 117.70 374 ASN A N 1
ATOM 2704 C CA . ASN A 1 360 ? 6.599 52.719 31.765 1.00 115.29 374 ASN A CA 1
ATOM 2705 C C . ASN A 1 360 ? 6.659 52.818 30.210 1.00 110.85 374 ASN A C 1
ATOM 2706 O O . ASN A 1 360 ? 6.857 53.905 29.678 1.00 110.45 374 ASN A O 1
ATOM 2711 N N . VAL A 1 361 ? 6.465 51.710 29.486 1.00 106.76 375 VAL A N 1
ATOM 2712 C CA . VAL A 1 361 ? 6.313 51.759 28.000 1.00 104.78 375 VAL A CA 1
ATOM 2713 C C . VAL A 1 361 ? 5.207 52.715 27.515 1.00 104.60 375 VAL A C 1
ATOM 2714 O O . VAL A 1 361 ? 5.356 53.361 26.478 1.00 104.14 375 VAL A O 1
ATOM 2718 N N . CYS A 1 362 ? 4.115 52.805 28.276 1.00 106.80 376 CYS A N 1
ATOM 2719 C CA . CYS A 1 362 ? 3.081 53.818 28.076 1.00 106.51 376 CYS A CA 1
ATOM 2720 C C . CYS A 1 362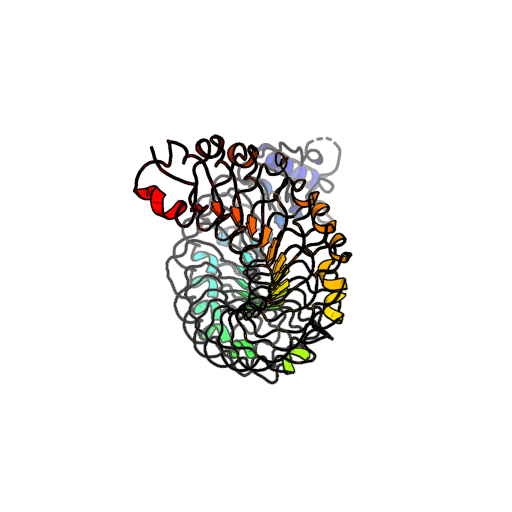 ? 3.255 54.912 29.120 1.00 108.82 376 CYS A C 1
ATOM 2721 O O . CYS A 1 362 ? 2.313 55.265 29.811 1.00 113.85 376 CYS A O 1
ATOM 2724 N N . GLY A 1 363 ? 4.466 55.452 29.227 1.00 107.74 377 GLY A N 1
ATOM 2725 C CA . GLY A 1 363 ? 4.774 56.473 30.211 1.00 107.84 377 GLY A CA 1
ATOM 2726 C C . GLY A 1 363 ? 4.056 57.771 29.930 1.00 109.30 377 GLY A C 1
ATOM 2727 O O . GLY A 1 363 ? 3.414 58.319 30.826 1.00 112.99 377 GLY A O 1
ATOM 2728 N N . GLU A 1 364 ? 4.143 58.253 28.686 1.00 108.40 378 GLU A N 1
ATOM 2729 C CA . GLU A 1 364 ? 3.548 59.550 28.306 1.00 109.52 378 GLU A CA 1
ATOM 2730 C C . GLU A 1 364 ? 2.127 59.446 27.747 1.00 106.70 378 GLU A C 1
ATOM 2731 O O . GLU A 1 364 ? 1.601 60.420 27.224 1.00 104.93 378 GLU A O 1
ATOM 2737 N N . GLY A 1 365 ? 1.517 58.267 27.850 1.00 107.29 379 GLY A N 1
ATOM 2738 C CA . GLY A 1 365 ? 0.074 58.110 27.632 1.00 110.30 379 GLY A CA 1
ATOM 2739 C C . GLY A 1 365 ? -0.411 58.094 26.191 1.00 109.22 379 GLY A C 1
ATOM 2740 O O . GLY A 1 365 ? -1.607 58.280 25.938 1.00 110.39 379 GLY A O 1
ATOM 2741 N N . LYS A 1 366 ? 0.501 57.848 25.250 1.00 106.85 380 LYS A N 1
ATOM 2742 C CA . LYS A 1 366 ? 0.187 57.928 23.824 1.00 104.22 380 LYS A CA 1
ATOM 2743 C C . LYS A 1 366 ? 0.082 56.567 23.150 1.00 100.41 380 LYS A C 1
ATOM 2744 O O . LYS A 1 366 ? -0.280 56.495 21.971 1.00 98.47 380 LYS A O 1
ATOM 2750 N N . LEU A 1 367 ? 0.371 55.497 23.888 1.00 99.61 381 LEU A N 1
ATOM 2751 C CA . LEU A 1 367 ? 0.566 54.176 23.288 1.00 97.91 381 LEU A CA 1
ATOM 2752 C C . LEU A 1 367 ? -0.751 53.567 22.851 1.00 98.53 381 LEU A C 1
ATOM 2753 O O . LEU A 1 367 ? -1.682 53.454 23.667 1.00 101.50 381 LEU A O 1
ATOM 2758 N N . GLU A 1 368 ? -0.806 53.178 21.572 1.00 95.10 382 GLU A N 1
ATOM 2759 C CA . GLU A 1 368 ? -2.015 52.674 20.917 1.00 94.53 382 GLU A CA 1
ATOM 2760 C C . GLU A 1 368 ? -1.928 51.211 20.482 1.00 93.49 382 GLU A C 1
ATOM 2761 O O . GLU A 1 368 ? -2.888 50.449 20.657 1.00 94.90 382 GLU A O 1
ATOM 2767 N N . TYR A 1 369 ? -0.808 50.856 19.858 1.00 92.58 383 TYR A N 1
ATOM 2768 C CA . TYR A 1 369 ? -0.495 49.488 19.450 1.00 91.81 383 TYR A CA 1
ATOM 2769 C C . TYR A 1 369 ? 0.631 48.965 20.322 1.00 92.29 383 TYR A C 1
ATOM 2770 O O . TYR A 1 369 ? 1.711 49.564 20.362 1.00 92.07 383 TYR A O 1
ATOM 2779 N N . LEU A 1 370 ? 0.383 47.862 21.027 1.00 94.89 384 LEU A N 1
ATOM 2780 C CA . LEU A 1 370 ? 1.442 47.107 21.699 1.00 96.97 384 LEU A CA 1
ATOM 2781 C C . LEU A 1 370 ? 1.406 45.662 21.206 1.00 96.63 384 LEU A C 1
ATOM 2782 O O . LEU A 1 370 ? 0.636 44.849 21.704 1.00 100.42 384 LEU A O 1
ATOM 2787 N N . ILE A 1 371 ? 2.235 45.366 20.211 1.00 93.61 385 ILE A N 1
ATOM 2788 C CA . ILE A 1 371 ? 2.232 44.085 19.525 1.00 91.20 385 ILE A CA 1
ATOM 2789 C C . ILE A 1 371 ? 3.549 43.416 19.846 1.00 91.45 385 ILE A C 1
ATOM 2790 O O . ILE A 1 371 ? 4.599 43.952 19.510 1.00 92.23 385 ILE A O 1
ATOM 2795 N N . LEU A 1 372 ? 3.500 42.266 20.521 1.00 92.62 386 LEU A N 1
ATOM 2796 C CA . LEU A 1 372 ? 4.712 41.519 20.893 1.00 92.70 386 LEU A CA 1
ATOM 2797 C C . LEU A 1 372 ? 4.582 40.019 20.645 1.00 90.62 386 LEU A C 1
ATOM 2798 O O . LEU A 1 372 ? 5.204 39.232 21.346 1.00 90.68 386 LEU A O 1
ATOM 2803 N N . ILE A 1 373 ? 3.845 39.641 19.599 1.00 87.74 387 ILE A N 1
ATOM 2804 C CA . ILE A 1 373 ? 3.545 38.239 19.315 1.00 91.06 387 ILE A CA 1
ATOM 2805 C C . ILE A 1 373 ? 4.849 37.481 19.159 1.00 90.67 387 ILE A C 1
ATOM 2806 O O . ILE A 1 373 ? 5.780 38.001 18.599 1.00 89.78 387 ILE A O 1
ATOM 2811 N N . ASP A 1 374 ? 4.907 36.246 19.650 1.00 96.99 388 ASP A N 1
ATOM 2812 C CA . ASP A 1 374 ? 5.979 35.291 19.297 1.00 99.91 388 ASP A CA 1
ATOM 2813 C C . ASP A 1 374 ? 7.368 35.726 19.727 1.00 100.32 388 ASP A C 1
ATOM 2814 O O . ASP A 1 374 ? 8.308 35.767 18.937 1.00 98.26 388 ASP A O 1
ATOM 2819 N N . ASN A 1 375 ? 7.479 36.036 21.007 1.00 105.67 389 ASN A N 1
ATOM 2820 C CA . ASN A 1 375 ? 8.769 36.304 21.646 1.00 107.35 389 ASN A CA 1
ATOM 2821 C C . ASN A 1 375 ? 8.931 35.318 22.794 1.00 106.39 389 ASN A C 1
ATOM 2822 O O . ASN A 1 375 ? 8.350 34.242 22.750 1.00 105.40 389 ASN A O 1
ATOM 2827 N N . SER A 1 376 ? 9.770 35.647 23.769 1.00 108.81 390 SER A N 1
ATOM 2828 C CA . SER A 1 376 ? 9.826 34.925 25.027 1.00 110.78 390 SER A CA 1
ATOM 2829 C C . SER A 1 376 ? 9.796 35.897 26.207 1.00 110.80 390 SER A C 1
ATOM 2830 O O . SER A 1 376 ? 10.536 35.727 27.177 1.00 112.60 390 SER A O 1
ATOM 2833 N N . PHE A 1 377 ? 8.921 36.907 26.129 1.00 108.58 391 PHE A N 1
ATOM 2834 C CA . PHE A 1 377 ? 8.741 37.852 27.235 1.00 108.24 391 PHE A CA 1
ATOM 2835 C C . PHE A 1 377 ? 8.206 37.108 28.455 1.00 110.76 391 PHE A C 1
ATOM 2836 O O . PHE A 1 377 ? 7.439 36.154 28.324 1.00 112.16 391 PHE A O 1
ATOM 2844 N N . SER A 1 378 ? 8.637 37.541 29.635 1.00 112.32 392 SER A N 1
ATOM 2845 C CA . SER A 1 378 ? 8.392 36.815 30.885 1.00 116.18 392 SER A CA 1
ATOM 2846 C C . SER A 1 378 ? 7.820 37.755 31.942 1.00 118.25 392 SER A C 1
ATOM 2847 O O . SER A 1 378 ? 7.636 38.954 31.687 1.00 116.25 392 SER A O 1
ATOM 2850 N N . GLY A 1 379 ? 7.529 37.198 33.120 1.00 122.69 393 GLY A N 1
ATOM 2851 C CA . GLY A 1 379 ? 7.072 37.982 34.261 1.00 124.46 393 GLY A CA 1
ATOM 2852 C C . GLY A 1 379 ? 5.629 38.430 34.111 1.00 124.85 393 GLY A C 1
ATOM 2853 O O . GLY A 1 379 ? 4.825 37.753 33.460 1.00 124.20 393 GLY A O 1
ATOM 2854 N N . GLU A 1 380 ? 5.312 39.581 34.706 1.00 125.66 394 GLU A N 1
ATOM 2855 C CA . GLU A 1 380 ? 3.938 40.092 34.755 1.00 124.07 394 GLU A CA 1
ATOM 2856 C C . GLU A 1 380 ? 3.811 41.416 33.994 1.00 121.52 394 GLU A C 1
ATOM 2857 O O . GLU A 1 380 ? 4.808 42.078 33.678 1.00 119.47 394 GLU A O 1
ATOM 2863 N N . ILE A 1 381 ? 2.570 41.785 33.707 1.00 118.44 395 ILE A N 1
ATOM 2864 C CA . ILE A 1 381 ? 2.254 43.054 33.063 1.00 117.54 395 ILE A CA 1
ATOM 2865 C C . ILE A 1 381 ? 2.162 44.107 34.162 1.00 120.74 395 ILE A C 1
ATOM 2866 O O . ILE A 1 381 ? 1.469 43.889 35.168 1.00 124.35 395 ILE A O 1
ATOM 2871 N N . SER A 1 382 ? 2.832 45.244 33.967 1.00 120.26 396 SER A N 1
ATOM 2872 C CA . SER A 1 382 ? 2.814 46.330 34.953 1.00 124.28 396 SER A CA 1
ATOM 2873 C C . SER A 1 382 ? 1.426 46.916 35.138 1.00 128.18 396 SER A C 1
ATOM 2874 O O . SER A 1 382 ? 0.599 46.865 34.225 1.00 127.73 396 SER A O 1
ATOM 2877 N N . ASN A 1 383 ? 1.192 47.495 36.316 1.00 134.05 397 ASN A N 1
ATOM 2878 C CA . ASN A 1 383 ? -0.054 48.212 36.595 1.00 137.82 397 ASN A CA 1
ATOM 2879 C C . ASN A 1 383 ? -0.142 49.545 35.827 1.00 138.82 397 ASN A C 1
ATOM 2880 O O . ASN A 1 383 ? -1.242 50.054 35.607 1.00 140.24 397 ASN A O 1
ATOM 2885 N N . ASN A 1 384 ? 1.003 50.108 35.431 1.00 138.86 398 ASN A N 1
ATOM 2886 C CA . ASN A 1 384 ? 1.020 51.302 34.579 1.00 139.24 398 ASN A CA 1
ATOM 2887 C C . ASN A 1 384 ? 0.313 51.067 33.257 1.00 134.95 398 ASN A C 1
ATOM 2888 O O . ASN A 1 384 ? -0.472 51.915 32.831 1.00 137.79 398 ASN A O 1
ATOM 2893 N N . LEU A 1 385 ? 0.583 49.924 32.623 1.00 129.69 399 LEU A N 1
ATOM 2894 C CA . LEU A 1 385 ? -0.139 49.529 31.399 1.00 126.41 399 LEU A CA 1
ATOM 2895 C C . LEU A 1 385 ? -1.654 49.471 31.600 1.00 122.93 399 LEU A C 1
ATOM 2896 O O . LEU A 1 385 ? -2.418 49.891 30.731 1.00 118.85 399 LEU A O 1
ATOM 2901 N N . GLY A 1 386 ? -2.075 48.975 32.759 1.00 121.16 400 GLY A N 1
ATOM 2902 C CA . GLY A 1 386 ? -3.486 48.935 33.119 1.00 120.63 400 GLY A CA 1
ATOM 2903 C C . GLY A 1 386 ? -4.196 50.272 33.213 1.00 121.00 400 GLY A C 1
ATOM 2904 O O . GLY A 1 386 ? -5.424 50.298 33.315 1.00 120.77 400 GLY A O 1
ATOM 2905 N N . LYS A 1 387 ? -3.433 51.370 33.224 1.00 120.74 401 LYS A N 1
ATOM 2906 C CA . LYS A 1 387 ? -3.972 52.725 33.217 1.00 122.14 401 LYS A CA 1
ATOM 2907 C C . LYS A 1 387 ? -3.770 53.418 31.859 1.00 120.30 401 LYS A C 1
ATOM 2908 O O . LYS A 1 387 ? -4.050 54.611 31.738 1.00 124.20 401 LYS A O 1
ATOM 2914 N N . CYS A 1 388 ? -3.332 52.673 30.835 1.00 115.86 402 CYS A N 1
ATOM 2915 C CA . CYS A 1 388 ? -2.998 53.244 29.517 1.00 113.55 402 CYS A CA 1
ATOM 2916 C C . CYS A 1 388 ? -4.234 53.257 28.614 1.00 112.71 402 CYS A C 1
ATOM 2917 O O . CYS A 1 388 ? -4.473 52.336 27.817 1.00 108.20 402 CYS A O 1
ATOM 2920 N N . LYS A 1 389 ? -5.005 54.334 28.729 1.00 115.10 403 LYS A N 1
ATOM 2921 C CA . LYS A 1 389 ? -6.351 54.400 28.149 1.00 114.42 403 LYS A CA 1
ATOM 2922 C C . LYS A 1 389 ? -6.332 54.712 26.651 1.00 110.84 403 LYS A C 1
ATOM 2923 O O . LYS A 1 389 ? -7.342 54.526 25.957 1.00 114.55 403 LYS A O 1
ATOM 2929 N N . SER A 1 390 ? -5.181 55.154 26.158 1.00 107.90 404 SER A N 1
ATOM 2930 C CA . SER A 1 390 ? -4.942 55.294 24.717 1.00 106.69 404 SER A CA 1
ATOM 2931 C C . SER A 1 390 ? -4.934 53.975 23.913 1.00 103.20 404 SER A C 1
ATOM 2932 O O . SER A 1 390 ? -5.193 54.000 22.705 1.00 102.84 404 SER A O 1
ATOM 2935 N N . LEU A 1 391 ? -4.646 52.847 24.565 1.00 100.96 405 LEU A N 1
ATOM 2936 C CA . LEU A 1 391 ? -4.487 51.560 23.859 1.00 99.63 405 LEU A CA 1
ATOM 2937 C C . LEU A 1 391 ? -5.722 51.094 23.091 1.00 99.40 405 LEU A C 1
ATOM 2938 O O . LEU A 1 391 ? -6.826 51.000 23.669 1.00 102.28 405 LEU A O 1
ATOM 2943 N N . THR A 1 392 ? -5.525 50.803 21.801 1.00 97.18 406 THR A N 1
ATOM 2944 C CA . THR A 1 392 ? -6.565 50.185 20.953 1.00 98.14 406 THR A CA 1
ATOM 2945 C C . THR A 1 392 ? -6.274 48.731 20.587 1.00 96.70 406 THR A C 1
ATOM 2946 O O . THR A 1 392 ? -7.194 47.924 20.474 1.00 96.55 406 THR A O 1
ATOM 2950 N N . ARG A 1 393 ? -5.005 48.401 20.391 1.00 98.08 407 ARG A N 1
ATOM 2951 C CA . ARG A 1 393 ? -4.620 47.102 19.858 1.00 96.98 407 ARG A CA 1
ATOM 2952 C C . ARG A 1 393 ? -3.527 46.534 20.746 1.00 96.29 407 ARG A C 1
ATOM 2953 O O . ARG A 1 393 ? -2.498 47.170 20.942 1.00 93.32 407 ARG A O 1
ATOM 2961 N N . VAL A 1 394 ? -3.775 45.351 21.303 1.00 98.92 408 VAL A N 1
ATOM 2962 C CA . VAL A 1 394 ? -2.840 44.677 22.220 1.00 99.53 408 VAL A CA 1
ATOM 2963 C C . VAL A 1 394 ? -2.748 43.203 21.866 1.00 99.12 408 VAL A C 1
ATOM 2964 O O . VAL A 1 394 ? -3.719 42.473 22.013 1.00 102.72 408 VAL A O 1
ATOM 2968 N N . ARG A 1 395 ? -1.582 42.777 21.398 1.00 99.89 409 ARG A N 1
ATOM 2969 C CA . ARG A 1 395 ? -1.335 41.383 21.050 1.00 101.48 409 ARG A CA 1
ATOM 2970 C C . ARG A 1 395 ? -0.079 40.904 21.783 1.00 102.93 409 ARG A C 1
ATOM 2971 O O . ARG A 1 395 ? 1.034 41.311 21.458 1.00 110.90 409 ARG A O 1
ATOM 2979 N N . LEU A 1 396 ? -0.266 40.057 22.786 1.00 101.88 410 LEU A N 1
ATOM 2980 C CA . LEU A 1 396 ? 0.824 39.539 23.587 1.00 101.54 410 LEU A CA 1
ATOM 2981 C C . LEU A 1 396 ? 0.924 38.021 23.488 1.00 101.91 410 LEU A C 1
ATOM 2982 O O . LEU A 1 396 ? 1.559 37.394 24.324 1.00 104.60 410 LEU A O 1
ATOM 2987 N N . SER A 1 397 ? 0.340 37.427 22.453 1.00 98.67 411 SER A N 1
ATOM 2988 C CA . SER A 1 397 ? 0.240 35.990 22.405 1.00 99.14 411 SER A CA 1
ATOM 2989 C C . SER A 1 397 ? 1.575 35.309 22.151 1.00 99.31 411 SER A C 1
ATOM 2990 O O . SER A 1 397 ? 2.493 35.910 21.620 1.00 97.33 411 SER A O 1
ATOM 2993 N N . ASN A 1 398 ? 1.644 34.051 22.585 1.00 103.53 412 ASN A N 1
ATOM 2994 C CA A ASN A 1 398 ? 2.799 33.162 22.414 0.50 105.04 412 ASN A CA 1
ATOM 2995 C CA B ASN A 1 398 ? 2.806 33.173 22.382 0.50 104.50 412 ASN A CA 1
ATOM 2996 C C . ASN A 1 398 ? 4.082 33.697 23.052 1.00 105.65 412 ASN A C 1
ATOM 2997 O O . ASN A 1 398 ? 5.127 33.814 22.410 1.00 106.87 412 ASN A O 1
ATOM 3006 N N . ASN A 1 399 ? 3.986 33.995 24.346 1.00 108.17 413 ASN A N 1
ATOM 3007 C CA . ASN A 1 399 ? 5.137 34.407 25.166 1.00 110.22 413 ASN A CA 1
ATOM 3008 C C . ASN A 1 399 ? 5.280 33.482 26.390 1.00 111.70 413 ASN A C 1
ATOM 3009 O O . ASN A 1 399 ? 4.637 32.436 26.448 1.00 108.07 413 ASN A O 1
ATOM 3014 N N . LYS A 1 400 ? 6.153 33.853 27.329 1.00 115.08 414 LYS A N 1
ATOM 3015 C CA . LYS A 1 400 ? 6.315 33.153 28.606 1.00 119.63 414 LYS A CA 1
ATOM 3016 C C . LYS A 1 400 ? 5.686 33.943 29.758 1.00 119.19 414 LYS A C 1
ATOM 3017 O O . LYS A 1 400 ? 6.106 33.796 30.909 1.00 123.67 414 LYS A O 1
ATOM 3023 N N . LEU A 1 401 ? 4.676 34.759 29.471 1.00 116.08 415 LEU A N 1
ATOM 3024 C CA . LEU A 1 401 ? 4.106 35.645 30.486 1.00 119.89 415 LEU A CA 1
ATOM 3025 C C . LEU A 1 401 ? 3.254 34.868 31.490 1.00 124.15 415 LEU A C 1
ATOM 3026 O O . LEU A 1 401 ? 2.743 33.783 31.193 1.00 129.20 415 LEU A O 1
ATOM 3031 N N . SER A 1 402 ? 3.126 35.429 32.687 1.00 124.91 416 SER A N 1
ATOM 3032 C CA . SER A 1 402 ? 2.481 34.751 33.810 1.00 126.73 416 SER A CA 1
ATOM 3033 C C . SER A 1 402 ? 1.901 35.788 34.770 1.00 128.68 416 SER A C 1
ATOM 3034 O O . SER A 1 402 ? 1.926 36.987 34.494 1.00 127.30 416 SER A O 1
ATOM 3037 N N . GLY A 1 403 ? 1.368 35.319 35.892 1.00 134.78 417 GLY A N 1
ATOM 3038 C CA . GLY A 1 403 ? 0.780 36.195 36.899 1.00 137.50 417 GLY A CA 1
ATOM 3039 C C . GLY A 1 403 ? -0.617 36.611 36.491 1.00 135.22 417 GLY A C 1
ATOM 3040 O O . GLY A 1 403 ? -1.227 36.015 35.585 1.00 134.01 417 GLY A O 1
ATOM 3041 N N . GLN A 1 404 ? -1.115 37.645 37.160 1.00 134.89 418 GLN A N 1
ATOM 3042 C CA . GLN A 1 404 ? -2.464 38.149 36.919 1.00 133.82 418 GLN A CA 1
ATOM 3043 C C . GLN A 1 404 ? -2.439 39.470 36.157 1.00 129.64 418 GLN A C 1
ATOM 3044 O O . GLN A 1 404 ? -1.497 40.259 36.262 1.00 126.20 418 GLN A O 1
ATOM 3050 N N . ILE A 1 405 ? -3.504 39.693 35.401 1.00 126.93 419 ILE A N 1
ATOM 3051 C CA . ILE A 1 405 ? -3.657 40.882 34.580 1.00 125.11 419 ILE A CA 1
ATOM 3052 C C . ILE A 1 405 ? -4.157 41.995 35.509 1.00 129.64 419 ILE A C 1
ATOM 3053 O O . ILE A 1 405 ? -4.965 41.714 36.396 1.00 130.29 419 ILE A O 1
ATOM 3058 N N . PRO A 1 406 ? -3.681 43.251 35.326 1.00 132.94 420 PRO A N 1
ATOM 3059 C CA . PRO A 1 406 ? -4.212 44.378 36.131 1.00 135.35 420 PRO A CA 1
ATOM 3060 C C . PRO A 1 406 ? -5.721 44.596 35.986 1.00 133.77 420 PRO A C 1
ATOM 3061 O O . PRO A 1 406 ? -6.257 44.384 34.902 1.00 130.42 420 PRO A O 1
ATOM 3065 N N . HIS A 1 407 ? -6.384 45.017 37.067 1.00 135.96 421 HIS A N 1
ATOM 3066 C CA . HIS A 1 407 ? -7.856 45.131 37.099 1.00 137.17 421 HIS A CA 1
ATOM 3067 C C . HIS A 1 407 ? -8.410 46.141 36.071 1.00 134.42 421 HIS A C 1
ATOM 3068 O O . HIS A 1 407 ? -9.488 45.911 35.491 1.00 134.89 421 HIS A O 1
ATOM 3070 N N . GLY A 1 408 ? -7.675 47.237 35.853 1.00 129.63 422 GLY A N 1
ATOM 3071 C CA . GLY A 1 408 ? -8.066 48.278 34.895 1.00 127.00 422 GLY A CA 1
ATOM 3072 C C . GLY A 1 408 ? -7.818 47.944 33.427 1.00 124.25 422 GLY A C 1
ATOM 3073 O O . GLY A 1 408 ? -8.415 48.555 32.530 1.00 120.88 422 GLY A O 1
ATOM 3074 N N . PHE A 1 409 ? -6.947 46.964 33.187 1.00 123.99 423 PHE A N 1
ATOM 3075 C CA . PHE A 1 409 ? -6.544 46.533 31.844 1.00 120.52 423 PHE A CA 1
ATOM 3076 C C . PHE A 1 409 ? -7.664 45.907 30.999 1.00 118.29 423 PHE A C 1
ATOM 3077 O O . PHE A 1 409 ? -7.559 45.870 29.787 1.00 114.68 423 PHE A O 1
ATOM 3085 N N . TRP A 1 410 ? -8.722 45.420 31.634 1.00 120.81 424 TRP A N 1
ATOM 3086 C CA . TRP A 1 410 ? -9.830 44.788 30.932 1.00 122.44 424 TRP A CA 1
ATOM 3087 C C . TRP A 1 410 ? -10.920 45.771 30.497 1.00 124.12 424 TRP A C 1
ATOM 3088 O O . TRP A 1 410 ? -11.817 45.378 29.756 1.00 126.04 424 TRP A O 1
ATOM 3099 N N . GLY A 1 411 ? -10.861 47.026 30.944 1.00 125.44 425 GLY A N 1
ATOM 3100 C CA . GLY A 1 411 ? -11.941 47.990 30.695 1.00 127.46 425 GLY A CA 1
ATOM 3101 C C . GLY A 1 411 ? -11.501 49.318 30.107 1.00 127.04 425 GLY A C 1
ATOM 3102 O O . GLY A 1 411 ? -12.136 50.345 30.363 1.00 130.96 425 GLY A O 1
ATOM 3103 N N . LEU A 1 412 ? -10.437 49.302 29.306 1.00 123.00 426 LEU A N 1
ATOM 3104 C CA . LEU A 1 412 ? -9.906 50.525 28.706 1.00 121.18 426 LEU A CA 1
ATOM 3105 C C . LEU A 1 412 ? -10.799 50.923 27.531 1.00 120.04 426 LEU A C 1
ATOM 3106 O O . LEU A 1 412 ? -11.069 50.083 26.672 1.00 119.62 426 LEU A O 1
ATOM 3111 N N . PRO A 1 413 ? -11.248 52.196 27.484 1.00 122.72 427 PRO A N 1
ATOM 3112 C CA . PRO A 1 413 ? -12.354 52.621 26.602 1.00 124.88 427 PRO A CA 1
ATOM 3113 C C . PRO A 1 413 ? -12.175 52.286 25.115 1.00 123.78 427 PRO A C 1
ATOM 3114 O O . PRO A 1 413 ? -13.090 51.721 24.503 1.00 127.78 427 PRO A O 1
ATOM 3118 N N . ARG A 1 414 ? -11.001 52.595 24.565 1.00 121.68 428 ARG A N 1
ATOM 3119 C CA . ARG A 1 414 ? -10.720 52.419 23.132 1.00 118.24 428 ARG A CA 1
ATOM 3120 C C . ARG A 1 414 ? -10.137 51.054 22.747 1.00 113.46 428 ARG A C 1
ATOM 3121 O O . ARG A 1 414 ? -9.894 50.810 21.566 1.00 109.13 428 ARG A O 1
ATOM 3129 N N . LEU A 1 415 ? -9.925 50.172 23.725 1.00 111.65 429 LEU A N 1
ATOM 3130 C CA . LEU A 1 415 ? -9.374 48.845 23.462 1.00 107.87 429 LEU A CA 1
ATOM 3131 C C . LEU A 1 415 ? -10.313 48.011 22.570 1.00 108.58 429 LEU A C 1
ATOM 3132 O O . LEU A 1 415 ? -11.469 47.722 22.939 1.00 112.79 429 LEU A O 1
ATOM 3137 N N . SER A 1 416 ? -9.787 47.645 21.399 1.00 102.83 430 SER A N 1
ATOM 3138 C CA . SER A 1 416 ? -10.500 46.921 20.356 1.00 97.29 430 SER A CA 1
ATOM 3139 C C . SER A 1 416 ? -10.093 45.446 20.320 1.00 96.28 430 SER A C 1
ATOM 3140 O O . SER A 1 416 ? -10.957 44.569 20.209 1.00 98.87 430 SER A O 1
ATOM 3143 N N . LEU A 1 417 ? -8.786 45.185 20.389 1.00 94.17 431 LEU A N 1
ATOM 3144 C CA . LEU A 1 417 ? -8.233 43.830 20.374 1.00 95.52 431 LEU A CA 1
ATOM 3145 C C . LEU A 1 417 ? -7.434 43.572 21.640 1.00 98.20 431 LEU A C 1
ATOM 3146 O O . LEU A 1 417 ? -6.439 44.243 21.905 1.00 99.69 431 LEU A O 1
ATOM 3151 N N . LEU A 1 418 ? -7.883 42.589 22.416 1.00 101.14 432 LEU A N 1
ATOM 3152 C CA . LEU A 1 418 ? -7.165 42.086 23.584 1.00 99.75 432 LEU A CA 1
ATOM 3153 C C . LEU A 1 418 ? -6.797 40.624 23.334 1.00 99.81 432 LEU A C 1
ATOM 3154 O O . LEU A 1 418 ? -7.609 39.725 23.547 1.00 100.03 432 LEU A O 1
ATOM 3159 N N . GLU A 1 419 ? -5.580 40.405 22.836 1.00 100.66 433 GLU A N 1
ATOM 3160 C CA . GLU A 1 419 ? -5.082 39.067 22.505 1.00 100.55 433 GLU A CA 1
ATOM 3161 C C . GLU A 1 419 ? -3.973 38.724 23.493 1.00 101.32 433 GLU A C 1
ATOM 3162 O O . GLU A 1 419 ? -2.891 39.313 23.461 1.00 97.99 433 GLU A O 1
ATOM 3168 N N . LEU A 1 420 ? -4.277 37.770 24.373 1.00 103.45 434 LEU A N 1
ATOM 3169 C CA . LEU A 1 420 ? -3.383 37.329 25.426 1.00 104.57 434 LEU A CA 1
ATOM 3170 C C . LEU A 1 420 ? -2.976 35.855 25.288 1.00 104.95 434 LEU A C 1
ATOM 3171 O O . LEU A 1 420 ? -2.228 35.352 26.126 1.00 107.29 434 LEU A O 1
ATOM 3176 N N . SER A 1 421 ? -3.422 35.181 24.225 1.00 103.03 435 SER A N 1
ATOM 3177 C CA . SER A 1 421 ? -3.429 33.710 24.188 1.00 107.07 435 SER A CA 1
ATOM 3178 C C . SER A 1 421 ? -2.047 33.036 24.255 1.00 110.37 435 SER A C 1
ATOM 3179 O O . SER A 1 421 ? -1.039 33.645 23.930 1.00 111.10 435 SER A O 1
ATOM 3182 N N . ASP A 1 422 ? -2.019 31.783 24.712 1.00 113.06 436 ASP A N 1
ATOM 3183 C CA . ASP A 1 422 ? -0.793 30.976 24.802 1.00 113.93 436 ASP A CA 1
ATOM 3184 C C . ASP A 1 422 ? 0.270 31.584 25.739 1.00 112.67 436 ASP A C 1
ATOM 3185 O O . ASP A 1 422 ? 1.424 31.771 25.363 1.00 106.67 436 ASP A O 1
ATOM 3190 N N . ASN A 1 423 ? -0.168 31.884 26.964 1.00 116.75 437 ASN A N 1
ATOM 3191 C CA . ASN A 1 423 ? 0.689 32.305 28.095 1.00 119.08 437 ASN A CA 1
ATOM 3192 C C . ASN A 1 423 ? 0.298 31.504 29.344 1.00 121.95 437 ASN A C 1
ATOM 3193 O O . ASN A 1 423 ? -0.495 30.577 29.241 1.00 123.30 437 ASN A O 1
ATOM 3198 N N . SER A 1 424 ? 0.853 31.848 30.510 1.00 126.66 438 SER A N 1
ATOM 3199 C CA . SER A 1 424 ? 0.459 31.241 31.796 1.00 132.20 438 SER A CA 1
ATOM 3200 C C . SER A 1 424 ? -0.321 32.202 32.699 1.00 132.19 438 SER A C 1
ATOM 3201 O O . SER A 1 424 ? -0.105 32.220 33.912 1.00 134.03 438 SER A O 1
ATOM 3204 N N . PHE A 1 425 ? -1.243 32.979 32.125 1.00 130.35 439 PHE A N 1
ATOM 3205 C CA . PHE A 1 425 ? -1.985 33.975 32.916 1.00 130.56 439 PHE A CA 1
ATOM 3206 C C . PHE A 1 425 ? -3.010 33.316 33.835 1.00 133.81 439 PHE A C 1
ATOM 3207 O O . PHE A 1 425 ? -3.653 32.334 33.452 1.00 134.95 439 PHE A O 1
ATOM 3215 N N . THR A 1 426 ? -3.122 33.856 35.052 1.00 133.08 440 THR A N 1
ATOM 3216 C CA . THR A 1 426 ? -4.017 33.343 36.082 1.00 132.93 440 THR A CA 1
ATOM 3217 C C . THR A 1 426 ? -4.987 34.425 36.545 1.00 132.11 440 THR A C 1
ATOM 3218 O O . THR A 1 426 ? -4.845 35.602 36.201 1.00 127.58 440 THR A O 1
ATOM 3222 N N . GLY A 1 427 ? -5.983 33.999 37.316 1.00 135.31 441 GLY A N 1
ATOM 3223 C CA . GLY A 1 427 ? -6.975 34.894 37.904 1.00 136.51 441 GLY A CA 1
ATOM 3224 C C . GLY A 1 427 ? -8.321 34.802 37.215 1.00 136.15 441 GLY A C 1
ATOM 3225 O O . GLY A 1 427 ? -8.508 34.019 36.277 1.00 134.80 441 GLY A O 1
ATOM 3226 N N . SER A 1 428 ? -9.262 35.604 37.710 1.00 137.18 442 SER A N 1
ATOM 3227 C CA . SER A 1 428 ? -10.592 35.743 37.121 1.00 134.59 442 SER A CA 1
ATOM 3228 C C . SER A 1 428 ? -10.688 37.043 36.353 1.00 132.75 442 SER A C 1
ATOM 3229 O O . SER A 1 428 ? -9.980 38.006 36.651 1.00 132.79 442 SER A O 1
ATOM 3232 N N . ILE A 1 429 ? -11.587 37.065 35.377 1.00 132.06 443 ILE A N 1
ATOM 3233 C CA . ILE A 1 429 ? -11.829 38.247 34.566 1.00 132.02 443 ILE A CA 1
ATOM 3234 C C . ILE A 1 429 ? -12.764 39.168 35.358 1.00 133.88 443 ILE A C 1
ATOM 3235 O O . ILE A 1 429 ? -13.924 38.820 35.567 1.00 135.15 443 ILE A O 1
ATOM 3240 N N . PRO A 1 430 ? -12.268 40.344 35.798 1.00 135.22 444 PRO A N 1
ATOM 3241 C CA . PRO A 1 430 ? -13.083 41.180 36.686 1.00 139.12 444 PRO A CA 1
ATOM 3242 C C . PRO A 1 430 ? -14.307 41.813 36.010 1.00 138.72 444 PRO A C 1
ATOM 3243 O O . PRO A 1 430 ? -14.355 41.920 34.786 1.00 134.53 444 PRO A O 1
ATOM 3247 N N . LYS A 1 431 ? -15.286 42.219 36.820 1.00 143.68 445 LYS A N 1
ATOM 3248 C CA . LYS A 1 431 ? -16.490 42.904 36.319 1.00 144.85 445 LYS A CA 1
ATOM 3249 C C . LYS A 1 431 ? -16.217 44.316 35.741 1.00 143.65 445 LYS A C 1
ATOM 3250 O O . LYS A 1 431 ? -17.106 44.917 35.139 1.00 140.38 445 LYS A O 1
ATOM 3256 N N . THR A 1 432 ? -14.995 44.830 35.921 1.00 145.28 446 THR A N 1
ATOM 3257 C CA . THR A 1 432 ? -14.537 46.068 35.266 1.00 144.86 446 THR A CA 1
ATOM 3258 C C . THR A 1 432 ? -14.379 45.958 33.737 1.00 139.63 446 THR A C 1
ATOM 3259 O O . THR A 1 432 ? -14.147 46.970 33.065 1.00 137.69 446 THR A O 1
ATOM 3263 N N . ILE A 1 433 ? -14.483 44.739 33.198 1.00 136.73 447 ILE A N 1
ATOM 3264 C CA . ILE A 1 433 ? -14.556 44.506 31.745 1.00 131.73 447 ILE A CA 1
ATOM 3265 C C . ILE A 1 433 ? -15.761 45.196 31.071 1.00 130.39 447 ILE A C 1
ATOM 3266 O O . ILE A 1 433 ? -15.743 45.425 29.867 1.00 128.44 447 ILE A O 1
ATOM 3271 N N . ILE A 1 434 ? -16.801 45.510 31.844 1.00 132.35 448 ILE A N 1
ATOM 3272 C CA . ILE A 1 434 ? -17.897 46.388 31.400 1.00 132.95 448 ILE A CA 1
ATOM 3273 C C . ILE A 1 434 ? -17.429 47.687 30.729 1.00 130.82 448 ILE A C 1
ATOM 3274 O O . ILE A 1 434 ? -18.084 48.161 29.804 1.00 128.88 448 ILE A O 1
ATOM 3279 N N . GLY A 1 435 ? -16.313 48.253 31.203 1.00 130.04 449 GLY A N 1
ATOM 3280 C CA . GLY A 1 435 ? -15.749 49.491 30.661 1.00 128.04 449 GLY A CA 1
ATOM 3281 C C . GLY A 1 435 ? -15.203 49.457 29.242 1.00 123.48 449 GLY A C 1
ATOM 3282 O O . GLY A 1 435 ? -15.113 50.507 28.604 1.00 124.64 449 GLY A O 1
ATOM 3283 N N . ALA A 1 436 ? -14.834 48.269 28.747 1.00 119.46 450 ALA A N 1
ATOM 3284 C CA . ALA A 1 436 ? -14.275 48.106 27.389 1.00 113.14 450 ALA A CA 1
ATOM 3285 C C . ALA A 1 436 ? -15.334 48.223 26.284 1.00 111.77 450 ALA A C 1
ATOM 3286 O O . ALA A 1 436 ? -15.659 47.236 25.623 1.00 108.47 450 ALA A O 1
ATOM 3288 N N . LYS A 1 437 ? -15.830 49.442 26.067 1.00 113.06 451 LYS A N 1
ATOM 3289 C CA . LYS A 1 437 ? -16.967 49.681 25.180 1.00 114.23 451 LYS A CA 1
ATOM 3290 C C . LYS A 1 437 ? -16.658 49.481 23.688 1.00 113.84 451 LYS A C 1
ATOM 3291 O O . LYS A 1 437 ? -17.583 49.325 22.912 1.00 116.82 451 LYS A O 1
ATOM 3293 N N . ASN A 1 438 ? -15.381 49.499 23.286 1.00 114.89 452 ASN A N 1
ATOM 3294 C CA . ASN A 1 438 ? -14.988 49.304 21.874 1.00 110.69 452 ASN A CA 1
ATOM 3295 C C . ASN A 1 438 ? -14.432 47.917 21.557 1.00 106.49 452 ASN A C 1
ATOM 3296 O O . ASN A 1 438 ? -13.973 47.684 20.437 1.00 105.70 452 ASN A O 1
ATOM 3301 N N . LEU A 1 439 ? -14.521 46.984 22.499 1.00 104.19 453 LEU A N 1
ATOM 3302 C CA . LEU A 1 439 ? -13.932 45.659 22.325 1.00 100.69 453 LEU A CA 1
ATOM 3303 C C . LEU A 1 439 ? -14.635 44.832 21.244 1.00 98.83 453 LEU A C 1
ATOM 3304 O O . LEU A 1 439 ? -15.857 44.645 21.276 1.00 97.98 453 LEU A O 1
ATOM 3309 N N . SER A 1 440 ? -13.840 44.365 20.286 1.00 98.84 454 SER A N 1
ATOM 3310 C CA . SER A 1 440 ? -14.285 43.446 19.230 1.00 100.43 454 SER A CA 1
ATOM 3311 C C . SER A 1 440 ? -13.860 42.017 19.534 1.00 99.64 454 SER A C 1
ATOM 3312 O O . SER A 1 440 ? -14.681 41.098 19.535 1.00 103.43 454 SER A O 1
ATOM 3315 N N . ASN A 1 441 ? -12.566 41.850 19.786 1.00 98.01 455 ASN A N 1
ATOM 3316 C CA . ASN A 1 441 ? -11.927 40.550 19.837 1.00 97.58 455 ASN A CA 1
ATOM 3317 C C . ASN A 1 441 ? -11.256 40.310 21.180 1.00 98.09 455 ASN A C 1
ATOM 3318 O O . ASN A 1 441 ? -10.291 41.011 21.539 1.00 94.98 455 ASN A O 1
ATOM 3323 N N . LEU A 1 442 ? -11.764 39.310 21.906 1.00 99.07 456 LEU A N 1
ATOM 3324 C CA . LEU A 1 442 ? -11.124 38.809 23.110 1.00 100.25 456 LEU A CA 1
ATOM 3325 C C . LEU A 1 442 ? -10.540 37.458 22.759 1.00 99.22 456 LEU A C 1
ATOM 3326 O O . LEU A 1 442 ? -11.274 36.531 22.451 1.00 101.73 456 LEU A O 1
ATOM 3331 N N . ARG A 1 443 ? -9.216 37.356 22.800 1.00 99.74 457 ARG A N 1
ATOM 3332 C CA . ARG A 1 443 ? -8.507 36.128 22.447 1.00 101.20 457 ARG A CA 1
ATOM 3333 C C . ARG A 1 443 ? -7.586 35.694 23.584 1.00 101.75 457 ARG A C 1
ATOM 3334 O O . ARG A 1 443 ? -6.456 36.182 23.706 1.00 100.08 457 ARG A O 1
ATOM 3342 N N . ILE A 1 444 ? -8.088 34.778 24.415 1.00 102.13 458 ILE A N 1
ATOM 3343 C CA . ILE A 1 444 ? -7.413 34.386 25.647 1.00 103.59 458 ILE A CA 1
ATOM 3344 C C . ILE A 1 444 ? -7.224 32.872 25.785 1.00 105.92 458 ILE A C 1
ATOM 3345 O O . ILE A 1 444 ? -7.083 32.367 26.897 1.00 109.09 458 ILE A O 1
ATOM 3350 N N . SER A 1 445 ? -7.182 32.160 24.656 1.00 105.49 459 SER A N 1
ATOM 3351 C CA A SER A 1 445 ? -6.998 30.710 24.668 0.80 107.11 459 SER A CA 1
ATOM 3352 C CA B SER A 1 445 ? -6.996 30.711 24.656 0.20 106.98 459 SER A CA 1
ATOM 3353 C C . SER A 1 445 ? -5.635 30.313 25.229 1.00 108.98 459 SER A C 1
ATOM 3354 O O . SER A 1 445 ? -4.705 31.113 25.246 1.00 108.84 459 SER A O 1
ATOM 3359 N N . LYS A 1 446 ? -5.538 29.069 25.696 1.00 112.28 460 LYS A N 1
ATOM 3360 C CA . LYS A 1 446 ? -4.307 28.509 26.257 1.00 115.36 460 LYS A CA 1
ATOM 3361 C C . LYS A 1 446 ? -3.686 29.401 27.341 1.00 115.00 460 LYS A C 1
ATOM 3362 O O . LYS A 1 446 ? -2.629 29.994 27.155 1.00 111.77 460 LYS A O 1
ATOM 3368 N N . ASN A 1 447 ? -4.388 29.508 28.462 1.00 117.54 461 ASN A N 1
ATOM 3369 C CA . ASN A 1 447 ? -3.895 30.205 29.648 1.00 120.02 461 ASN A CA 1
ATOM 3370 C C . ASN A 1 447 ? -4.334 29.395 30.858 1.00 125.75 461 ASN A C 1
ATOM 3371 O O . ASN A 1 447 ? -4.760 28.251 30.693 1.00 126.38 461 ASN A O 1
ATOM 3376 N N . ARG A 1 448 ? -4.201 29.951 32.062 1.00 132.40 462 ARG A N 1
ATOM 3377 C CA . ARG A 1 448 ? -4.727 29.302 33.277 1.00 135.34 462 ARG A CA 1
ATOM 3378 C C . ARG A 1 448 ? -5.645 30.243 34.073 1.00 136.26 462 ARG A C 1
ATOM 3379 O O . ARG A 1 448 ? -5.490 30.398 35.284 1.00 139.97 462 ARG A O 1
ATOM 3387 N N . PHE A 1 449 ? -6.596 30.873 33.378 1.00 132.92 463 PHE A N 1
ATOM 3388 C CA . PHE A 1 449 ? -7.631 31.686 34.029 1.00 132.89 463 PHE A CA 1
ATOM 3389 C C . PHE A 1 449 ? -8.642 30.766 34.694 1.00 136.20 463 PHE A C 1
ATOM 3390 O O . PHE A 1 449 ? -8.750 29.588 34.344 1.00 137.72 463 PHE A O 1
ATOM 3398 N N . SER A 1 450 ? -9.386 31.319 35.649 1.00 139.61 464 SER A N 1
ATOM 3399 C CA . SER A 1 450 ? -10.383 30.564 36.428 1.00 140.05 464 SER A CA 1
ATOM 3400 C C . SER A 1 450 ? -11.554 31.471 36.816 1.00 141.68 464 SER A C 1
ATOM 3401 O O . SER A 1 450 ? -11.581 32.643 36.447 1.00 142.43 464 SER A O 1
ATOM 3404 N N . GLY A 1 451 ? -12.531 30.917 37.533 1.00 145.66 465 GLY A N 1
ATOM 3405 C CA . GLY A 1 451 ? -13.733 31.649 37.942 1.00 145.44 465 GLY A CA 1
ATOM 3406 C C . GLY A 1 451 ? -14.823 31.609 36.888 1.00 140.51 465 GLY A C 1
ATOM 3407 O O . GLY A 1 451 ? -14.755 30.836 35.926 1.00 136.56 465 GLY A O 1
ATOM 3408 N N . SER A 1 452 ? -15.829 32.455 37.073 1.00 140.80 466 SER A N 1
ATOM 3409 C CA . SER A 1 452 ? -16.931 32.564 36.119 1.00 139.49 466 SER A CA 1
ATOM 3410 C C . SER A 1 452 ? -16.559 33.430 34.930 1.00 136.95 466 SER A C 1
ATOM 3411 O O . SER A 1 452 ? -15.586 34.191 34.982 1.00 135.90 466 SER A O 1
ATOM 3414 N N . ILE A 1 453 ? -17.349 33.301 33.864 1.00 135.99 467 ILE A N 1
ATOM 3415 C CA . ILE A 1 453 ? -17.356 34.274 32.769 1.00 134.59 467 ILE A CA 1
ATOM 3416 C C . ILE A 1 453 ? -18.328 35.364 33.225 1.00 136.12 467 ILE A C 1
ATOM 3417 O O . ILE A 1 453 ? -19.494 35.061 33.476 1.00 140.12 467 ILE A O 1
ATOM 3422 N N . PRO A 1 454 ? -17.865 36.626 33.359 1.00 135.07 468 PRO A N 1
ATOM 3423 C CA . PRO A 1 454 ? -18.783 37.648 33.894 1.00 136.43 468 PRO A CA 1
ATOM 3424 C C . PRO A 1 454 ? -20.020 37.916 33.025 1.00 132.69 468 PRO A C 1
ATOM 3425 O O . PRO A 1 454 ? -19.980 37.744 31.816 1.00 127.64 468 PRO A O 1
ATOM 3429 N N . ASN A 1 455 ? -21.109 38.314 33.674 1.00 136.66 469 ASN A N 1
ATOM 3430 C CA . ASN A 1 455 ? -22.348 38.694 32.992 1.00 136.73 469 ASN A CA 1
ATOM 3431 C C . ASN A 1 455 ? -22.190 40.036 32.261 1.00 134.54 469 ASN A C 1
ATOM 3432 O O . ASN A 1 455 ? -22.920 40.306 31.301 1.00 133.02 469 ASN A O 1
ATOM 3434 N N . GLU A 1 456 ? -21.239 40.860 32.718 1.00 135.50 470 GLU A N 1
ATOM 3435 C CA . GLU A 1 456 ? -20.985 42.192 32.153 1.00 135.33 470 GLU A CA 1
ATOM 3436 C C . GLU A 1 456 ? -20.575 42.194 30.676 1.00 132.61 470 GLU A C 1
ATOM 3437 O O . GLU A 1 456 ? -20.821 43.186 29.977 1.00 132.85 470 GLU A O 1
ATOM 3443 N N . ILE A 1 457 ? -19.954 41.104 30.212 1.00 131.51 471 ILE A N 1
ATOM 3444 C CA . ILE A 1 457 ? -19.550 40.955 28.799 1.00 128.58 471 ILE A CA 1
ATOM 3445 C C . ILE A 1 457 ? -20.705 41.189 27.825 1.00 125.53 471 ILE A C 1
ATOM 3446 O O . ILE A 1 457 ? -20.525 41.859 26.811 1.00 126.07 471 ILE A O 1
ATOM 3451 N N . GLY A 1 458 ? -21.876 40.644 28.142 1.00 125.06 472 GLY A N 1
ATOM 3452 C CA . GLY A 1 458 ? -23.078 40.796 27.318 1.00 122.56 472 GLY A CA 1
ATOM 3453 C C . GLY A 1 458 ? -23.479 42.215 26.952 1.00 123.64 472 GLY A C 1
ATOM 3454 O O . GLY A 1 458 ? -24.135 42.406 25.934 1.00 121.40 472 GLY A O 1
ATOM 3455 N N . SER A 1 459 ? -23.100 43.199 27.777 1.00 127.09 473 SER A N 1
ATOM 3456 C CA . SER A 1 459 ? -23.352 44.626 27.487 1.00 130.28 473 SER A CA 1
ATOM 3457 C C . SER A 1 459 ? -22.485 45.222 26.361 1.00 129.45 473 SER A C 1
ATOM 3458 O O . SER A 1 459 ? -22.844 46.251 25.787 1.00 130.72 473 SER A O 1
ATOM 3461 N N . LEU A 1 460 ? -21.359 44.586 26.046 1.00 127.94 474 LEU A N 1
ATOM 3462 C CA . LEU A 1 460 ? -20.414 45.104 25.044 1.00 125.61 474 LEU A CA 1
ATOM 3463 C C . LEU A 1 460 ? -20.891 44.720 23.643 1.00 124.10 474 LEU A C 1
ATOM 3464 O O . LEU A 1 460 ? -20.487 43.679 23.089 1.00 118.84 474 LEU A O 1
ATOM 3469 N N . ASN A 1 461 ? -21.739 45.585 23.074 1.00 126.72 475 ASN A N 1
ATOM 3470 C CA . ASN A 1 461 ? -22.437 45.306 21.801 1.00 127.25 475 ASN A CA 1
ATOM 3471 C C . ASN A 1 461 ? -21.526 45.129 20.581 1.00 121.91 475 ASN A C 1
ATOM 3472 O O . ASN A 1 461 ? -21.968 44.617 19.561 1.00 122.43 475 ASN A O 1
ATOM 3477 N N . GLY A 1 462 ? -20.273 45.563 20.681 1.00 119.28 476 GLY A N 1
ATOM 3478 C CA . GLY A 1 462 ? -19.292 45.368 19.624 1.00 114.67 476 GLY A CA 1
ATOM 3479 C C . GLY A 1 462 ? -18.784 43.951 19.417 1.00 108.85 476 GLY A C 1
ATOM 3480 O O . GLY A 1 462 ? -18.472 43.585 18.290 1.00 108.39 476 GLY A O 1
ATOM 3481 N N . ILE A 1 463 ? -18.709 43.150 20.479 1.00 106.04 477 ILE A N 1
ATOM 3482 C CA . ILE A 1 463 ? -17.946 41.893 20.446 1.00 104.24 477 ILE A CA 1
ATOM 3483 C C . ILE A 1 463 ? -18.348 40.956 19.295 1.00 102.94 477 ILE A C 1
ATOM 3484 O O . ILE A 1 463 ? -19.521 40.606 19.131 1.00 102.55 477 ILE A O 1
ATOM 3489 N N . ILE A 1 464 ? -17.346 40.580 18.499 1.00 101.02 478 ILE A N 1
ATOM 3490 C CA . ILE A 1 464 ? -17.494 39.587 17.440 1.00 97.51 478 ILE A CA 1
ATOM 3491 C C . ILE A 1 464 ? -16.793 38.264 17.784 1.00 97.86 478 ILE A C 1
ATOM 3492 O O . ILE A 1 464 ? -17.094 37.257 17.163 1.00 99.52 478 ILE A O 1
ATOM 3497 N N . GLU A 1 465 ? -15.861 38.258 18.740 1.00 97.72 479 GLU A N 1
ATOM 3498 C CA . GLU A 1 465 ? -15.113 37.048 19.078 1.00 100.81 479 GLU A CA 1
ATOM 3499 C C . GLU A 1 465 ? -14.885 36.905 20.590 1.00 102.70 479 GLU A C 1
ATOM 3500 O O . GLU A 1 465 ? -14.470 37.859 21.260 1.00 106.20 479 GLU A O 1
ATOM 3506 N N . ILE A 1 466 ? -15.167 35.709 21.104 1.00 101.56 480 ILE A N 1
ATOM 3507 C CA . ILE A 1 466 ? -14.857 35.333 22.477 1.00 104.02 480 ILE A CA 1
ATOM 3508 C C . ILE A 1 466 ? -14.174 33.977 22.414 1.00 103.57 480 ILE A C 1
ATOM 3509 O O . ILE A 1 466 ? -14.842 32.946 22.389 1.00 102.78 480 ILE A O 1
ATOM 3514 N N . SER A 1 467 ? -12.842 33.995 22.368 1.00 104.16 481 SER A N 1
ATOM 3515 C CA . SER A 1 467 ? -12.037 32.792 22.222 1.00 105.60 481 SER A CA 1
ATOM 3516 C C . SER A 1 467 ? -11.246 32.562 23.495 1.00 109.36 481 SER A C 1
ATOM 3517 O O . SER A 1 467 ? -10.194 33.171 23.716 1.00 111.53 481 SER A O 1
ATOM 3520 N N . GLY A 1 468 ? -11.777 31.682 24.339 1.00 112.49 482 GLY A N 1
ATOM 3521 C CA . GLY A 1 468 ? -11.147 31.328 25.602 1.00 115.81 482 GLY A CA 1
ATOM 3522 C C . GLY A 1 468 ? -11.111 29.830 25.815 1.00 116.29 482 GLY A C 1
ATOM 3523 O O . GLY A 1 468 ? -11.508 29.356 26.877 1.00 120.06 482 GLY A O 1
ATOM 3524 N N . ALA A 1 469 ? -10.633 29.089 24.812 1.00 113.72 483 ALA A N 1
ATOM 3525 C CA . ALA A 1 469 ? -10.403 27.647 24.959 1.00 113.43 483 ALA A CA 1
ATOM 3526 C C . ALA A 1 469 ? -9.218 27.377 25.907 1.00 114.30 483 ALA A C 1
ATOM 3527 O O . ALA A 1 469 ? -8.423 28.262 26.178 1.00 113.62 483 ALA A O 1
ATOM 3529 N N . GLU A 1 470 ? -9.152 26.167 26.446 1.00 114.93 484 GLU A N 1
ATOM 3530 C CA . GLU A 1 470 ? -8.016 25.684 27.249 1.00 117.19 484 GLU A CA 1
ATOM 3531 C C . GLU A 1 470 ? -7.606 26.584 28.432 1.00 120.07 484 GLU A C 1
ATOM 3532 O O . GLU A 1 470 ? -6.500 27.117 28.479 1.00 120.45 484 GLU A O 1
ATOM 3538 N N . ASN A 1 471 ? -8.536 26.738 29.373 1.00 124.06 485 ASN A N 1
ATOM 3539 C CA . ASN A 1 471 ? -8.325 27.449 30.650 1.00 128.82 485 ASN A CA 1
ATOM 3540 C C . ASN A 1 471 ? -8.985 26.615 31.767 1.00 132.55 485 ASN A C 1
ATOM 3541 O O . ASN A 1 471 ? -9.146 25.416 31.576 1.00 132.42 485 ASN A O 1
ATOM 3546 N N . ASP A 1 472 ? -9.344 27.220 32.906 1.00 138.29 486 ASP A N 1
ATOM 3547 C CA . ASP A 1 472 ? -10.186 26.557 33.935 1.00 147.08 486 ASP A CA 1
ATOM 3548 C C . ASP A 1 472 ? -11.438 27.354 34.337 1.00 146.13 486 ASP A C 1
ATOM 3549 O O . ASP A 1 472 ? -11.765 27.464 35.523 1.00 147.13 486 ASP A O 1
ATOM 3554 N N . PHE A 1 473 ? -12.152 27.877 33.344 1.00 142.97 487 PHE A N 1
ATOM 3555 C CA . PHE A 1 473 ? -13.394 28.616 33.597 1.00 141.16 487 PHE A CA 1
ATOM 3556 C C . PHE A 1 473 ? -14.503 27.696 34.094 1.00 140.80 487 PHE A C 1
ATOM 3557 O O . PHE A 1 473 ? -14.582 26.527 33.719 1.00 141.28 487 PHE A O 1
ATOM 3565 N N . SER A 1 474 ? -15.366 28.257 34.928 1.00 140.96 488 SER A N 1
ATOM 3566 C CA . SER A 1 474 ? -16.384 27.489 35.632 1.00 143.61 488 SER A CA 1
ATOM 3567 C C . SER A 1 474 ? -17.688 28.271 35.674 1.00 144.39 488 SER A C 1
ATOM 3568 O O . SER A 1 474 ? -17.783 29.381 35.133 1.00 142.07 488 SER A O 1
ATOM 3571 N N . GLY A 1 475 ? -18.693 27.664 36.298 1.00 147.60 489 GLY A N 1
ATOM 3572 C CA . GLY A 1 475 ? -20.019 28.236 36.376 1.00 148.42 489 GLY A CA 1
ATOM 3573 C C . GLY A 1 475 ? -20.750 28.100 35.057 1.00 144.34 489 GLY A C 1
ATOM 3574 O O . GLY A 1 475 ? -20.315 27.393 34.135 1.00 137.62 489 GLY A O 1
ATOM 3575 N N . GLU A 1 476 ? -21.872 28.798 34.980 1.00 145.72 490 GLU A N 1
ATOM 3576 C CA . GLU A 1 476 ? -22.701 28.788 33.796 1.00 142.57 490 GLU A CA 1
ATOM 3577 C C . GLU A 1 476 ? -22.225 29.817 32.789 1.00 139.21 490 GLU A C 1
ATOM 3578 O O . GLU A 1 476 ? -21.482 30.749 33.122 1.00 136.43 490 GLU A O 1
ATOM 3584 N N . ILE A 1 477 ? -22.663 29.612 31.549 1.00 136.76 491 ILE A N 1
ATOM 3585 C CA . ILE A 1 477 ? -22.492 30.571 30.473 1.00 133.72 491 ILE A CA 1
ATOM 3586 C C . ILE A 1 477 ? -23.555 31.634 30.687 1.00 135.50 491 ILE A C 1
ATOM 3587 O O . ILE A 1 477 ? -24.738 31.283 30.771 1.00 136.44 491 ILE A O 1
ATOM 3592 N N . PRO A 1 478 ? -23.155 32.926 30.785 1.00 135.29 492 PRO A N 1
ATOM 3593 C CA . PRO A 1 478 ? -24.165 33.970 31.005 1.00 137.39 492 PRO A CA 1
ATOM 3594 C C . PRO A 1 478 ? -25.249 33.990 29.924 1.00 135.85 492 PRO A C 1
ATOM 3595 O O . PRO A 1 478 ? -24.959 33.776 28.740 1.00 128.99 492 PRO A O 1
ATOM 3599 N N . GLU A 1 479 ? -26.487 34.233 30.346 1.00 142.29 493 GLU A N 1
ATOM 3600 C CA . GLU A 1 479 ? -27.606 34.379 29.408 1.00 143.34 493 GLU A CA 1
ATOM 3601 C C . GLU A 1 479 ? -27.458 35.699 28.636 1.00 140.86 493 GLU A C 1
ATOM 3602 O O . GLU A 1 479 ? -28.029 35.849 27.554 1.00 140.61 493 GLU A O 1
ATOM 3608 N N . SER A 1 480 ? -26.694 36.638 29.212 1.00 139.57 494 SER A N 1
ATOM 3609 C CA . SER A 1 480 ? -26.227 37.857 28.542 1.00 135.16 494 SER A CA 1
ATOM 3610 C C . SER A 1 480 ? -25.638 37.620 27.142 1.00 130.56 494 SER A C 1
ATOM 3611 O O . SER A 1 480 ? -25.943 38.370 26.205 1.00 128.46 494 SER A O 1
ATOM 3613 N N . LEU A 1 481 ? -24.824 36.571 26.999 1.00 128.11 495 LEU A N 1
ATOM 3614 C CA . LEU A 1 481 ? -24.122 36.289 25.731 1.00 126.18 495 LEU A CA 1
ATOM 3615 C C . LEU A 1 481 ? -25.022 36.062 24.515 1.00 126.46 495 LEU A C 1
ATOM 3616 O O . LEU A 1 481 ? -24.567 36.226 23.386 1.00 127.32 495 LEU A O 1
ATOM 3621 N N . VAL A 1 482 ? -26.273 35.667 24.738 1.00 129.05 496 VAL A N 1
ATOM 3622 C CA . VAL A 1 482 ? -27.253 35.514 23.659 1.00 130.19 496 VAL A CA 1
ATOM 3623 C C . VAL A 1 482 ? -27.566 36.851 22.991 1.00 132.66 496 VAL A C 1
ATOM 3624 O O . VAL A 1 482 ? -27.678 36.914 21.766 1.00 136.79 496 VAL A O 1
ATOM 3628 N N . LYS A 1 483 ? -27.700 37.914 23.782 1.00 137.57 497 LYS A N 1
ATOM 3629 C CA . LYS A 1 483 ? -28.015 39.247 23.254 1.00 141.04 497 LYS A CA 1
ATOM 3630 C C . LYS A 1 483 ? -26.741 40.027 22.907 1.00 134.85 497 LYS A C 1
ATOM 3631 O O . LYS A 1 483 ? -26.466 41.090 23.459 1.00 135.51 497 LYS A O 1
ATOM 3637 N N . LEU A 1 484 ? -25.965 39.445 21.995 1.00 128.81 498 LEU A N 1
ATOM 3638 C CA . LEU A 1 484 ? -24.803 40.053 21.360 1.00 123.11 498 LEU A CA 1
ATOM 3639 C C . LEU A 1 484 ? -24.995 39.801 19.874 1.00 120.89 498 LEU A C 1
ATOM 3640 O O . LEU A 1 484 ? -24.538 38.777 19.340 1.00 112.60 498 LEU A O 1
ATOM 3645 N N . LYS A 1 485 ? -25.696 40.735 19.225 1.00 124.66 499 LYS A N 1
ATOM 3646 C CA . LYS A 1 485 ? -26.116 40.593 17.821 1.00 124.67 499 LYS A CA 1
ATOM 3647 C C . LYS A 1 485 ? -24.946 40.334 16.862 1.00 117.51 499 LYS A C 1
ATOM 3648 O O . LYS A 1 485 ? -25.086 39.563 15.916 1.00 115.45 499 LYS A O 1
ATOM 3654 N N . GLN A 1 486 ? -23.795 40.944 17.143 1.00 114.97 500 GLN A N 1
ATOM 3655 C CA . GLN A 1 486 ? -22.625 40.875 16.266 1.00 114.01 500 GLN A CA 1
ATOM 3656 C C . GLN A 1 486 ? -21.686 39.685 16.504 1.00 109.55 500 GLN A C 1
ATOM 3657 O O . GLN A 1 486 ? -20.690 39.561 15.795 1.00 110.85 500 GLN A O 1
ATOM 3663 N N . LEU A 1 487 ? -21.983 38.822 17.475 1.00 107.51 501 LEU A N 1
ATOM 3664 C CA . LEU A 1 487 ? -21.070 37.734 17.837 1.00 105.64 501 LEU A CA 1
ATOM 3665 C C . LEU A 1 487 ? -20.910 36.748 16.691 1.00 103.10 501 LEU A C 1
ATOM 3666 O O . LEU A 1 487 ? -21.905 36.286 16.123 1.00 105.41 501 LEU A O 1
ATOM 3671 N N . SER A 1 488 ? -19.647 36.441 16.381 1.00 100.76 502 SER A N 1
ATOM 3672 C CA . SER A 1 488 ? -19.253 35.567 15.273 1.00 97.23 502 SER A CA 1
ATOM 3673 C C . SER A 1 488 ? -18.665 34.247 15.761 1.00 94.59 502 SER A C 1
ATOM 3674 O O . SER A 1 488 ? -19.070 33.192 15.272 1.00 97.16 502 SER A O 1
ATOM 3677 N N . ARG A 1 489 ? -17.715 34.311 16.696 1.00 93.09 503 ARG A N 1
ATOM 3678 C CA . ARG A 1 489 ? -16.993 33.138 17.168 1.00 95.85 503 ARG A CA 1
ATOM 3679 C C . ARG A 1 489 ? -17.049 33.053 18.686 1.00 98.89 503 ARG A C 1
ATOM 3680 O O . ARG A 1 489 ? -16.624 33.979 19.374 1.00 100.74 503 ARG A O 1
ATOM 3688 N N . LEU A 1 490 ? -17.583 31.939 19.199 1.00 101.67 504 LEU A N 1
ATOM 3689 C CA . LEU A 1 490 ? -17.597 31.630 20.641 1.00 100.95 504 LEU A CA 1
ATOM 3690 C C . LEU A 1 490 ? -16.897 30.296 20.854 1.00 101.55 504 LEU A C 1
ATOM 3691 O O . LEU A 1 490 ? -17.408 29.265 20.439 1.00 104.72 504 LEU A O 1
ATOM 3696 N N . ASP A 1 491 ? -15.707 30.325 21.447 1.00 102.16 505 ASP A N 1
ATOM 3697 C CA . ASP A 1 491 ? -14.915 29.126 21.680 1.00 103.67 505 ASP A CA 1
ATOM 3698 C C . ASP A 1 491 ? -14.588 29.120 23.161 1.00 108.18 505 ASP A C 1
ATOM 3699 O O . ASP A 1 491 ? -13.750 29.904 23.633 1.00 110.13 505 ASP A O 1
ATOM 3704 N N . LEU A 1 492 ? -15.283 28.248 23.891 1.00 108.44 506 LEU A N 1
ATOM 3705 C CA . LEU A 1 492 ? -15.020 28.006 25.297 1.00 110.28 506 LEU A CA 1
ATOM 3706 C C . LEU A 1 492 ? -14.767 26.510 25.508 1.00 114.36 506 LEU A C 1
ATOM 3707 O O . LEU A 1 492 ? -15.161 25.941 26.535 1.00 118.91 506 LEU A O 1
ATOM 3712 N N . SER A 1 493 ? -14.078 25.884 24.548 1.00 114.27 507 SER A N 1
ATOM 3713 C CA . SER A 1 493 ? -13.733 24.467 24.646 1.00 115.86 507 SER A CA 1
ATOM 3714 C C . SER A 1 493 ? -12.667 24.240 25.718 1.00 118.40 507 SER A C 1
ATOM 3715 O O . SER A 1 493 ? -11.966 25.170 26.124 1.00 117.13 507 SER A O 1
ATOM 3718 N N . LYS A 1 494 ? -12.588 23.001 26.193 1.00 119.01 508 LYS A N 1
ATOM 3719 C CA . LYS A 1 494 ? -11.614 22.586 27.194 1.00 122.33 508 LYS A CA 1
ATOM 3720 C C . LYS A 1 494 ? -11.561 23.484 28.448 1.00 124.97 508 LYS A C 1
ATOM 3721 O O . LYS A 1 494 ? -10.546 24.118 28.743 1.00 124.03 508 LYS A O 1
ATOM 3727 N N . ASN A 1 495 ? -12.678 23.510 29.177 1.00 128.16 509 ASN A N 1
ATOM 3728 C CA . ASN A 1 495 ? -12.813 24.238 30.449 1.00 129.34 509 ASN A CA 1
ATOM 3729 C C . ASN A 1 495 ? -13.680 23.416 31.401 1.00 135.52 509 ASN A C 1
ATOM 3730 O O . ASN A 1 495 ? -14.022 22.275 31.083 1.00 138.02 509 ASN A O 1
ATOM 3735 N N . GLN A 1 496 ? -14.021 23.984 32.561 1.00 141.27 510 GLN A N 1
ATOM 3736 C CA . GLN A 1 496 ? -14.873 23.326 33.556 1.00 144.75 510 GLN A CA 1
ATOM 3737 C C . GLN A 1 496 ? -16.289 23.928 33.611 1.00 142.34 510 GLN A C 1
ATOM 3738 O O . GLN A 1 496 ? -16.852 24.086 34.690 1.00 146.96 510 GLN A O 1
ATOM 3744 N N . LEU A 1 497 ? -16.873 24.250 32.457 1.00 138.52 511 LEU A N 1
ATOM 3745 C CA . LEU A 1 497 ? -18.184 24.927 32.418 1.00 136.50 511 LEU A CA 1
ATOM 3746 C C . LEU A 1 497 ? -19.334 23.945 32.608 1.00 136.44 511 LEU A C 1
ATOM 3747 O O . LEU A 1 497 ? -19.363 22.881 31.992 1.00 132.79 511 LEU A O 1
ATOM 3752 N N . SER A 1 498 ? -20.281 24.330 33.458 1.00 139.40 512 SER A N 1
ATOM 3753 C CA . SER A 1 498 ? -21.442 23.507 33.798 1.00 142.61 512 SER A CA 1
ATOM 3754 C C . SER A 1 498 ? -22.747 24.229 33.457 1.00 142.43 512 SER A C 1
ATOM 3755 O O . SER A 1 498 ? -22.744 25.413 33.122 1.00 139.86 512 SER A O 1
ATOM 3758 N N . GLY A 1 499 ? -23.857 23.500 33.548 1.00 145.78 513 GLY A N 1
ATOM 3759 C CA . GLY A 1 499 ? -25.184 24.037 33.254 1.00 145.65 513 GLY A CA 1
ATOM 3760 C C . GLY A 1 499 ? -25.617 23.722 31.836 1.00 141.67 513 GLY A C 1
ATOM 3761 O O . GLY A 1 499 ? -25.145 22.748 31.236 1.00 138.52 513 GLY A O 1
ATOM 3762 N N . GLU A 1 500 ? -26.506 24.562 31.305 1.00 140.29 514 GLU A N 1
ATOM 3763 C CA . GLU A 1 500 ? -27.130 24.351 29.993 1.00 139.93 514 GLU A CA 1
ATOM 3764 C C . GLU A 1 500 ? -26.835 25.505 29.006 1.00 139.71 514 GLU A C 1
ATOM 3765 O O . GLU A 1 500 ? -26.109 26.451 29.327 1.00 141.61 514 GLU A O 1
ATOM 3771 N N . ILE A 1 501 ? -27.366 25.386 27.789 1.00 138.47 515 ILE A N 1
ATOM 3772 C CA . ILE A 1 501 ? -27.367 26.463 26.787 1.00 134.34 515 ILE A CA 1
ATOM 3773 C C . ILE A 1 501 ? -28.754 27.116 26.851 1.00 137.79 515 ILE A C 1
ATOM 3774 O O . ILE A 1 501 ? -29.751 26.395 27.010 1.00 142.52 515 ILE A O 1
ATOM 3779 N N . PRO A 1 502 ? -28.846 28.466 26.730 1.00 135.36 516 PRO A N 1
ATOM 3780 C CA . PRO A 1 502 ? -30.201 29.067 26.737 1.00 136.42 516 PRO A CA 1
ATOM 3781 C C . PRO A 1 502 ? -31.042 28.561 25.577 1.00 135.60 516 PRO A C 1
ATOM 3782 O O . PRO A 1 502 ? -30.523 28.413 24.480 1.00 133.14 516 PRO A O 1
ATOM 3786 N N . ARG A 1 503 ? -32.311 28.253 25.828 1.00 141.87 517 ARG A N 1
ATOM 3787 C CA . ARG A 1 503 ? -33.223 27.811 24.766 1.00 143.76 517 ARG A CA 1
ATOM 3788 C C . ARG A 1 503 ? -33.406 28.922 23.708 1.00 143.46 517 ARG A C 1
ATOM 3789 O O . ARG A 1 503 ? -33.496 28.639 22.501 1.00 137.37 517 ARG A O 1
ATOM 3791 N N . GLU A 1 504 ? -33.440 30.173 24.178 1.00 147.68 518 GLU A N 1
ATOM 3792 C CA . GLU A 1 504 ? -33.616 31.343 23.327 1.00 148.32 518 GLU A CA 1
ATOM 3793 C C . GLU A 1 504 ? -32.267 31.804 22.810 1.00 140.15 518 GLU A C 1
ATOM 3794 O O . GLU A 1 504 ? -31.431 32.226 23.601 1.00 137.16 518 GLU A O 1
ATOM 3800 N N . LEU A 1 505 ? -32.077 31.713 21.489 1.00 135.13 519 LEU A N 1
ATOM 3801 C CA . LEU A 1 505 ? -30.826 32.090 20.808 1.00 126.98 519 LEU A CA 1
ATOM 3802 C C . LEU A 1 505 ? -31.029 32.894 19.515 1.00 124.24 519 LEU A C 1
ATOM 3803 O O . LEU A 1 505 ? -30.098 33.006 18.729 1.00 122.72 519 LEU A O 1
ATOM 3808 N N . ARG A 1 506 ? -32.207 33.480 19.290 1.00 126.25 520 ARG A N 1
ATOM 3809 C CA . ARG A 1 506 ? -32.465 34.234 18.046 1.00 124.66 520 ARG A CA 1
ATOM 3810 C C . ARG A 1 506 ? -31.590 35.475 17.879 1.00 120.59 520 ARG A C 1
ATOM 3811 O O . ARG A 1 506 ? -31.473 35.987 16.767 1.00 120.13 520 ARG A O 1
ATOM 3819 N N . GLY A 1 507 ? -30.994 35.961 18.973 1.00 119.53 521 GLY A N 1
ATOM 3820 C CA . GLY A 1 507 ? -30.044 37.080 18.932 1.00 116.86 521 GLY A CA 1
ATOM 3821 C C . GLY A 1 507 ? -28.734 36.795 18.203 1.00 111.89 521 GLY A C 1
ATOM 3822 O O . GLY A 1 507 ? -28.065 37.719 17.740 1.00 110.47 521 GLY A O 1
ATOM 3823 N N . TRP A 1 508 ? -28.366 35.519 18.098 1.00 108.03 522 TRP A N 1
ATOM 3824 C CA . TRP A 1 508 ? -27.128 35.099 17.441 1.00 104.65 522 TRP A CA 1
ATOM 3825 C C . TRP A 1 508 ? -27.250 34.970 15.915 1.00 106.67 522 TRP A C 1
ATOM 3826 O O . TRP A 1 508 ? -26.961 33.918 15.343 1.00 105.19 522 TRP A O 1
ATOM 3837 N N . LYS A 1 509 ? -27.622 36.068 15.262 1.00 111.34 523 LYS A N 1
ATOM 3838 C CA . LYS A 1 509 ? -27.817 36.084 13.813 1.00 112.65 523 LYS A CA 1
ATOM 3839 C C . LYS A 1 509 ? -26.509 35.935 13.064 1.00 110.65 523 LYS A C 1
ATOM 3840 O O . LYS A 1 509 ? -26.495 35.375 11.975 1.00 114.16 523 LYS A O 1
ATOM 3846 N N . ASN A 1 510 ? -25.416 36.438 13.645 1.00 108.79 524 ASN A N 1
ATOM 3847 C CA . ASN A 1 510 ? -24.100 36.407 13.004 1.00 104.55 524 ASN A CA 1
ATOM 3848 C C . ASN A 1 510 ? -23.191 35.277 13.496 1.00 102.51 524 ASN A C 1
ATOM 3849 O O . ASN A 1 510 ? -22.041 35.198 13.052 1.00 103.41 524 ASN A O 1
ATOM 3854 N N . LEU A 1 511 ? -23.677 34.405 14.388 1.00 101.45 525 LEU A N 1
ATOM 3855 C CA . LEU A 1 511 ? -22.823 33.353 14.944 1.00 99.85 525 LEU A CA 1
ATOM 3856 C C . LEU A 1 511 ? -22.489 32.264 13.921 1.00 98.25 525 LEU A C 1
ATOM 3857 O O . LEU A 1 511 ? -23.375 31.670 13.295 1.00 94.26 525 LEU A O 1
ATOM 3862 N N . ASN A 1 512 ? -21.187 32.015 13.800 1.00 99.43 526 ASN A N 1
ATOM 3863 C CA . ASN A 1 512 ? -20.615 31.121 12.802 1.00 100.41 526 ASN A CA 1
ATOM 3864 C C . ASN A 1 512 ? -19.962 29.876 13.436 1.00 98.08 526 ASN A C 1
ATOM 3865 O O . ASN A 1 512 ? -20.121 28.749 12.928 1.00 93.93 526 ASN A O 1
ATOM 3870 N N . GLU A 1 513 ? -19.191 30.102 14.501 1.00 96.97 527 GLU A N 1
ATOM 3871 C CA . GLU A 1 513 ? -18.578 29.044 15.275 1.00 98.94 527 GLU A CA 1
ATOM 3872 C C . GLU A 1 513 ? -19.101 29.050 16.718 1.00 98.67 527 GLU A C 1
ATOM 3873 O O . GLU A 1 513 ? -19.080 30.077 17.399 1.00 97.30 527 GLU A O 1
ATOM 3879 N N . LEU A 1 514 ? -19.561 27.880 17.159 1.00 100.78 528 LEU A N 1
ATOM 3880 C CA . LEU A 1 514 ? -19.900 27.605 18.559 1.00 100.97 528 LEU A CA 1
ATOM 3881 C C . LEU A 1 514 ? -19.174 26.317 18.938 1.00 101.62 528 LEU A C 1
ATOM 3882 O O . LEU A 1 514 ? -19.482 25.252 18.400 1.00 103.30 528 LEU A O 1
ATOM 3887 N N . ASN A 1 515 ? -18.206 26.426 19.846 1.00 101.26 529 ASN A N 1
ATOM 3888 C CA . ASN A 1 515 ? -17.334 25.310 20.203 1.00 103.80 529 ASN A CA 1
ATOM 3889 C C . ASN A 1 515 ? -17.251 25.234 21.705 1.00 105.13 529 ASN A C 1
ATOM 3890 O O . ASN A 1 515 ? -16.633 26.100 22.336 1.00 106.43 529 ASN A O 1
ATOM 3895 N N . LEU A 1 516 ? -17.870 24.193 22.266 1.00 106.55 530 LEU A N 1
ATOM 3896 C CA . LEU A 1 516 ? -17.972 24.011 23.723 1.00 107.50 530 LEU A CA 1
ATOM 3897 C C . LEU A 1 516 ? -17.467 22.647 24.161 1.00 110.61 530 LEU A C 1
ATOM 3898 O O . LEU A 1 516 ? -17.856 22.155 25.213 1.00 114.57 530 LEU A O 1
ATOM 3903 N N . ALA A 1 517 ? -16.553 22.069 23.385 1.00 111.64 531 ALA A N 1
ATOM 3904 C CA . ALA A 1 517 ? -16.067 20.713 23.624 1.00 115.27 531 ALA A CA 1
ATOM 3905 C C . ALA A 1 517 ? -15.308 20.599 24.952 1.00 120.93 531 ALA A C 1
ATOM 3906 O O . ALA A 1 517 ? -14.645 21.551 25.371 1.00 126.07 531 ALA A O 1
ATOM 3908 N N . ASN A 1 518 ? -15.422 19.445 25.608 1.00 121.70 532 ASN A N 1
ATOM 3909 C CA . ASN A 1 518 ? -14.685 19.131 26.841 1.00 123.76 532 ASN A CA 1
ATOM 3910 C C . ASN A 1 518 ? -14.990 20.079 28.004 1.00 126.06 532 ASN A C 1
ATOM 3911 O O . ASN A 1 518 ? -14.110 20.766 28.533 1.00 126.94 532 ASN A O 1
ATOM 3916 N N . ASN A 1 519 ? -16.268 20.105 28.368 1.00 128.02 533 ASN A N 1
ATOM 3917 C CA . ASN A 1 519 ? -16.764 20.777 29.567 1.00 130.37 533 ASN A CA 1
ATOM 3918 C C . ASN A 1 519 ? -17.710 19.821 30.288 1.00 132.05 533 ASN A C 1
ATOM 3919 O O . ASN A 1 519 ? -17.862 18.674 29.865 1.00 130.30 533 ASN A O 1
ATOM 3924 N N . HIS A 1 520 ? -18.339 20.296 31.363 1.00 135.73 534 HIS A N 1
ATOM 3925 C CA . HIS A 1 520 ? -19.316 19.504 32.125 1.00 141.95 534 HIS A CA 1
ATOM 3926 C C . HIS A 1 520 ? -20.782 19.943 31.871 1.00 140.85 534 HIS A C 1
ATOM 3927 O O . HIS A 1 520 ? -21.623 19.880 32.766 1.00 141.45 534 HIS A O 1
ATOM 3934 N N . LEU A 1 521 ? -21.087 20.351 30.639 1.00 138.40 535 LEU A N 1
ATOM 3935 C CA . LEU A 1 521 ? -22.412 20.895 30.301 1.00 137.79 535 LEU A CA 1
ATOM 3936 C C . LEU A 1 521 ? -23.482 19.813 30.240 1.00 136.77 535 LEU A C 1
ATOM 3937 O O . LEU A 1 521 ? -23.174 18.641 30.049 1.00 136.91 535 LEU A O 1
ATOM 3942 N N . SER A 1 522 ? -24.739 20.230 30.372 1.00 136.00 536 SER A N 1
ATOM 3943 C CA . SER A 1 522 ? -25.850 19.298 30.533 1.00 139.30 536 SER A CA 1
ATOM 3944 C C . SER A 1 522 ? -27.147 19.736 29.839 1.00 138.37 536 SER A C 1
ATOM 3945 O O . SER A 1 522 ? -27.266 20.858 29.351 1.00 135.54 536 SER A O 1
ATOM 3948 N N . GLY A 1 523 ? -28.114 18.818 29.808 1.00 141.87 537 GLY A N 1
ATOM 3949 C CA . GLY A 1 523 ? -29.428 19.062 29.214 1.00 139.59 537 GLY A CA 1
ATOM 3950 C C . GLY A 1 523 ? -29.472 18.701 27.746 1.00 134.43 537 GLY A C 1
ATOM 3951 O O . GLY A 1 523 ? -28.552 18.065 27.227 1.00 131.18 537 GLY A O 1
ATOM 3952 N N . GLU A 1 524 ? -30.559 19.093 27.089 1.00 133.99 538 GLU A N 1
ATOM 3953 C CA . GLU A 1 524 ? -30.714 18.889 25.651 1.00 133.90 538 GLU A CA 1
ATOM 3954 C C . GLU A 1 524 ? -30.097 20.038 24.866 1.00 130.58 538 GLU A C 1
ATOM 3955 O O . GLU A 1 524 ? -29.846 21.123 25.395 1.00 131.84 538 GLU A O 1
ATOM 3961 N N . ILE A 1 525 ? -29.847 19.761 23.593 1.00 128.10 539 ILE A N 1
ATOM 3962 C CA . ILE A 1 525 ? -29.337 20.736 22.644 1.00 123.83 539 ILE A CA 1
ATOM 3963 C C . ILE A 1 525 ? -30.545 21.573 22.221 1.00 122.47 539 ILE A C 1
ATOM 3964 O O . ILE A 1 525 ? -31.500 21.016 21.688 1.00 122.22 539 ILE A O 1
ATOM 3969 N N . PRO A 1 526 ? -30.520 22.905 22.462 1.00 122.75 540 PRO A N 1
ATOM 3970 C CA . PRO A 1 526 ? -31.677 23.727 22.092 1.00 121.17 540 PRO A CA 1
ATOM 3971 C C . PRO A 1 526 ? -32.090 23.543 20.644 1.00 119.58 540 PRO A C 1
ATOM 3972 O O . PRO A 1 526 ? -31.251 23.263 19.784 1.00 118.35 540 PRO A O 1
ATOM 3976 N N . LYS A 1 527 ? -33.374 23.727 20.389 1.00 121.96 541 LYS A N 1
ATOM 3977 C CA . LYS A 1 527 ? -33.932 23.536 19.059 1.00 122.12 541 LYS A CA 1
ATOM 3978 C C . LYS A 1 527 ? -33.477 24.647 18.111 1.00 115.12 541 LYS A C 1
ATOM 3979 O O . LYS A 1 527 ? -33.337 24.401 16.918 1.00 108.95 541 LYS A O 1
ATOM 3985 N N . GLU A 1 528 ? -33.239 25.847 18.655 1.00 114.19 542 GLU A N 1
ATOM 3986 C CA . GLU A 1 528 ? -32.995 27.054 17.852 1.00 114.98 542 GLU A CA 1
ATOM 3987 C C . GLU A 1 528 ? -31.577 27.160 17.249 1.00 111.19 542 GLU A C 1
ATOM 3988 O O . GLU A 1 528 ? -31.314 28.062 16.449 1.00 107.49 542 GLU A O 1
ATOM 3994 N N . VAL A 1 529 ? -30.683 26.242 17.624 1.00 110.03 543 VAL A N 1
ATOM 3995 C CA . VAL A 1 529 ? -29.360 26.098 16.999 1.00 106.68 543 VAL A CA 1
ATOM 3996 C C . VAL A 1 529 ? -29.478 25.835 15.495 1.00 104.36 543 VAL A C 1
ATOM 3997 O O . VAL A 1 529 ? -28.720 26.393 14.713 1.00 101.58 543 VAL A O 1
ATOM 4001 N N . GLY A 1 530 ? -30.421 24.986 15.101 1.00 106.86 544 GLY A N 1
ATOM 4002 C CA . GLY A 1 530 ? -30.714 24.715 13.683 1.00 107.21 544 GLY A CA 1
ATOM 4003 C C . GLY A 1 530 ? -31.295 25.871 12.865 1.00 107.60 544 GLY A C 1
ATOM 4004 O O . GLY A 1 530 ? -31.211 25.854 11.632 1.00 106.71 544 GLY A O 1
ATOM 4005 N N . ILE A 1 531 ? -31.895 26.856 13.544 1.00 109.38 545 ILE A N 1
ATOM 4006 C CA . ILE A 1 531 ? -32.448 28.066 12.905 1.00 109.51 545 ILE A CA 1
ATOM 4007 C C . ILE A 1 531 ? -31.376 29.149 12.692 1.00 106.16 545 ILE A C 1
ATOM 4008 O O . ILE A 1 531 ? -31.588 30.057 11.883 1.00 106.18 545 ILE A O 1
ATOM 4013 N N . LEU A 1 532 ? -30.236 29.047 13.387 1.00 102.19 546 LEU A N 1
ATOM 4014 C CA . LEU A 1 532 ? -29.163 30.048 13.290 1.00 101.31 546 LEU A CA 1
ATOM 4015 C C . LEU A 1 532 ? -28.617 30.157 11.861 1.00 99.26 546 LEU A C 1
ATOM 4016 O O . LEU A 1 532 ? -28.109 29.164 11.331 1.00 99.91 546 LEU A O 1
ATOM 4021 N N . PRO A 1 533 ? -28.704 31.361 11.248 1.00 96.53 547 PRO A N 1
ATOM 4022 C CA . PRO A 1 533 ? -28.603 31.427 9.797 1.00 95.53 547 PRO A CA 1
ATOM 4023 C C . PRO A 1 533 ? -27.208 31.290 9.193 1.00 94.44 547 PRO A C 1
ATOM 4024 O O . PRO A 1 533 ? -27.138 31.028 7.992 1.00 98.23 547 PRO A O 1
ATOM 4028 N N . VAL A 1 534 ? -26.130 31.470 9.965 1.00 92.11 548 VAL A N 1
ATOM 4029 C CA . VAL A 1 534 ? -24.762 31.358 9.398 1.00 92.05 548 VAL A CA 1
ATOM 4030 C C . VAL A 1 534 ? -23.790 30.455 10.204 1.00 93.37 548 VAL A C 1
ATOM 4031 O O . VAL A 1 534 ? -22.563 30.616 10.121 1.00 93.56 548 VAL A O 1
ATOM 4035 N N . LEU A 1 535 ? -24.336 29.484 10.933 1.00 94.86 549 LEU A N 1
ATOM 4036 C CA . LEU A 1 535 ? -23.537 28.552 11.709 1.00 97.65 549 LEU A CA 1
ATOM 4037 C C . LEU A 1 535 ? -22.923 27.489 10.794 1.00 99.57 549 LEU A C 1
ATOM 4038 O O . LEU A 1 535 ? -23.650 26.758 10.125 1.00 102.98 549 LEU A O 1
ATOM 4043 N N . ASN A 1 536 ? -21.591 27.427 10.754 1.00 100.03 550 ASN A N 1
ATOM 4044 C CA . ASN A 1 536 ? -20.864 26.384 10.018 1.00 101.90 550 ASN A CA 1
ATOM 4045 C C . ASN A 1 536 ? -20.034 25.457 10.914 1.00 102.02 550 ASN A C 1
ATOM 4046 O O . ASN A 1 536 ? -19.489 24.464 10.429 1.00 103.55 550 ASN A O 1
ATOM 4051 N N . TYR A 1 537 ? -19.933 25.769 12.203 1.00 99.28 551 TYR A N 1
ATOM 4052 C CA . TYR A 1 537 ? -19.049 25.042 13.096 1.00 100.35 551 TYR A CA 1
ATOM 4053 C C . TYR A 1 537 ? -19.768 24.839 14.414 1.00 100.72 551 TYR A C 1
ATOM 4054 O O . TYR A 1 537 ? -20.070 25.812 15.098 1.00 99.05 551 TYR A O 1
ATOM 4063 N N . LEU A 1 538 ? -20.008 23.576 14.772 1.00 103.16 552 LEU A N 1
ATOM 4064 C CA . LEU A 1 538 ? -20.705 23.236 16.004 1.00 105.55 552 LEU A CA 1
ATOM 4065 C C . LEU A 1 538 ? -20.060 22.025 16.663 1.00 107.17 552 LEU A C 1
ATOM 4066 O O . LEU A 1 538 ? -20.194 20.901 16.158 1.00 109.99 552 LEU A O 1
ATOM 4071 N N . ASP A 1 539 ? -19.370 22.262 17.787 1.00 106.79 553 ASP A N 1
ATOM 4072 C CA . ASP A 1 539 ? -18.665 21.206 18.535 1.00 108.18 553 ASP A CA 1
ATOM 4073 C C . ASP A 1 539 ? -19.119 21.222 19.983 1.00 107.96 553 ASP A C 1
ATOM 4074 O O . ASP A 1 539 ? -18.731 22.106 20.752 1.00 105.52 553 ASP A O 1
ATOM 4079 N N . LEU A 1 540 ? -19.949 20.230 20.326 1.00 110.25 554 LEU A N 1
ATOM 4080 C CA . LEU A 1 540 ? -20.476 20.031 21.681 1.00 111.54 554 LEU A CA 1
ATOM 4081 C C . LEU A 1 540 ? -20.020 18.688 22.270 1.00 114.21 554 LEU A C 1
ATOM 4082 O O . LEU A 1 540 ? -20.650 18.171 23.181 1.00 116.18 554 LEU A O 1
ATOM 4087 N N . SER A 1 541 ? -18.910 18.143 21.768 1.00 116.19 555 SER A N 1
ATOM 4088 C CA . SER A 1 541 ? -18.451 16.811 22.179 1.00 120.72 555 SER A CA 1
ATOM 4089 C C . SER A 1 541 ? -17.742 16.831 23.536 1.00 124.20 555 SER A C 1
ATOM 4090 O O . SER A 1 541 ? -17.324 17.888 24.006 1.00 124.08 555 SER A O 1
ATOM 4093 N N . SER A 1 542 ? -17.635 15.655 24.156 1.00 125.52 556 SER A N 1
ATOM 4094 C CA . SER A 1 542 ? -17.049 15.487 25.493 1.00 128.60 556 SER A CA 1
ATOM 4095 C C . SER A 1 542 ? -17.756 16.317 26.565 1.00 128.56 556 SER A C 1
ATOM 4096 O O . SER A 1 542 ? -17.133 17.018 27.362 1.00 128.81 556 SER A O 1
ATOM 4099 N N . ASN A 1 543 ? -19.079 16.203 26.572 1.00 130.49 557 ASN A N 1
ATOM 4100 C CA . ASN A 1 543 ? -19.940 16.845 27.565 1.00 132.16 557 ASN A CA 1
ATOM 4101 C C . ASN A 1 543 ? -20.922 15.803 28.106 1.00 133.25 557 ASN A C 1
ATOM 4102 O O . ASN A 1 543 ? -20.764 14.620 27.828 1.00 130.86 557 ASN A O 1
ATOM 4107 N N . GLN A 1 544 ? -21.890 16.238 28.912 1.00 136.32 558 GLN A N 1
ATOM 4108 C CA . GLN A 1 544 ? -22.983 15.376 29.391 1.00 139.69 558 GLN A CA 1
ATOM 4109 C C . GLN A 1 544 ? -24.324 15.871 28.834 1.00 138.89 558 GLN A C 1
ATOM 4110 O O . GLN A 1 544 ? -25.262 16.125 29.578 1.00 139.84 558 GLN A O 1
ATOM 4116 N N . PHE A 1 545 ? -24.382 16.025 27.509 1.00 138.25 559 PHE A N 1
ATOM 4117 C CA . PHE A 1 545 ? -25.616 16.367 26.797 1.00 136.02 559 PHE A CA 1
ATOM 4118 C C . PHE A 1 545 ? -26.461 15.113 26.596 1.00 136.28 559 PHE A C 1
ATOM 4119 O O . PHE A 1 545 ? -26.002 14.123 26.019 1.00 135.48 559 PHE A O 1
ATOM 4127 N N . SER A 1 546 ? -27.704 15.171 27.061 1.00 135.80 560 SER A N 1
ATOM 4128 C CA . SER A 1 546 ? -28.622 14.042 26.992 1.00 136.04 560 SER A CA 1
ATOM 4129 C C . SER A 1 546 ? -29.841 14.353 26.120 1.00 133.64 560 SER A C 1
ATOM 4130 O O . SER A 1 546 ? -30.069 15.496 25.722 1.00 129.32 560 SER A O 1
ATOM 4133 N N . GLY A 1 547 ? -30.612 13.311 25.824 1.00 136.57 561 GLY A N 1
ATOM 4134 C CA . GLY A 1 547 ? -31.872 13.438 25.092 1.00 135.73 561 GLY A CA 1
ATOM 4135 C C . GLY A 1 547 ? -31.709 13.278 23.598 1.00 130.71 561 GLY A C 1
ATOM 4136 O O . GLY A 1 547 ? -30.678 12.807 23.126 1.00 130.94 561 GLY A O 1
ATOM 4137 N N . GLU A 1 548 ? -32.737 13.681 22.861 1.00 129.18 562 GLU A N 1
ATOM 4138 C CA . GLU A 1 548 ? -32.794 13.506 21.412 1.00 127.24 562 GLU A CA 1
ATOM 4139 C C . GLU A 1 548 ? -32.117 14.662 20.701 1.00 126.03 562 GLU A C 1
ATOM 4140 O O . GLU A 1 548 ? -32.232 15.816 21.127 1.00 129.80 562 GLU A O 1
ATOM 4146 N N . ILE A 1 549 ? -31.383 14.338 19.638 1.00 122.99 563 ILE A N 1
ATOM 4147 C CA . ILE A 1 549 ? -30.725 15.337 18.792 1.00 116.86 563 ILE A CA 1
ATOM 4148 C C . ILE A 1 549 ? -31.835 16.040 18.009 1.00 116.76 563 ILE A C 1
ATOM 4149 O O . ILE A 1 549 ? -32.632 15.352 17.353 1.00 120.07 563 ILE A O 1
ATOM 4154 N N . PRO A 1 550 ? -31.919 17.389 18.070 1.00 115.71 564 PRO A N 1
ATOM 4155 C CA A PRO A 1 550 ? -33.010 18.060 17.348 0.50 116.25 564 PRO A CA 1
ATOM 4156 C CA B PRO A 1 550 ? -33.015 18.053 17.352 0.50 116.27 564 PRO A CA 1
ATOM 4157 C C . PRO A 1 550 ? -32.887 17.883 15.840 1.00 114.66 564 PRO A C 1
ATOM 4158 O O . PRO A 1 550 ? -31.769 17.934 15.310 1.00 114.85 564 PRO A O 1
ATOM 4165 N N . LEU A 1 551 ? -34.022 17.676 15.171 1.00 116.23 565 LEU A N 1
ATOM 4166 C CA . LEU A 1 551 ? -34.052 17.475 13.716 1.00 115.01 565 LEU A CA 1
ATOM 4167 C C . LEU A 1 551 ? -33.788 18.767 12.913 1.00 112.45 565 LEU A C 1
ATOM 4168 O O . LEU A 1 551 ? -33.470 18.688 11.718 1.00 110.86 565 LEU A O 1
ATOM 4173 N N . GLU A 1 552 ? -33.893 19.932 13.563 1.00 109.86 566 GLU A N 1
ATOM 4174 C CA . GLU A 1 552 ? -33.621 21.222 12.904 1.00 107.06 566 GLU A CA 1
ATOM 4175 C C . GLU A 1 552 ? -32.153 21.464 12.497 1.00 104.91 566 GLU A C 1
ATOM 4176 O O . GLU A 1 552 ? -31.897 22.316 11.644 1.00 102.17 566 GLU A O 1
ATOM 4182 N N . LEU A 1 553 ? -31.208 20.719 13.083 1.00 104.53 567 LEU A N 1
ATOM 4183 C CA . LEU A 1 553 ? -29.800 20.763 12.658 1.00 103.47 567 LEU A CA 1
ATOM 4184 C C . LEU A 1 553 ? -29.587 20.359 11.202 1.00 103.40 567 LEU A C 1
ATOM 4185 O O . LEU A 1 553 ? -28.570 20.713 10.600 1.00 104.36 567 LEU A O 1
ATOM 4190 N N . GLN A 1 554 ? -30.548 19.631 10.640 1.00 105.72 568 GLN A N 1
ATOM 4191 C CA . GLN A 1 554 ? -30.548 19.277 9.216 1.00 106.44 568 GLN A CA 1
ATOM 4192 C C . GLN A 1 554 ? -30.732 20.484 8.282 1.00 106.10 568 GLN A C 1
ATOM 4193 O O . GLN A 1 554 ? -30.464 20.382 7.094 1.00 108.48 568 GLN A O 1
ATOM 4199 N N . ASN A 1 555 ? -31.187 21.619 8.812 1.00 106.66 569 ASN A N 1
ATOM 4200 C CA . ASN A 1 555 ? -31.225 22.886 8.052 1.00 105.60 569 ASN A CA 1
ATOM 4201 C C . ASN A 1 555 ? -29.841 23.466 7.794 1.00 102.93 569 ASN A C 1
ATOM 4202 O O . ASN A 1 555 ? -29.647 24.215 6.853 1.00 101.78 569 ASN A O 1
ATOM 4207 N N . LEU A 1 556 ? -28.881 23.120 8.639 1.00 104.18 570 LEU A N 1
ATOM 4208 C CA . LEU A 1 556 ? -27.538 23.672 8.562 1.00 105.06 570 LEU A CA 1
ATOM 4209 C C . LEU A 1 556 ? -26.649 22.922 7.562 1.00 106.53 570 LEU A C 1
ATOM 4210 O O . LEU A 1 556 ? -26.802 21.716 7.364 1.00 110.19 570 LEU A O 1
ATOM 4215 N N . LYS A 1 557 ? -25.724 23.655 6.944 1.00 107.39 571 LYS A N 1
ATOM 4216 C CA . LYS A 1 557 ? -24.575 23.075 6.227 1.00 108.51 571 LYS A CA 1
ATOM 4217 C C . LYS A 1 557 ? -23.331 23.330 7.073 1.00 102.41 571 LYS A C 1
ATOM 4218 O O . LYS A 1 557 ? -22.815 24.435 7.101 1.00 101.13 571 LYS A O 1
ATOM 4224 N N . LEU A 1 558 ? -22.874 22.295 7.769 1.00 101.77 572 LEU A N 1
ATOM 4225 C CA . LEU A 1 558 ? -21.797 22.412 8.733 1.00 102.07 572 LEU A CA 1
ATOM 4226 C C . LEU A 1 558 ? -20.487 21.873 8.185 1.00 106.19 572 LEU A C 1
ATOM 4227 O O . LEU A 1 558 ? -20.466 20.815 7.553 1.00 108.56 572 LEU A O 1
ATOM 4232 N N . ASN A 1 559 ? -19.402 22.614 8.426 1.00 108.19 573 ASN A N 1
ATOM 4233 C CA . ASN A 1 559 ? -18.047 22.114 8.203 1.00 111.49 573 ASN A CA 1
ATOM 4234 C C . ASN A 1 559 ? -17.717 21.092 9.292 1.00 110.24 573 ASN A C 1
ATOM 4235 O O . ASN A 1 559 ? -17.330 19.974 8.993 1.00 109.59 573 ASN A O 1
ATOM 4240 N N . VAL A 1 560 ? -17.891 21.494 10.548 1.00 109.31 574 VAL A N 1
ATOM 4241 C CA . VAL A 1 560 ? -17.691 20.625 11.704 1.00 111.50 574 VAL A CA 1
ATOM 4242 C C . VAL A 1 560 ? -19.029 20.376 12.416 1.00 110.94 574 VAL A C 1
ATOM 4243 O O . VAL A 1 560 ? -19.775 21.316 12.728 1.00 110.36 574 VAL A O 1
ATOM 4247 N N . LEU A 1 561 ? -19.325 19.102 12.657 1.00 110.34 575 LEU A N 1
ATOM 4248 C CA . LEU A 1 561 ? -20.434 18.693 13.515 1.00 110.52 575 LEU A CA 1
ATOM 4249 C C . LEU A 1 561 ? -19.920 17.581 14.418 1.00 112.12 575 LEU A C 1
ATOM 4250 O O . LEU A 1 561 ? -19.656 16.483 13.943 1.00 110.45 575 LEU A O 1
ATOM 4255 N N . ASN A 1 562 ? -19.754 17.872 15.706 1.00 112.74 576 ASN A N 1
ATOM 4256 C CA . ASN A 1 562 ? -19.252 16.878 16.645 1.00 119.37 576 ASN A CA 1
ATOM 4257 C C . ASN A 1 562 ? -20.092 16.890 17.923 1.00 119.76 576 ASN A C 1
ATOM 4258 O O . ASN A 1 562 ? -20.012 17.828 18.727 1.00 117.17 576 ASN A O 1
ATOM 4263 N N . LEU A 1 563 ? -20.915 15.846 18.068 1.00 121.22 577 LEU A N 1
ATOM 4264 C CA . LEU A 1 563 ? -21.690 15.584 19.280 1.00 122.55 577 LEU A CA 1
ATOM 4265 C C . LEU A 1 563 ? -21.259 14.263 19.929 1.00 122.63 577 LEU A C 1
ATOM 4266 O O . LEU A 1 563 ? -22.029 13.653 20.639 1.00 125.91 577 LEU A O 1
ATOM 4271 N N . SER A 1 564 ? -20.021 13.842 19.704 1.00 123.56 578 SER A N 1
ATOM 4272 C CA . SER A 1 564 ? -19.508 12.602 20.259 1.00 126.87 578 SER A CA 1
ATOM 4273 C C . SER A 1 564 ? -19.338 12.723 21.767 1.00 129.72 578 SER A C 1
ATOM 4274 O O . SER A 1 564 ? -19.362 13.828 22.316 1.00 126.67 578 SER A O 1
ATOM 4277 N N . TYR A 1 565 ? -19.192 11.567 22.419 1.00 133.55 579 TYR A N 1
ATOM 4278 C CA . TYR A 1 565 ? -18.830 11.461 23.847 1.00 136.10 579 TYR A CA 1
ATOM 4279 C C . TYR A 1 565 ? -19.713 12.291 24.798 1.00 135.01 579 TYR A C 1
ATOM 4280 O O . TYR A 1 565 ? -19.215 13.018 25.670 1.00 130.95 579 TYR A O 1
ATOM 4289 N N . ASN A 1 566 ? -21.029 12.153 24.602 1.00 135.30 580 ASN A N 1
ATOM 4290 C CA . ASN A 1 566 ? -22.060 12.750 25.461 1.00 136.42 580 ASN A CA 1
ATOM 4291 C C . ASN A 1 566 ? -22.990 11.652 25.966 1.00 138.33 580 ASN A C 1
ATOM 4292 O O . ASN A 1 566 ? -22.755 10.484 25.671 1.00 139.76 580 ASN A O 1
ATOM 4297 N N . HIS A 1 567 ? -24.027 12.022 26.730 1.00 139.97 581 HIS A N 1
ATOM 4298 C CA . HIS A 1 567 ? -25.060 11.075 27.202 1.00 142.62 581 HIS A CA 1
ATOM 4299 C C . HIS A 1 567 ? -26.314 11.071 26.311 1.00 140.11 581 HIS A C 1
ATOM 4300 O O . HIS A 1 567 ? -27.418 10.804 26.784 1.00 138.44 581 HIS A O 1
ATOM 4307 N N . LEU A 1 568 ? -26.135 11.338 25.015 1.00 138.66 582 LEU A N 1
ATOM 4308 C CA . LEU A 1 568 ? -27.263 11.491 24.085 1.00 136.71 582 LEU A CA 1
ATOM 4309 C C . LEU A 1 568 ? -28.037 10.195 23.873 1.00 135.63 582 LEU A C 1
ATOM 4310 O O . LEU A 1 568 ? -27.488 9.103 24.018 1.00 136.18 582 LEU A O 1
ATOM 4315 N N . SER A 1 569 ? -29.309 10.353 23.508 1.00 133.77 583 SER A N 1
ATOM 4316 C CA . SER A 1 569 ? -30.252 9.240 23.309 1.00 135.65 583 SER A CA 1
ATOM 4317 C C . SER A 1 569 ? -31.119 9.452 22.066 1.00 131.31 583 SER A C 1
ATOM 4318 O O . SER A 1 569 ? -31.038 10.480 21.418 1.00 129.92 583 SER A O 1
ATOM 4321 N N . GLY A 1 570 ? -31.942 8.468 21.738 1.00 133.47 584 GLY A N 1
ATOM 4322 C CA . GLY A 1 570 ? -32.868 8.567 20.607 1.00 133.29 584 GLY A CA 1
ATOM 4323 C C . GLY A 1 570 ? -32.232 8.136 19.297 1.00 132.65 584 GLY A C 1
ATOM 4324 O O . GLY A 1 570 ? -31.375 7.257 19.279 1.00 134.00 584 GLY A O 1
ATOM 4325 N N . LYS A 1 571 ? -32.649 8.767 18.201 1.00 131.30 585 LYS A N 1
ATOM 4326 C CA . LYS A 1 571 ? -32.186 8.402 16.857 1.00 129.90 585 LYS A CA 1
ATOM 4327 C C . LYS A 1 571 ? -31.469 9.578 16.198 1.00 124.95 585 LYS A C 1
ATOM 4328 O O . LYS A 1 571 ? -31.796 10.741 16.437 1.00 121.97 585 LYS A O 1
ATOM 4334 N N . ILE A 1 572 ? -30.471 9.258 15.384 1.00 124.70 586 ILE A N 1
ATOM 4335 C CA . ILE A 1 572 ? -29.723 10.257 14.627 1.00 122.80 586 ILE A CA 1
ATOM 4336 C C . ILE A 1 572 ? -30.665 10.773 13.550 1.00 121.31 586 ILE A C 1
ATOM 4337 O O . ILE A 1 572 ? -31.440 9.986 13.001 1.00 125.85 586 ILE A O 1
ATOM 4342 N N . PRO A 1 573 ? -30.635 12.088 13.256 1.00 116.61 587 PRO A N 1
ATOM 4343 C CA . PRO A 1 573 ? -31.464 12.574 12.151 1.00 114.52 587 PRO A CA 1
ATOM 4344 C C . PRO A 1 573 ? -31.105 11.906 10.820 1.00 114.79 587 PRO A C 1
ATOM 4345 O O . PRO A 1 573 ? -29.934 11.691 10.561 1.00 116.37 587 PRO A O 1
ATOM 4349 N N . PRO A 1 574 ? -32.098 11.584 9.979 1.00 116.25 588 PRO A N 1
ATOM 4350 C CA . PRO A 1 574 ? -31.831 10.820 8.739 1.00 118.23 588 PRO A CA 1
ATOM 4351 C C . PRO A 1 574 ? -30.811 11.424 7.739 1.00 115.56 588 PRO A C 1
ATOM 4352 O O . PRO A 1 574 ? -30.196 10.688 6.976 1.00 116.83 588 PRO A O 1
ATOM 4356 N N . LEU A 1 575 ? -30.650 12.742 7.741 1.00 113.11 589 LEU A N 1
ATOM 4357 C CA . LEU A 1 575 ? -29.661 13.408 6.882 1.00 114.19 589 LEU A CA 1
ATOM 4358 C C . LEU A 1 575 ? -28.245 12.936 7.206 1.00 115.36 589 LEU A C 1
ATOM 4359 O O . LEU A 1 575 ? -27.456 12.673 6.302 1.00 116.41 589 LEU A O 1
ATOM 4364 N N . TYR A 1 576 ? -27.950 12.816 8.500 1.00 115.56 590 TYR A N 1
ATOM 4365 C CA . TYR A 1 576 ? -26.645 12.375 8.989 1.00 117.31 590 TYR A CA 1
ATOM 4366 C C . TYR A 1 576 ? -26.596 10.852 9.247 1.00 119.96 590 TYR A C 1
ATOM 4367 O O . TYR A 1 576 ? -25.859 10.398 10.115 1.00 120.48 590 TYR A O 1
ATOM 4376 N N . ALA A 1 577 ? -27.357 10.074 8.471 1.00 122.20 591 ALA A N 1
ATOM 4377 C CA . ALA A 1 577 ? -27.498 8.630 8.687 1.00 126.19 591 ALA A CA 1
ATOM 4378 C C . ALA A 1 577 ? -26.325 7.854 8.121 1.00 131.02 591 ALA A C 1
ATOM 4379 O O . ALA A 1 577 ? -25.947 6.832 8.681 1.00 133.35 591 ALA A O 1
ATOM 4381 N N . ASN A 1 578 ? -25.756 8.348 7.019 1.00 134.55 592 ASN A N 1
ATOM 4382 C CA . ASN A 1 578 ? -24.706 7.643 6.278 1.00 138.94 592 ASN A CA 1
ATOM 4383 C C . ASN A 1 578 ? -23.424 7.467 7.094 1.00 141.37 592 ASN A C 1
ATOM 4384 O O . ASN A 1 578 ? -23.126 8.274 7.983 1.00 138.26 592 ASN A O 1
ATOM 4389 N N . LYS A 1 579 ? -22.677 6.408 6.768 1.00 147.39 593 LYS A N 1
ATOM 4390 C CA . LYS A 1 579 ? -21.499 5.976 7.537 1.00 150.39 593 LYS A CA 1
ATOM 4391 C C . LYS A 1 579 ? -20.348 7.001 7.598 1.00 150.65 593 LYS A C 1
ATOM 4392 O O . LYS A 1 579 ? -19.574 6.987 8.557 1.00 151.90 593 LYS A O 1
ATOM 4394 N N . ILE A 1 580 ? -20.243 7.895 6.611 1.00 150.15 594 ILE A N 1
ATOM 4395 C CA . ILE A 1 580 ? -19.219 8.962 6.648 1.00 151.02 594 ILE A CA 1
ATOM 4396 C C . ILE A 1 580 ? -19.388 9.972 7.805 1.00 147.57 594 ILE A C 1
ATOM 4397 O O . ILE A 1 580 ? -18.400 10.523 8.297 1.00 146.49 594 ILE A O 1
ATOM 4402 N N . TYR A 1 581 ? -20.627 10.191 8.243 1.00 147.73 595 TYR A N 1
ATOM 4403 C CA . TYR A 1 581 ? -20.913 11.067 9.395 1.00 145.06 595 TYR A CA 1
ATOM 4404 C C . TYR A 1 581 ? -20.774 10.350 10.752 1.00 144.28 595 TYR A C 1
ATOM 4405 O O . TYR A 1 581 ? -20.892 10.996 11.791 1.00 137.40 595 TYR A O 1
ATOM 4414 N N . ALA A 1 582 ? -20.528 9.035 10.749 1.00 146.88 596 ALA A N 1
ATOM 4415 C CA . ALA A 1 582 ? -20.634 8.203 11.961 1.00 146.47 596 ALA A CA 1
ATOM 4416 C C . ALA A 1 582 ? -19.644 8.558 13.078 1.00 144.43 596 ALA A C 1
ATOM 4417 O O . ALA A 1 582 ? -19.979 8.412 14.260 1.00 142.76 596 ALA A O 1
ATOM 4419 N N . HIS A 1 583 ? -18.449 9.036 12.709 1.00 140.63 597 HIS A N 1
ATOM 4420 C CA . HIS A 1 583 ? -17.447 9.487 13.690 1.00 137.95 597 HIS A CA 1
ATOM 4421 C C . HIS A 1 583 ? -17.894 10.723 14.495 1.00 133.04 597 HIS A C 1
ATOM 4422 O O . HIS A 1 583 ? -17.336 11.000 15.560 1.00 131.98 597 HIS A O 1
ATOM 4424 N N . ASP A 1 584 ? -18.896 11.447 13.982 1.00 130.33 598 ASP A N 1
ATOM 4425 C CA . ASP A 1 584 ? -19.504 12.610 14.672 1.00 126.15 598 ASP A CA 1
ATOM 4426 C C . ASP A 1 584 ? -20.385 12.261 15.866 1.00 125.34 598 ASP A C 1
ATOM 4427 O O . ASP A 1 584 ? -20.713 13.160 16.646 1.00 122.21 598 ASP A O 1
ATOM 4432 N N . PHE A 1 585 ? -20.796 10.992 15.984 1.00 128.13 599 PHE A N 1
ATOM 4433 C CA . PHE A 1 585 ? -21.738 10.557 17.028 1.00 129.60 599 PHE A CA 1
ATOM 4434 C C . PHE A 1 585 ? -21.262 9.444 17.986 1.00 132.38 599 PHE A C 1
ATOM 4435 O O . PHE A 1 585 ? -22.020 9.073 18.883 1.00 131.59 599 PHE A O 1
ATOM 4443 N N . ILE A 1 586 ? -20.038 8.922 17.821 1.00 133.65 600 ILE A N 1
ATOM 4444 C CA . ILE A 1 586 ? -19.495 7.877 18.731 1.00 135.57 600 ILE A CA 1
ATOM 4445 C C . ILE A 1 586 ? -19.486 8.297 20.206 1.00 134.78 600 ILE A C 1
ATOM 4446 O O . ILE A 1 586 ? -19.503 9.482 20.522 1.00 131.65 600 ILE A O 1
ATOM 4451 N N . GLY A 1 587 ? -19.493 7.306 21.094 1.00 138.70 601 GLY A N 1
ATOM 4452 C CA . GLY A 1 587 ? -19.448 7.531 22.544 1.00 140.63 601 GLY A CA 1
ATOM 4453 C C . GLY A 1 587 ? -20.740 7.999 23.202 1.00 139.31 601 GLY A C 1
ATOM 4454 O O . GLY A 1 587 ? -20.692 8.678 24.230 1.00 139.51 601 GLY A O 1
ATOM 4455 N N . ASN A 1 588 ? -21.888 7.629 22.630 1.00 137.82 602 ASN A N 1
ATOM 4456 C CA . ASN A 1 588 ? -23.198 7.993 23.182 1.00 137.14 602 ASN A CA 1
ATOM 4457 C C . ASN A 1 588 ? -24.020 6.734 23.466 1.00 140.89 602 ASN A C 1
ATOM 4458 O O . ASN A 1 588 ? -24.311 5.988 22.530 1.00 138.53 602 ASN A O 1
ATOM 4463 N N . PRO A 1 589 ? -24.401 6.496 24.750 1.00 144.93 603 PRO A N 1
ATOM 4464 C CA . PRO A 1 589 ? -24.960 5.178 25.106 1.00 149.23 603 PRO A CA 1
ATOM 4465 C C . PRO A 1 589 ? -26.259 4.843 24.377 1.00 147.43 603 PRO A C 1
ATOM 4466 O O . PRO A 1 589 ? -26.320 3.828 23.692 1.00 147.88 603 PRO A O 1
ATOM 4470 N N . GLY A 1 590 ? -27.264 5.708 24.486 1.00 145.54 604 GLY A N 1
ATOM 4471 C CA . GLY A 1 590 ? -28.604 5.407 23.970 1.00 147.45 604 GLY A CA 1
ATOM 4472 C C . GLY A 1 590 ? -28.908 5.791 22.531 1.00 145.24 604 GLY A C 1
ATOM 4473 O O . GLY A 1 590 ? -30.071 6.024 22.192 1.00 143.82 604 GLY A O 1
ATOM 4474 N N . LEU A 1 591 ? -27.887 5.833 21.678 1.00 145.89 605 LEU A N 1
ATOM 4475 C CA . LEU A 1 591 ? -28.028 6.338 20.316 1.00 145.20 605 LEU A CA 1
ATOM 4476 C C . LEU A 1 591 ? -27.756 5.243 19.286 1.00 148.34 605 LEU A C 1
ATOM 4477 O O . LEU A 1 591 ? -26.770 4.522 19.402 1.00 152.18 605 LEU A O 1
ATOM 4482 N N . CYS A 1 592 ? -28.628 5.130 18.285 1.00 150.21 606 CYS A N 1
ATOM 4483 C CA . CYS A 1 592 ? -28.460 4.170 17.187 1.00 152.69 606 CYS A CA 1
ATOM 4484 C C . CYS A 1 592 ? -28.851 4.797 15.851 1.00 151.99 606 CYS A C 1
ATOM 4485 O O . CYS A 1 592 ? -29.403 5.902 15.806 1.00 147.51 606 CYS A O 1
ATOM 4488 N N . VAL A 1 593 ? -28.541 4.082 14.771 1.00 156.06 607 VAL A N 1
ATOM 4489 C CA . VAL A 1 593 ? -28.974 4.435 13.408 1.00 156.39 607 VAL A CA 1
ATOM 4490 C C . VAL A 1 593 ? -30.079 3.446 12.993 1.00 157.09 607 VAL A C 1
ATOM 4491 O O . VAL A 1 593 ? -30.063 2.289 13.418 1.00 159.27 607 VAL A O 1
ATOM 4495 N N . ASP A 1 594 ? -31.021 3.902 12.162 1.00 156.05 608 ASP A N 1
ATOM 4496 C CA . ASP A 1 594 ? -32.134 3.060 11.680 1.00 158.44 608 ASP A CA 1
ATOM 4497 C C . ASP A 1 594 ? -31.693 2.145 10.538 1.00 158.68 608 ASP A C 1
ATOM 4498 O O . ASP A 1 594 ? -31.194 2.611 9.513 1.00 154.80 608 ASP A O 1
ATOM 4500 N N . LEU B 2 1 ? -4.482 59.204 -5.762 1.00 143.45 67 LEU B N 1
ATOM 4501 C CA . LEU B 2 1 ? -3.679 59.300 -7.014 1.00 143.72 67 LEU B CA 1
ATOM 4502 C C . LEU B 2 1 ? -2.240 58.831 -6.793 1.00 143.08 67 LEU B C 1
ATOM 4503 O O . LEU B 2 1 ? -1.757 57.962 -7.537 1.00 143.98 67 LEU B O 1
ATOM 4504 N N . VAL B 2 2 ? -1.565 59.417 -5.795 1.00 138.81 68 VAL B N 1
ATOM 4505 C CA . VAL B 2 2 ? -0.144 59.107 -5.484 1.00 134.68 68 VAL B CA 1
ATOM 4506 C C . VAL B 2 2 ? 0.009 58.841 -3.973 1.00 133.65 68 VAL B C 1
ATOM 4507 O O . VAL B 2 2 ? -0.486 59.629 -3.164 1.00 127.38 68 VAL B O 1
ATOM 4511 N N . PRO B 2 3 ? 0.692 57.737 -3.580 1.00 136.24 69 PRO B N 1
ATOM 4512 C CA . PRO B 2 3 ? 0.985 57.562 -2.136 1.00 133.99 69 PRO B CA 1
ATOM 4513 C C . PRO B 2 3 ? 2.027 58.584 -1.640 1.00 133.43 69 PRO B C 1
ATOM 4514 O O . PRO B 2 3 ? 2.870 59.016 -2.431 1.00 131.18 69 PRO B O 1
ATOM 4518 N N . PRO B 2 4 ? 1.977 58.966 -0.347 1.00 133.49 70 PRO B N 1
ATOM 4519 C CA . PRO B 2 4 ? 2.923 59.979 0.146 1.00 131.11 70 PRO B CA 1
ATOM 4520 C C . PRO B 2 4 ? 4.347 59.435 0.321 1.00 125.57 70 PRO B C 1
ATOM 4521 O O . PRO B 2 4 ? 4.532 58.213 0.411 1.00 120.61 70 PRO B O 1
ATOM 4525 N N . SER B 2 5 ? 5.329 60.342 0.342 1.00 120.80 71 SER B N 1
ATOM 4526 C CA A SER B 2 5 ? 6.706 59.996 0.696 0.50 115.74 71 SER B CA 1
ATOM 4527 C CA B SER B 2 5 ? 6.708 59.983 0.699 0.50 119.06 71 SER B CA 1
ATOM 4528 C C . SER B 2 5 ? 6.803 59.919 2.218 1.00 114.12 71 SER B C 1
ATOM 4529 O O . SER B 2 5 ? 6.883 60.942 2.888 1.00 115.47 71 SER B O 1
ATOM 4534 N N . GLY B 2 6 ? 6.755 58.701 2.755 1.00 111.43 72 GLY B N 1
ATOM 4535 C CA . GLY B 2 6 ? 6.880 58.468 4.195 1.00 108.28 72 GLY B CA 1
ATOM 4536 C C . GLY B 2 6 ? 6.968 56.985 4.542 1.00 107.79 72 GLY B C 1
ATOM 4537 O O . GLY B 2 6 ? 7.028 56.137 3.641 1.00 102.85 72 GLY B O 1
ATOM 4546 N N . SER B 2 8 ? 6.224 53.046 6.153 1.00 119.04 74 SER B N 1
ATOM 4547 C CA . SER B 2 8 ? 5.260 51.946 5.940 1.00 112.18 74 SER B CA 1
ATOM 4548 C C . SER B 2 8 ? 4.396 51.735 7.185 1.00 114.25 74 SER B C 1
ATOM 4549 O O . SER B 2 8 ? 4.946 51.631 8.291 1.00 109.84 74 SER B O 1
ATOM 4552 N N . MET B 2 9 ? 3.064 51.682 7.021 1.00 119.26 75 MET B N 1
ATOM 4553 C CA . MET B 2 9 ? 2.156 51.322 8.142 1.00 126.93 75 MET B CA 1
ATOM 4554 C C . MET B 2 9 ? 1.677 49.869 8.010 1.00 121.67 75 MET B C 1
ATOM 4555 O O . MET B 2 9 ? 0.501 49.563 8.222 1.00 126.90 75 MET B O 1
ATOM 4560 N N . ARG B 2 10 ? 2.603 48.978 7.641 1.00 118.55 76 ARG B N 1
ATOM 4561 C CA . ARG B 2 10 ? 2.393 47.533 7.741 1.00 119.61 76 ARG B CA 1
ATOM 4562 C C . ARG B 2 10 ? 2.757 47.144 9.185 1.00 116.32 76 ARG B C 1
ATOM 4563 O O . ARG B 2 10 ? 3.818 47.480 9.674 1.00 115.12 76 ARG B O 1
ATOM 4571 N N . HIS B 2 11 ? 1.826 46.495 9.873 1.00 122.34 77 HIS B N 1
ATOM 4572 C CA . HIS B 2 11 ? 2.007 46.025 11.256 1.00 126.16 77 HIS B CA 1
ATOM 4573 C C . HIS B 2 11 ? 1.189 44.725 11.449 1.00 128.27 77 HIS B C 1
ATOM 4574 O O . HIS B 2 11 ? 0.331 44.394 10.621 1.00 125.95 77 HIS B O 1
ATOM 4581 N N . ASN B 2 12 ? 1.447 44.013 12.545 1.00 131.07 78 ASN B N 1
ATOM 4582 C CA . ASN B 2 12 ? 0.618 42.857 12.945 1.00 131.49 78 ASN B CA 1
ATOM 4583 C C . ASN B 2 12 ? -0.516 43.305 13.894 1.00 130.20 78 ASN B C 1
ATOM 4584 O O . ASN B 2 12 ? -1.376 42.511 14.272 1.00 131.70 78 ASN B O 1
#

InterPro domains:
  IPR000719 Protein kinase domain [PF00069] (685-958)
  IPR000719 Protein kinase domain [PS50011] (683-968)
  IPR000719 Protein kinase domain [SM00220] (683-968)
  IPR001611 Leucine-rich repeat [PF00560] (214-235)
  IPR001611 Leucine-rich repeat [PF00560] (237-259)
  IPR001611 Leucine-rich repeat [PF00560] (357-376)
  IPR001611 Leucine-rich repeat [PF00560] (501-521)
  IPR001611 Leucine-rich repeat [PF00560] (524-543)
  IPR001611 Leucine-rich repeat [PF00560] (549-570)
  IPR001611 Leucine-rich repeat [PF00560] (571-589)
  IPR001611 Leucine-rich repeat [PF13855] (115-173)
  IPR001611 Leucine-rich repeat [PF13855] (404-463)
  IPR001611 Leucine-rich repeat [PS51450] (571-593)
  IPR003591 Leucine-rich repeat, typical subtype [SM00369] (88-112)
  IPR003591 Leucine-rich repeat, typical subtype [SM00369] (138-162)
  IPR003591 Leucine-rich repeat, typical subtype [SM00369] (186-211)
  IPR003591 Leucine-rich repeat, typical subtype [SM00369] (235-259)
  IPR003591 Leucine-rich repeat, typical subtype [SM00369] (306-330)
  IPR003591 Leucine-rich repeat, typical subtype [SM00369] (426-450)
  IPR003591 Leucine-rich repeat, typical subtype [SM00369] (498-521)

Organism: Arabidopsis thaliana (NCBI:txid3702)

Nearest PDB structures (foldseek):
  5iyx-assembly1_A  TM=9.848E-01  e=4.393E-81  Arabidopsis thaliana
  7odv-assembly1_AAA  TM=9.601E-01  e=7.615E-57  Arabidopsis thaliana
  5xjo-assembly2_B  TM=8.830E-01  e=4.440E-32  Arabidopsis thaliana
  5jfk-assembly2_B  TM=9.136E-01  e=2.193E-30  Arabidopsis thaliana
  5xkj-assembly2_B  TM=6.882E-01  e=1.926E-30  Arabidopsis thaliana

Secondary structure (DSSP, 8-state):
-HHHHHHHHHHHHHHHTSB-TT-TTGGG----GGGSTTEEE-TTS-EEEEE-TT---EES--GGGGGSTT--EEE--SSEEEEE--SGGGTTGGG-SEEE--SSEEEEEPPTTHHHH-TT-SEEE--SSEEESBPPGGGGG-SS--EEE--SS--BS---GGGGG-TT-SEEE--S--PPSBPPPGGGGG-TT-SEEE-TTS-BEEPPPGGGGG-TT-SEEE--SSEEEEPPPGGGGG-TT--EEE--SSEE-SPPPGGGGG-TT--EEE--SS---SBPPSS---TT--EEE--SS--EE---GGGGG-TT--EEE--SSEEEEPPPTTTTTTS---EEE--SSEEEEPPPTTTTSSS---EEE--SSEE-S---TTGGG-TT--EEE--SS--EEE--GGGG--TT--EEE--SSEEEE---GGGGG-TT--EEE--SSEEEEPPPGGGGG-TT--EEE--SSEE-SPPPGGGGS-TT--EEE--SS--EE---S--TT-TT--EEE--SSEEEEPPPGGGGG-TT--EEE--SSEEEEPPPGGGGG---SEEE--SSEEEEE--GGG-SGGGGGGT-S-TEEE--/-----------

GO terms:
  GO:0005886 plasma membrane (C, IDA)
  GO:0005515 protein binding (F, IPI)
  GO:0004672 protein kinase activity (F, IDA)
  GO:0046777 protein autophosphorylation (P, IDA)
  GO:0045490 pectin catabolic process (P, IMP)
  GO:0010102 lateral root morphogenesis (P, IMP)
  GO:0010227 floral organ abscission (P, IMP)
  GO:0010468 regulation of gene expression (P, IMP)
  GO:0050829 defense response to Gram-negative bacterium (P, IMP)
  GO:0060866 leaf abscission (P, IMP)

Radius of gyration: 32.76 Å; Cα contacts (8 Å, |Δi|>4): 1769; chains: 2; bounding box: 63×98×67 Å

Foldseek 3Di:
DVLQVVLLVLVVLLVVQKDQPVCLQVQSVPDTPCPGPQFHDDPVSQTAEGACAQRQIAHADSLSNLVRQNHAYYHPHAYAHEEEDDLVSLQRNQNYAYYAQDNYAYEEEDDLCVCVSHQRYQYDEHEAYAYEEADHLSCLVRAHYAEYAHHHYAYEEADHLSVLNNLNYQEDHHAHYHYDQEADHLSVLSNQNHQYDAHAHRQYEEEDDPSVLSNLNHQEDAHHHYAYEEAPDPSVLNNQQHAYYHHHAYAYEEADDQSNQVNQNYAEYANANYAYEEEDHDPHQNQNYAEDHHAHYAYEEEDYLNVVNNLAHAYYAHDHYAYEEEHHLCACQRYLHAAYAHAHYAYEEADHQCNCNVLRYAHDHHHAYAYEEEHHVSLLVNLNYAYYADEDYAYEEEHHLSNLQRANHAEDAHAHYAYEEENDLSNLNPQNYAEDHHANYAYEEEDDLSVLNNLRYQYDHYDDYAYEEEDHPSVLQNQNHAEDAHAHYAYEEEDDLDRPSPQRYAEDAHHQYAYEEADHQCVLVRDHHAYDHPANYAYEEEHHLSVVSDHHPYAAHAQYQYADEDHPVCQDPVNVNRYYNHPHYDHD/DDDDPDDPDDD